Protein 9GLF (pdb70)

Structure (mmCIF, N/CA/C/O backbone):
data_9GLF
#
_entry.id   9GLF
#
_cell.length_a   54.380
_cell.length_b   154.460
_cell.length_c   91.060
_cell.angle_alpha   90.000
_cell.angle_beta   90.000
_cell.angle_gamma   90.000
#
_symmetry.space_group_name_H-M   'C 2 2 21'
#
loop_
_entity.id
_entity.type
_entity.pdbx_description
1 polymer AntI
2 non-polymer 'PHENYLETHYLENECARBOXYLIC ACID'
3 non-polymer 'SODIUM ION'
4 non-polymer 1,2-ETHANEDIOL
5 non-polymer DI(HYDROXYETHYL)ETHER
6 non-polymer 'TETRAETHYLENE GLYCOL'
7 non-polymer 'ACETATE ION'
8 water water
#
loop_
_atom_site.group_PDB
_atom_site.id
_atom_site.type_symbol
_atom_site.label_atom_id
_atom_site.label_alt_id
_atom_site.label_comp_id
_atom_site.label_asym_id
_atom_site.label_entity_id
_atom_site.label_seq_id
_atom_site.pdbx_PDB_ins_code
_atom_site.Cartn_x
_atom_site.Cartn_y
_atom_site.Cartn_z
_atom_site.occupancy
_atom_site.B_iso_or_equiv
_atom_site.auth_seq_id
_atom_site.auth_comp_id
_atom_site.auth_asym_id
_atom_site.auth_atom_id
_atom_site.pdbx_PDB_model_num
ATOM 1 N N . ASN A 1 20 ? -9.003 -16.032 105.019 1.00 67.76 5 ASN A N 1
ATOM 2 C CA . ASN A 1 20 ? -8.131 -14.837 104.789 1.00 64.27 5 ASN A CA 1
ATOM 3 C C . ASN A 1 20 ? -7.911 -14.642 103.283 1.00 57.27 5 ASN A C 1
ATOM 4 O O . ASN A 1 20 ? -7.786 -15.654 102.565 1.00 52.72 5 ASN A O 1
ATOM 6 N N . LYS A 1 21 ? -7.881 -13.384 102.830 1.00 53.06 6 LYS A N 1
ATOM 7 C CA . LYS A 1 21 ? -7.475 -12.984 101.455 1.00 48.52 6 LYS A CA 1
ATOM 8 C C . LYS A 1 21 ? -6.074 -12.388 101.534 1.00 41.03 6 LYS A C 1
ATOM 9 O O . LYS A 1 21 ? -5.695 -11.853 102.570 1.00 39.81 6 LYS A O 1
ATOM 11 N N . PRO A 1 22 ? -5.246 -12.482 100.468 1.00 42.08 7 PRO A N 1
ATOM 12 C CA . PRO A 1 22 ? -3.919 -11.863 100.473 1.00 37.98 7 PRO A CA 1
ATOM 13 C C . PRO A 1 22 ? -3.991 -10.344 100.686 1.00 35.36 7 PRO A C 1
ATOM 14 O O . PRO A 1 22 ? -4.960 -9.738 100.279 1.00 34.98 7 PRO A O 1
ATOM 18 N N . ASN A 1 23 ? -2.975 -9.761 101.323 1.00 34.71 8 ASN A N 1
ATOM 19 C CA . ASN A 1 23 ? -2.885 -8.287 101.476 1.00 35.12 8 ASN A CA 1
ATOM 20 C C . ASN A 1 23 ? -2.804 -7.670 100.079 1.00 31.09 8 ASN A C 1
ATOM 21 O O . ASN A 1 23 ? -1.934 -8.080 99.290 1.00 29.74 8 ASN A O 1
ATOM 26 N N . ARG A 1 24 ? -3.724 -6.750 99.797 1.00 28.48 9 ARG A N 1
ATOM 27 C CA . ARG A 1 24 ? -3.902 -6.076 98.490 1.00 30.69 9 ARG A CA 1
ATOM 28 C C . ARG A 1 24 ? -4.325 -4.634 98.764 1.00 32.01 9 ARG A C 1
ATOM 29 O O . ARG A 1 24 ? -4.861 -4.376 99.859 1.00 34.68 9 ARG A O 1
ATOM 37 N N . ILE A 1 25 ? -4.112 -3.748 97.797 1.00 30.95 10 ILE A N 1
ATOM 38 C CA . ILE A 1 25 ? -4.607 -2.344 97.832 1.00 30.09 10 ILE A CA 1
ATOM 39 C C . ILE A 1 25 ? -6.010 -2.336 97.228 1.00 30.10 10 ILE A C 1
ATOM 40 O O . ILE A 1 25 ? -6.202 -2.961 96.178 1.00 34.94 10 ILE A O 1
ATOM 45 N N . SER A 1 26 ? -6.946 -1.649 97.881 1.00 31.85 11 SER A N 1
ATOM 46 C CA . SER A 1 26 ? -8.314 -1.391 97.370 1.00 33.44 11 SER A CA 1
ATOM 47 C C . SER A 1 26 ? -8.249 -0.779 95.970 1.00 33.44 11 SER A C 1
ATOM 48 O O . SER A 1 26 ? -7.431 0.109 95.713 1.00 32.50 11 SER A O 1
ATOM 51 N N . PRO A 1 27 ? -9.110 -1.227 95.026 1.00 39.22 12 PRO A N 1
ATOM 52 C CA . PRO A 1 27 ? -9.217 -0.605 93.704 1.00 42.90 12 PRO A CA 1
ATOM 53 C C . PRO A 1 27 ? -9.577 0.887 93.771 1.00 40.08 12 PRO A C 1
ATOM 54 O O . PRO A 1 27 ? -9.030 1.665 92.997 1.00 49.26 12 PRO A O 1
ATOM 58 N N . GLU A 1 28 ? -10.488 1.236 94.683 1.00 43.01 13 GLU A N 1
ATOM 59 C CA . GLU A 1 28 ? -10.951 2.625 94.950 1.00 42.31 13 GLU A CA 1
ATOM 60 C C . GLU A 1 28 ? -9.729 3.482 95.303 1.00 37.41 13 GLU A C 1
ATOM 61 O O . GLU A 1 28 ? -9.581 4.603 94.770 1.00 36.88 13 GLU A O 1
ATOM 67 N N . LEU A 1 29 ? -8.865 2.957 96.165 1.00 31.20 14 LEU A N 1
ATOM 68 C CA . LEU A 1 29 ? -7.674 3.692 96.654 1.00 29.32 14 LEU A CA 1
ATOM 69 C C . LEU A 1 29 ? -6.639 3.801 95.528 1.00 27.35 14 LEU A C 1
ATOM 70 O O . LEU A 1 29 ? -6.069 4.890 95.360 1.00 27.47 14 LEU A O 1
ATOM 75 N N . LEU A 1 30 ? -6.407 2.730 9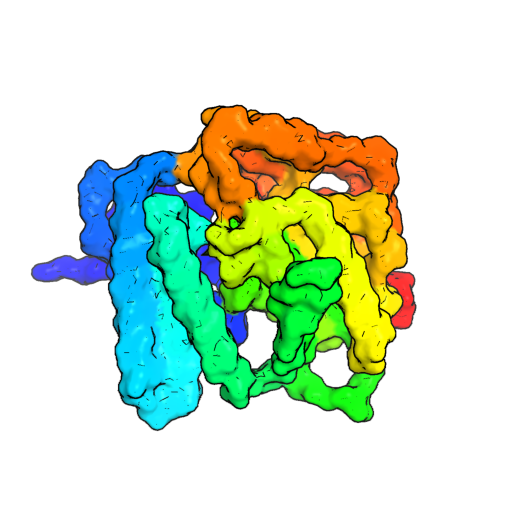4.761 1.00 30.85 15 LEU A N 1
ATOM 76 C CA . LEU A 1 30 ? -5.425 2.772 93.641 1.00 35.68 15 LEU A CA 1
ATOM 77 C C . LEU A 1 30 ? -5.855 3.831 92.620 1.00 34.42 15 LEU A C 1
ATOM 78 O O . LEU A 1 30 ? -4.981 4.596 92.174 1.00 36.00 15 LEU A O 1
ATOM 83 N N . ALA A 1 31 ? -7.143 3.879 92.281 1.00 35.02 16 ALA A N 1
ATOM 84 C CA . ALA A 1 31 ? -7.756 4.888 91.384 1.00 39.28 16 ALA A CA 1
ATOM 85 C C . ALA A 1 31 ? -7.459 6.298 91.904 1.00 36.93 16 ALA A C 1
ATOM 86 O O . ALA A 1 31 ? -6.874 7.109 91.152 1.00 38.62 16 ALA A O 1
ATOM 88 N N . THR A 1 32 ? -7.853 6.564 93.153 1.00 31.73 17 THR A N 1
ATOM 89 C CA . THR A 1 32 ? -7.724 7.878 93.828 1.00 30.54 17 THR A CA 1
ATOM 90 C C . THR A 1 32 ? -6.266 8.332 93.760 1.00 28.12 17 THR A C 1
ATOM 91 O O . THR A 1 32 ? -6.038 9.511 93.479 1.00 30.36 17 THR A O 1
ATOM 95 N N . CYS A 1 33 ? -5.325 7.408 93.967 1.00 26.39 18 CYS A N 1
ATOM 96 C CA . CYS A 1 33 ? -3.876 7.711 94.085 1.00 26.22 18 CYS A CA 1
ATOM 97 C C . CYS A 1 33 ? -3.156 7.682 92.733 1.00 21.40 18 CYS A C 1
ATOM 98 O O . CYS A 1 33 ? -1.929 7.875 92.751 1.00 21.74 18 CYS A O 1
ATOM 101 N N . GLY A 1 34 ? -3.860 7.462 91.614 1.00 22.27 19 GLY A N 1
ATOM 102 C CA . GLY A 1 34 ? -3.241 7.306 90.280 1.00 22.63 19 GLY A CA 1
ATOM 103 C C . GLY A 1 34 ? -2.250 8.417 89.971 1.00 21.37 19 GLY A C 1
ATOM 104 O O . GLY A 1 34 ? -1.185 8.141 89.422 1.00 21.14 19 GLY A O 1
ATOM 105 N N . TYR A 1 35 ? -2.575 9.663 90.326 1.00 21.32 20 TYR A N 1
ATOM 106 C CA . TYR A 1 35 ? -1.688 10.825 90.071 1.00 21.68 20 TYR A CA 1
ATOM 107 C C . TYR A 1 35 ? -0.363 10.666 90.823 1.00 18.77 20 TYR A C 1
ATOM 108 O O . TYR A 1 35 ? 0.693 11.095 90.320 1.00 19.97 20 TYR A O 1
ATOM 117 N N . PHE A 1 36 ? -0.414 10.084 92.024 1.00 19.75 21 PHE A N 1
ATOM 118 C CA . PHE A 1 36 ? 0.760 9.994 92.923 1.00 19.55 21 PHE A CA 1
ATOM 119 C C . PHE A 1 36 ? 1.555 8.710 92.687 1.00 17.63 21 PHE A C 1
ATOM 120 O O . PHE A 1 36 ? 2.721 8.737 93.027 1.00 18.53 21 PHE A O 1
ATOM 128 N N . MET A 1 37 ? 0.974 7.651 92.111 1.00 17.93 22 MET A N 1
ATOM 129 C CA . MET A 1 37 ? 1.706 6.363 92.011 1.00 17.90 22 MET A CA 1
ATOM 130 C C . MET A 1 37 ? 3.016 6.524 91.233 1.00 16.57 22 MET A C 1
ATOM 131 O O . MET A 1 37 ? 4.061 6.045 91.674 1.00 16.73 22 MET A O 1
ATOM 136 N N . PRO A 1 38 ? 3.026 7.226 90.079 1.00 16.77 23 PRO A N 1
ATOM 137 C CA . PRO A 1 38 ? 4.264 7.426 89.318 1.00 17.93 23 PRO A CA 1
ATOM 138 C C . PRO A 1 38 ? 5.312 8.189 90.144 1.00 16.38 23 PRO A C 1
ATOM 139 O O . PRO A 1 38 ? 6.489 7.990 89.931 1.00 16.70 23 PRO A O 1
ATOM 143 N N . ARG A 1 39 ? 4.853 9.046 91.059 1.00 16.20 24 ARG A N 1
ATOM 144 C CA . ARG A 1 39 ? 5.770 9.841 91.919 1.00 17.29 24 ARG A CA 1
ATOM 145 C C . ARG A 1 39 ? 6.352 8.941 93.015 1.00 15.70 24 ARG A C 1
ATOM 146 O O . ARG A 1 39 ? 7.563 9.022 93.269 1.00 16.28 24 ARG A O 1
ATOM 154 N N . ILE A 1 40 ? 5.503 8.109 93.623 1.00 15.69 25 ILE A N 1
ATOM 155 C CA . ILE A 1 40 ? 5.925 7.204 94.734 1.00 16.58 25 ILE A CA 1
ATOM 156 C C . ILE A 1 40 ? 6.963 6.192 94.231 1.00 15.21 25 ILE A C 1
ATOM 157 O O . ILE A 1 40 ? 7.948 5.962 94.947 1.00 15.92 25 ILE A O 1
ATOM 162 N N . PHE A 1 41 ? 6.747 5.617 93.045 1.00 14.98 26 PHE A N 1
ATOM 163 C CA . PHE A 1 41 ? 7.693 4.618 92.489 1.00 15.91 26 PHE A CA 1
ATOM 164 C C . PHE A 1 41 ? 8.907 5.327 91.884 1.00 16.57 26 PHE A C 1
ATOM 165 O O . PHE A 1 41 ? 10.026 4.811 91.939 1.00 16.19 26 PHE A O 1
ATOM 173 N N . PHE A 1 42 ? 8.675 6.520 91.328 1.00 15.89 27 PHE A N 1
ATOM 174 C CA . PHE A 1 42 ? 9.710 7.406 90.741 1.00 16.35 27 PHE A CA 1
ATOM 175 C C . PHE A 1 42 ? 10.670 6.580 89.871 1.00 15.40 27 PHE A C 1
ATOM 176 O O . PHE A 1 42 ? 10.177 5.807 89.016 1.00 16.08 27 PHE A O 1
ATOM 184 N N . LEU A 1 43 ? 11.973 6.783 90.012 1.00 15.44 28 LEU A N 1
ATOM 185 C CA . LEU A 1 43 ? 12.991 6.226 89.096 1.00 15.48 28 LEU A CA 1
ATOM 186 C C . LEU A 1 43 ? 13.659 5.016 89.740 1.00 16.68 28 LEU A C 1
ATOM 187 O O . LEU A 1 43 ? 13.947 5.008 90.945 1.00 17.48 28 LEU A O 1
ATOM 192 N N . ASN A 1 44 ? 13.921 4.016 88.926 1.00 15.28 29 ASN A N 1
ATOM 193 C CA . ASN A 1 44 ? 14.691 2.836 89.361 1.00 16.15 29 ASN A CA 1
ATOM 194 C C . ASN A 1 44 ? 16.121 3.306 89.530 1.00 19.17 29 ASN A C 1
ATOM 195 O O . ASN A 1 44 ? 16.750 3.724 88.536 1.00 24.31 29 ASN A O 1
ATOM 200 N N . SER A 1 45 ? 16.552 3.344 90.773 1.00 17.78 30 SER A N 1
ATOM 201 C CA A SER A 1 45 ? 17.846 3.950 91.142 0.50 19.44 30 SER A CA 1
ATOM 202 C CA B SER A 1 45 ? 17.829 3.963 91.199 0.50 19.73 30 SER A CA 1
ATOM 203 C C . SER A 1 45 ? 18.809 2.889 91.675 1.00 20.90 30 SER A C 1
ATOM 204 O O . SER A 1 45 ? 18.383 1.717 91.856 1.00 26.35 30 SER A O 1
ATOM 209 N N . GLN A 1 46 ? 20.068 3.277 91.820 1.00 22.85 31 GLN A N 1
ATOM 210 C CA . GLN A 1 46 ? 21.153 2.440 92.386 1.00 26.21 31 GLN A CA 1
ATOM 211 C C . GLN A 1 46 ? 21.361 2.831 93.846 1.00 25.10 31 GLN A C 1
ATOM 212 O O . GLN A 1 46 ? 21.640 1.941 94.677 1.00 31.07 31 GLN A O 1
ATOM 218 N N . TYR A 1 47 ? 21.287 4.131 94.131 1.00 21.66 32 TYR A N 1
ATOM 219 C CA . TYR A 1 47 ? 21.678 4.730 95.431 1.00 22.07 32 TYR A CA 1
ATOM 220 C C . TYR A 1 47 ? 20.466 5.336 96.135 1.00 22.66 32 TYR A C 1
ATOM 221 O O . TYR A 1 47 ? 20.305 5.143 97.352 1.00 23.66 32 TYR A O 1
ATOM 230 N N . ALA A 1 48 ? 19.682 6.139 95.428 1.00 21.73 33 ALA A N 1
ATOM 231 C CA . ALA A 1 48 ? 18.532 6.831 96.042 1.00 19.10 33 ALA A CA 1
ATOM 232 C C . ALA A 1 48 ? 17.564 5.794 96.600 1.00 18.22 33 ALA A C 1
ATOM 233 O O . ALA A 1 48 ? 17.266 4.800 95.941 1.00 19.68 33 ALA A O 1
ATOM 235 N N . PRO A 1 49 ? 17.057 6.008 97.829 1.00 16.88 34 PRO A N 1
ATOM 236 C CA . PRO A 1 49 ? 15.976 5.200 98.369 1.00 16.53 34 PRO A CA 1
ATOM 237 C C . PRO A 1 49 ? 14.796 5.072 97.407 1.00 16.27 34 PRO A C 1
ATOM 238 O O . PRO A 1 49 ? 14.413 6.054 96.788 1.00 16.75 34 PRO A O 1
ATOM 242 N N . GLN A 1 50 ? 14.202 3.884 97.354 1.00 15.87 35 GLN A N 1
ATOM 243 C CA . GLN A 1 50 ? 13.026 3.625 96.503 1.00 16.33 35 GLN A CA 1
ATOM 244 C C . GLN A 1 50 ? 12.134 2.559 97.143 1.00 15.09 35 GLN A C 1
ATOM 245 O O . GLN A 1 50 ? 12.667 1.561 97.681 1.00 16.75 35 GLN A O 1
ATOM 251 N N . VAL A 1 51 ? 10.821 2.745 97.084 1.00 14.69 36 VAL A N 1
ATOM 252 C CA . VAL A 1 51 ? 9.857 1.717 97.546 1.00 15.96 36 VAL A CA 1
ATOM 253 C C . VAL A 1 51 ? 9.831 0.548 96.571 1.00 16.21 36 VAL A C 1
ATOM 254 O O . VAL A 1 51 ? 10.162 0.695 95.384 1.00 15.92 36 VAL A O 1
ATOM 258 N N . HIS A 1 52 ? 9.421 -0.582 97.117 1.00 15.21 37 HIS A N 1
ATOM 259 C CA . HIS A 1 52 ? 8.939 -1.754 96.359 1.00 15.85 37 HIS A CA 1
ATOM 260 C C . HIS A 1 52 ? 7.415 -1.738 96.333 1.00 15.26 37 HIS A C 1
ATOM 261 O O . HIS A 1 52 ? 6.792 -1.143 97.237 1.00 15.36 37 HIS A O 1
ATOM 268 N N . TRP A 1 53 ? 6.819 -2.458 95.382 1.00 16.41 38 TRP A N 1
ATOM 269 C CA . TRP A 1 53 ? 5.349 -2.598 95.341 1.00 15.95 38 TRP A CA 1
ATOM 270 C C . TRP A 1 53 ? 4.830 -3.034 96.720 1.00 15.27 38 TRP A C 1
ATOM 271 O O . TRP A 1 53 ? 3.832 -2.495 97.195 1.00 15.97 38 TRP A O 1
ATOM 282 N N . GLY A 1 54 ? 5.446 -4.049 97.331 1.00 14.96 39 GLY A N 1
ATOM 283 C CA . GLY A 1 54 ? 4.987 -4.560 98.633 1.00 15.42 39 GLY A CA 1
ATOM 284 C C . GLY A 1 54 ? 5.008 -3.524 99.742 1.00 15.22 39 GLY A C 1
ATOM 285 O O . GLY A 1 54 ? 4.270 -3.688 100.731 1.00 17.10 39 GLY A O 1
ATOM 286 N N . ASP A 1 55 ? 5.824 -2.482 99.621 1.00 15.94 40 ASP A N 1
ATOM 287 C CA . ASP A 1 55 ? 5.828 -1.389 100.627 1.00 15.86 40 ASP A CA 1
ATOM 288 C C . ASP A 1 55 ? 4.526 -0.598 100.495 1.00 15.71 40 ASP A C 1
ATOM 289 O O . ASP A 1 55 ? 3.942 -0.175 101.496 1.00 17.33 40 ASP A O 1
ATOM 294 N N . VAL A 1 56 ? 4.087 -0.382 99.263 1.00 16.03 41 VAL A N 1
ATOM 295 C CA . VAL A 1 56 ? 2.813 0.332 98.993 1.00 16.25 41 VAL A CA 1
ATOM 296 C C . VAL A 1 56 ? 1.663 -0.524 99.543 1.00 17.41 41 VAL A C 1
ATOM 297 O O . VAL A 1 56 ? 0.750 0.004 100.175 1.00 18.62 41 VAL A O 1
ATOM 301 N N . VAL A 1 57 ? 1.727 -1.840 99.342 1.00 18.15 42 VAL A N 1
ATOM 302 C CA . VAL A 1 57 ? 0.704 -2.762 99.903 1.00 18.69 42 VAL A CA 1
ATOM 303 C C . VAL A 1 57 ? 0.744 -2.672 101.435 1.00 17.76 42 VAL A C 1
ATOM 304 O O . VAL A 1 57 ? -0.344 -2.588 102.060 1.00 20.26 42 VAL A O 1
ATOM 308 N N . ALA A 1 58 ? 1.935 -2.713 102.047 1.00 17.05 43 ALA A N 1
ATOM 309 C CA . ALA A 1 58 ? 2.057 -2.613 103.522 1.00 17.76 43 ALA A CA 1
ATOM 310 C C . ALA A 1 58 ? 1.419 -1.311 104.011 1.00 19.28 43 ALA A C 1
ATOM 311 O O . ALA A 1 58 ? 0.730 -1.326 105.052 1.00 21.51 43 ALA A O 1
ATOM 313 N N . ALA A 1 59 ? 1.629 -0.214 103.288 1.00 17.96 44 ALA A N 1
ATOM 314 C CA . ALA A 1 59 ? 1.103 1.104 103.701 1.00 17.85 44 ALA A CA 1
ATOM 315 C C . ALA A 1 59 ? -0.412 1.154 103.510 1.00 19.77 44 ALA A C 1
ATOM 316 O O . ALA A 1 59 ? -1.094 1.717 104.375 1.00 22.93 44 ALA A O 1
ATOM 31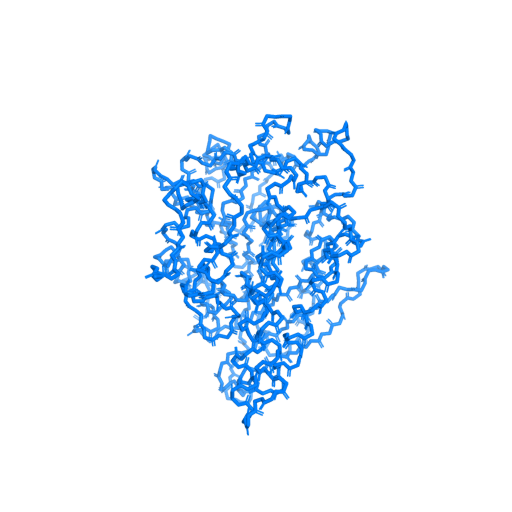8 N N . LEU A 1 60 ? -0.931 0.616 102.405 1.00 19.22 45 LEU A N 1
ATOM 319 C CA . LEU A 1 60 ? -2.316 0.934 101.974 1.00 21.32 45 LEU A CA 1
ATOM 320 C C . LEU A 1 60 ? -3.286 -0.247 102.136 1.00 22.60 45 LEU A C 1
ATOM 321 O O . LEU A 1 60 ? -4.490 0.013 102.032 1.00 24.53 45 LEU A O 1
ATOM 326 N N . SER A 1 61 ? -2.823 -1.472 102.414 1.00 22.54 46 SER A N 1
ATOM 327 C CA . SER A 1 61 ? -3.706 -2.672 102.425 1.00 25.89 46 SER A CA 1
ATOM 328 C C . SER A 1 61 ? -4.780 -2.554 103.514 1.00 29.14 46 SER A C 1
ATOM 329 O O . SER A 1 61 ? -5.872 -3.129 103.313 1.00 31.89 46 SER A O 1
ATOM 332 N N . HIS A 1 62 ? -4.494 -1.843 104.611 1.00 28.91 47 HIS A N 1
ATOM 333 C CA . HIS A 1 62 ? -5.425 -1.674 105.761 1.00 31.91 47 HIS A CA 1
ATOM 334 C C . HIS A 1 62 ? -5.796 -0.197 105.912 1.00 30.70 47 HIS A C 1
ATOM 335 O O . HIS A 1 62 ? -6.221 0.200 107.013 1.00 33.46 47 HIS A O 1
ATOM 342 N N . PHE A 1 63 ? -5.653 0.582 104.837 1.00 27.85 48 PHE A N 1
ATOM 343 C CA . PHE A 1 63 ? -6.039 2.016 104.800 1.00 26.24 48 PHE A CA 1
ATOM 344 C C . PHE A 1 63 ? -7.549 2.098 105.002 1.00 28.21 48 PHE A C 1
ATOM 345 O O . PHE A 1 63 ? -8.303 1.345 104.390 1.00 29.83 48 PHE A O 1
ATOM 353 N N . PRO A 1 64 ? -8.050 2.980 105.892 1.00 27.81 49 PRO A N 1
ATOM 354 C CA . PRO A 1 64 ? -9.480 3.004 106.185 1.00 28.50 49 PRO A CA 1
ATOM 355 C C . PRO A 1 64 ? -10.299 3.328 104.927 1.00 29.21 49 PRO A C 1
ATOM 356 O O . PRO A 1 64 ? -9.936 4.234 104.208 1.00 33.07 49 PRO A O 1
ATOM 360 N N . ALA A 1 65 ? -11.373 2.569 104.698 1.00 31.93 50 ALA A N 1
ATOM 361 C CA . ALA A 1 65 ? -12.356 2.788 103.612 1.00 34.44 50 ALA A CA 1
ATOM 362 C C . ALA A 1 65 ? -13.074 4.130 103.816 1.00 37.11 50 ALA A C 1
ATOM 363 O O . ALA A 1 65 ? -13.150 4.600 104.973 1.00 38.09 50 ALA A O 1
ATOM 365 N N . GLY A 1 66 ? -13.579 4.719 102.724 1.00 38.78 51 GLY A N 1
ATOM 366 C CA . GLY A 1 66 ? -14.413 5.936 102.737 1.00 41.13 51 GLY A CA 1
ATOM 367 C C . GLY A 1 66 ? -13.607 7.185 103.035 1.00 39.71 51 GLY A C 1
ATOM 368 O O . GLY A 1 66 ? -14.218 8.202 103.417 1.00 45.70 51 GLY A O 1
ATOM 369 N N . ASN A 1 67 ? -12.287 7.108 102.849 1.00 38.00 52 ASN A N 1
ATOM 370 C CA . ASN A 1 67 ? -11.305 8.202 103.074 1.00 35.26 52 ASN A CA 1
ATOM 371 C C . ASN A 1 67 ? -10.521 8.367 101.767 1.00 37.25 52 ASN A C 1
ATOM 372 O O . ASN A 1 67 ? -9.491 7.684 101.619 1.00 34.56 52 ASN A O 1
ATOM 377 N N . LEU A 1 68 ? -11.025 9.171 100.821 1.00 35.87 53 LEU A N 1
ATOM 378 C CA . LEU A 1 68 ? -10.512 9.182 99.419 1.00 36.08 53 LEU A CA 1
ATOM 379 C C . LEU A 1 68 ? -10.362 10.605 98.870 1.00 35.43 53 LEU A C 1
ATOM 380 O O . LEU A 1 68 ? -10.148 10.73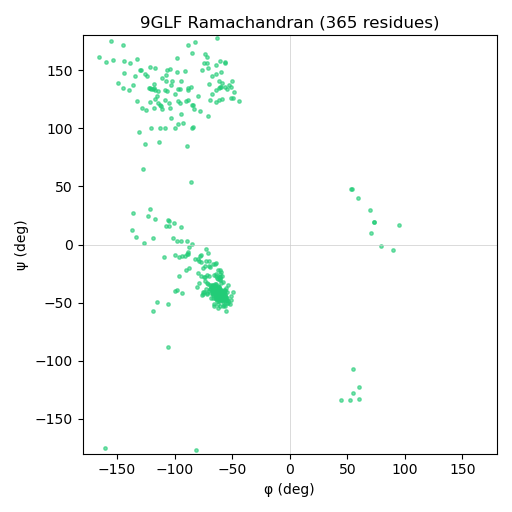9 97.648 1.00 39.94 53 LEU A O 1
ATOM 385 N N . ASP A 1 69 ? -10.442 11.628 99.719 1.00 34.40 54 ASP A N 1
ATOM 386 C CA . ASP A 1 69 ? -10.369 13.046 99.286 1.00 36.31 54 ASP A CA 1
ATOM 387 C C . ASP A 1 69 ? -8.907 13.498 99.380 1.00 34.37 54 ASP A C 1
ATOM 388 O O . ASP A 1 69 ? -8.434 13.752 100.496 1.00 32.71 54 ASP A O 1
ATOM 393 N N . LEU A 1 70 ? -8.222 13.618 98.239 1.00 32.89 55 LEU A N 1
ATOM 394 C CA . LEU A 1 70 ? -6.800 14.045 98.173 1.00 30.48 55 LEU A CA 1
ATOM 395 C C . LEU A 1 70 ? -6.653 15.493 98.655 1.00 27.92 55 LEU A C 1
ATOM 396 O O . LEU A 1 70 ? -5.510 15.909 98.899 1.00 28.22 55 LEU A O 1
ATOM 401 N N . SER A 1 71 ? -7.745 16.262 98.728 1.00 30.37 56 SER A N 1
ATOM 402 C CA . SER A 1 71 ? -7.726 17.661 99.228 1.00 30.65 56 SER A CA 1
ATOM 403 C C . SER A 1 71 ? -7.928 17.688 100.747 1.00 29.51 56 SER A C 1
ATOM 404 O O . SER A 1 71 ? -7.734 18.763 101.350 1.00 31.10 56 SER A O 1
ATOM 407 N N . SER A 1 72 ? -8.249 16.545 101.361 1.00 33.14 57 SER A N 1
ATOM 408 C CA . SER A 1 72 ? -8.668 16.488 102.785 1.00 32.79 57 SER A CA 1
ATOM 409 C C . SER A 1 72 ? -7.473 16.197 103.691 1.00 30.90 57 SER A C 1
ATOM 410 O O . SER A 1 72 ? -6.627 15.343 103.360 1.00 31.83 57 SER A O 1
ATOM 413 N N . GLU A 1 73 ? -7.461 16.868 104.832 1.00 27.96 58 GLU A N 1
ATOM 414 C CA . GLU A 1 73 ? -6.460 16.695 105.904 1.00 28.22 58 GLU A CA 1
ATOM 415 C C . GLU A 1 73 ? -6.501 15.271 106.464 1.00 24.89 58 GLU A C 1
ATOM 416 O O . GLU A 1 73 ? -5.415 14.732 106.787 1.00 22.65 58 GLU A O 1
ATOM 422 N N . GLU A 1 74 ? -7.700 14.696 106.568 1.00 22.74 59 GLU A N 1
ATOM 423 C CA . GLU A 1 74 ? -7.917 13.371 107.206 1.00 22.60 59 GLU A CA 1
ATOM 424 C C . GLU A 1 74 ? -7.261 12.292 106.340 1.00 20.69 59 GLU A C 1
ATOM 425 O O . GLU A 1 74 ? -6.726 11.325 106.890 1.00 22.05 59 GLU A O 1
ATOM 431 N N . PHE A 1 75 ? -7.278 12.449 105.016 1.00 21.05 60 PHE A N 1
ATOM 432 C CA . PHE A 1 75 ? -6.670 11.453 104.100 1.00 22.17 60 PHE A CA 1
ATOM 433 C C . PHE A 1 75 ? -5.174 11.388 104.390 1.00 19.39 60 PHE A C 1
ATOM 434 O O . PHE A 1 75 ? -4.607 10.301 104.588 1.00 20.18 60 PHE A O 1
ATOM 442 N N . TRP A 1 76 ? -4.530 12.546 104.411 1.00 18.44 61 TRP A N 1
ATOM 443 C CA . TRP A 1 76 ? -3.056 12.626 104.518 1.00 18.96 61 TRP A CA 1
ATOM 444 C C . TRP A 1 76 ? -2.591 12.281 105.938 1.00 17.85 61 TRP A C 1
ATOM 445 O O . TRP A 1 76 ? -1.477 11.789 106.077 1.00 17.46 61 TRP A O 1
ATOM 456 N N . TYR A 1 77 ? -3.408 12.505 106.959 1.00 17.68 62 TYR A N 1
ATOM 457 C CA . TYR A 1 77 ? -3.071 12.023 108.317 1.00 17.82 62 TYR A CA 1
ATOM 458 C C . TYR A 1 77 ? -2.949 10.495 108.277 1.00 16.06 62 TYR A C 1
ATOM 459 O O . TYR A 1 77 ? -1.940 9.958 108.733 1.00 16.98 62 TYR A O 1
ATOM 468 N N . GLU A 1 78 ? -3.972 9.810 107.756 1.00 17.40 63 GLU A N 1
ATOM 469 C CA . GLU A 1 78 ? -3.953 8.329 107.739 1.00 17.82 63 GLU A CA 1
ATOM 470 C C . GLU A 1 78 ? -2.816 7.848 106.829 1.00 17.32 63 GLU A C 1
ATOM 471 O O . GLU A 1 78 ? -2.166 6.845 107.138 1.00 18.50 63 GLU A O 1
ATOM 477 N N . TRP A 1 79 ? -2.547 8.560 105.739 1.00 17.39 64 TRP A N 1
ATOM 478 C CA . TRP A 1 79 ? -1.428 8.224 104.831 1.00 17.10 64 TRP A CA 1
ATOM 479 C C . TRP A 1 79 ? -0.106 8.296 105.606 1.00 16.47 64 TRP A C 1
ATOM 480 O O . TRP A 1 79 ? 0.719 7.368 105.546 1.00 17.84 64 TRP A O 1
ATOM 491 N N . MET A 1 80 ? 0.091 9.364 106.364 1.00 16.40 65 MET A N 1
ATOM 492 C CA . MET A 1 80 ? 1.331 9.561 107.147 1.00 16.02 65 MET A CA 1
ATOM 493 C C . MET A 1 80 ? 1.478 8.414 108.163 1.00 16.64 65 MET A C 1
ATOM 494 O O . MET A 1 80 ? 2.568 7.844 108.236 1.00 17.17 65 MET A O 1
ATOM 499 N N . ILE A 1 81 ? 0.422 8.109 108.921 1.00 17.51 66 ILE A N 1
ATOM 500 C CA . ILE A 1 81 ? 0.421 7.040 109.967 1.00 19.63 66 ILE A CA 1
ATOM 501 C C . ILE A 1 81 ? 0.816 5.709 109.315 1.00 17.18 66 ILE A C 1
ATOM 502 O O . ILE A 1 81 ? 1.680 4.971 109.861 1.00 17.26 66 ILE A O 1
ATOM 507 N N . ASN A 1 82 ? 0.210 5.398 108.170 1.00 17.33 67 ASN A N 1
ATOM 508 C CA . ASN A 1 82 ? 0.356 4.042 107.589 1.00 17.36 67 ASN A CA 1
ATOM 509 C C . ASN A 1 82 ? 1.743 3.927 106.955 1.00 17.03 67 ASN A C 1
ATOM 510 O O . ASN A 1 82 ? 2.393 2.886 107.114 1.00 19.27 67 ASN A O 1
ATOM 515 N N . TRP A 1 83 ? 2.231 4.952 106.264 1.00 16.85 68 TRP A N 1
ATOM 516 C CA . TRP A 1 83 ? 3.601 4.905 105.699 1.00 16.46 68 TRP A CA 1
ATOM 517 C C . TRP A 1 83 ? 4.644 4.913 106.811 1.00 16.35 68 TRP A C 1
ATOM 518 O O . TRP A 1 83 ? 5.674 4.248 106.663 1.00 16.59 68 TRP A O 1
ATOM 529 N N . SER A 1 84 ? 4.399 5.632 107.909 1.00 16.69 69 SER A N 1
ATOM 530 C CA . SER A 1 84 ? 5.332 5.652 109.064 1.00 17.00 69 SER A CA 1
ATOM 531 C C . SER A 1 84 ? 5.531 4.221 109.599 1.00 17.01 69 SER A C 1
ATOM 532 O O . SER A 1 84 ? 6.674 3.882 109.955 1.00 18.68 69 SER A O 1
ATOM 535 N N . LYS A 1 85 ? 4.456 3.431 109.668 1.00 17.57 70 LYS A N 1
ATOM 536 C CA . LYS A 1 85 ? 4.535 2.026 110.161 1.00 19.31 70 LYS A CA 1
ATOM 537 C C . LYS A 1 85 ? 5.512 1.250 109.278 1.00 18.72 70 LYS A C 1
ATOM 538 O O . LYS A 1 85 ? 6.323 0.476 109.796 1.00 19.83 70 LYS A O 1
ATOM 544 N N . VAL A 1 86 ? 5.445 1.458 107.965 1.00 16.87 71 VAL A N 1
ATOM 545 C CA . VAL A 1 86 ? 6.314 0.710 107.019 1.00 16.90 71 VAL A CA 1
ATOM 546 C C . VAL A 1 86 ? 7.767 1.169 107.241 1.00 16.50 71 VAL A C 1
ATOM 547 O O . VAL A 1 86 ? 8.694 0.314 107.299 1.00 17.82 71 VAL A O 1
ATOM 551 N N . GLY A 1 87 ? 8.004 2.482 107.346 1.00 17.04 72 GLY A N 1
ATOM 552 C CA . GLY A 1 87 ? 9.347 3.003 107.664 1.00 18.19 72 GLY A CA 1
ATOM 553 C C . GLY A 1 87 ? 9.899 2.376 108.939 1.00 17.23 72 GLY A C 1
ATOM 554 O O . GLY A 1 87 ? 11.052 1.937 108.956 1.00 17.62 72 GLY A O 1
ATOM 555 N N . ASP A 1 88 ? 9.085 2.370 109.991 1.00 17.55 73 ASP A N 1
ATOM 556 C CA . ASP A 1 88 ? 9.479 1.793 111.297 1.00 18.42 73 ASP A CA 1
ATOM 557 C C . ASP A 1 88 ? 9.911 0.334 111.099 1.00 17.89 73 ASP A C 1
ATOM 558 O O . ASP A 1 88 ? 10.927 -0.077 111.687 1.00 20.05 73 ASP A O 1
ATOM 563 N N . SER A 1 89 ? 9.130 -0.429 110.335 1.00 17.90 74 SER A N 1
ATOM 564 C CA A SER A 1 89 ? 9.438 -1.859 110.092 0.50 18.81 74 SER A CA 1
ATOM 565 C CA B SER A 1 89 ? 9.425 -1.858 110.059 0.50 18.79 74 SER A CA 1
ATOM 566 C C . SER A 1 89 ? 10.830 -1.989 109.453 1.00 20.47 74 SER A C 1
ATOM 567 O O . SER A 1 89 ? 11.586 -2.876 109.855 1.00 20.23 74 SER A O 1
ATOM 572 N N . TYR A 1 90 ? 11.179 -1.130 108.503 1.00 18.63 75 TYR A N 1
ATOM 573 C CA . TYR A 1 90 ? 12.519 -1.185 107.864 1.00 18.20 75 TYR A CA 1
ATOM 574 C C . TYR A 1 90 ? 13.620 -0.734 108.833 1.00 18.31 75 TYR A C 1
ATOM 575 O O . TYR A 1 90 ? 14.740 -1.245 108.745 1.00 19.46 75 TYR A O 1
ATOM 584 N N . ILE A 1 91 ? 13.345 0.226 109.716 1.00 19.07 76 ILE A N 1
ATOM 585 C CA . ILE A 1 91 ? 14.347 0.602 110.752 1.00 20.56 76 ILE A CA 1
ATOM 586 C C . ILE A 1 91 ? 14.609 -0.621 111.637 1.00 21.02 76 ILE A C 1
ATOM 587 O O . ILE A 1 91 ? 15.787 -0.875 111.960 1.00 21.44 76 ILE A O 1
ATOM 592 N N . ASN A 1 92 ? 13.559 -1.356 112.000 1.00 21.34 77 ASN A N 1
ATOM 593 C CA . ASN A 1 92 ? 13.703 -2.575 112.839 1.00 22.80 77 ASN A CA 1
ATOM 594 C C . ASN A 1 92 ? 14.569 -3.592 112.093 1.00 23.12 77 ASN A C 1
ATOM 595 O O . ASN A 1 92 ? 15.464 -4.177 112.713 1.00 25.66 77 ASN A O 1
ATOM 600 N N . ILE A 1 93 ? 14.357 -3.762 110.788 1.00 21.91 78 ILE A N 1
ATOM 601 C CA . ILE A 1 93 ? 15.212 -4.657 109.955 1.00 21.11 78 ILE A CA 1
ATOM 602 C C . ILE A 1 93 ? 16.647 -4.127 109.953 1.00 22.24 78 ILE A C 1
ATOM 603 O O . ILE A 1 93 ? 17.576 -4.909 110.129 1.00 26.73 78 ILE A O 1
ATOM 608 N N . ALA A 1 94 ? 16.833 -2.828 109.760 1.00 21.21 79 ALA A N 1
ATOM 609 C CA . ALA A 1 94 ? 18.176 -2.206 109.730 1.00 22.24 79 ALA A CA 1
ATOM 610 C C . ALA A 1 94 ? 18.905 -2.483 111.048 1.00 25.63 79 ALA A C 1
ATOM 611 O O . ALA A 1 94 ? 20.095 -2.819 111.008 1.00 26.74 79 ALA A O 1
ATOM 613 N N . ASN A 1 95 ? 18.199 -2.364 112.171 1.00 26.82 80 ASN A N 1
ATOM 614 C CA . ASN A 1 95 ? 18.803 -2.408 113.524 1.00 28.49 80 ASN A CA 1
ATOM 615 C C . ASN A 1 95 ? 19.250 -3.827 113.863 1.00 29.65 80 ASN A C 1
ATOM 616 O O . ASN A 1 95 ? 20.165 -3.946 114.687 1.00 35.18 80 ASN A O 1
ATOM 621 N N . SER A 1 96 ? 18.617 -4.844 113.273 1.00 28.74 81 SER A N 1
ATOM 622 C CA A SER A 1 96 ? 18.925 -6.275 113.526 0.50 30.52 81 SER A CA 1
ATOM 623 C CA B SER A 1 96 ? 18.940 -6.272 113.532 0.50 29.94 81 SER A CA 1
ATOM 624 C C . SER A 1 96 ? 19.692 -6.889 112.346 1.00 29.02 81 SER A C 1
ATOM 625 O O . SER A 1 96 ? 20.000 -8.087 112.423 1.00 31.26 81 SER A O 1
ATOM 630 N N . ALA A 1 97 ? 19.991 -6.099 111.308 1.00 30.82 82 ALA A N 1
ATOM 631 C CA . ALA A 1 97 ? 20.652 -6.580 110.071 1.00 30.72 82 ALA A CA 1
ATOM 632 C C . ALA A 1 97 ? 22.009 -7.210 110.418 1.00 28.95 82 ALA A C 1
ATOM 633 O O . ALA A 1 97 ? 22.729 -6.676 111.284 1.00 31.57 82 ALA A O 1
ATOM 635 N N . LYS A 1 98 ? 22.337 -8.332 109.778 1.00 30.00 83 LYS A N 1
ATOM 636 C CA . LYS A 1 98 ? 23.539 -9.137 110.118 1.00 29.12 83 LYS A CA 1
ATOM 637 C C . LYS A 1 98 ? 24.737 -8.668 109.283 1.00 29.64 83 LYS A C 1
ATOM 638 O O . LYS A 1 98 ? 25.860 -9.097 109.576 1.00 33.03 83 LYS A O 1
ATOM 644 N N . SER A 1 99 ? 24.519 -7.817 108.278 1.00 27.12 84 SER A N 1
ATOM 645 C CA . SER A 1 99 ? 25.587 -7.328 107.370 1.00 27.20 84 SER A CA 1
ATOM 646 C C . SER A 1 99 ? 25.415 -5.834 107.093 1.00 24.83 84 SER A C 1
ATOM 647 O O . SER A 1 99 ? 24.269 -5.323 107.187 1.00 24.59 84 SER A O 1
ATOM 650 N N . GLU A 1 100 ? 26.508 -5.166 106.729 1.00 24.94 85 GLU A N 1
ATOM 651 C CA . GLU A 1 100 ? 26.474 -3.738 106.316 1.00 25.58 85 GLU A CA 1
ATOM 652 C C . GLU A 1 100 ? 25.567 -3.578 105.091 1.00 23.42 85 GLU A C 1
ATOM 653 O O . GLU A 1 100 ? 24.776 -2.637 105.059 1.00 23.68 85 GLU A O 1
ATOM 659 N N . VAL A 1 101 ? 25.666 -4.466 104.110 1.00 24.43 86 VAL A N 1
ATOM 660 C CA . VAL A 1 101 ? 24.880 -4.327 102.854 1.00 23.47 86 VAL A CA 1
ATOM 661 C C . VAL A 1 101 ? 23.389 -4.417 103.206 1.00 22.26 86 VAL A C 1
ATOM 662 O O . VAL A 1 101 ? 22.602 -3.620 102.673 1.00 22.51 86 VAL A O 1
ATOM 666 N N . SER A 1 102 ? 22.991 -5.332 104.086 1.00 20.83 87 SER A N 1
ATOM 667 C CA . SER A 1 102 ? 21.571 -5.482 104.497 1.00 20.70 87 SER A CA 1
ATOM 668 C C . SER A 1 102 ? 21.133 -4.247 105.283 1.00 20.44 87 SER A C 1
ATOM 669 O O . SER A 1 102 ? 20.006 -3.743 105.067 1.00 20.57 87 SER A O 1
ATOM 672 N N . HIS A 1 103 ? 21.997 -3.774 106.181 1.00 20.58 88 HIS A N 1
ATOM 673 C CA . HIS A 1 103 ? 21.713 -2.566 106.991 1.00 21.07 88 HIS A CA 1
ATOM 674 C C . HIS A 1 103 ? 21.356 -1.403 106.064 1.00 20.63 88 HIS A C 1
ATOM 675 O O . HIS A 1 103 ? 20.311 -0.727 106.288 1.00 20.31 88 HIS A O 1
ATOM 682 N N . VAL A 1 104 ? 22.201 -1.168 105.062 1.00 19.36 89 VAL A N 1
ATOM 683 C CA . VAL A 1 104 ? 22.028 -0.016 104.130 1.00 20.54 89 VAL A CA 1
ATOM 684 C C . VAL A 1 104 ? 20.765 -0.220 103.297 1.00 19.62 89 VAL A C 1
ATOM 685 O O . VAL A 1 104 ? 20.006 0.739 103.110 1.00 19.73 89 VAL A O 1
ATOM 689 N N . ARG A 1 105 ? 20.513 -1.419 102.794 1.00 18.81 90 ARG A N 1
ATOM 690 C CA A ARG A 1 105 ? 19.294 -1.593 101.977 0.50 18.84 90 ARG A CA 1
ATOM 691 C CA B ARG A 1 105 ? 19.280 -1.721 102.015 0.50 18.38 90 ARG A CA 1
ATOM 692 C C . ARG A 1 105 ? 18.057 -1.286 102.833 1.00 18.55 90 ARG A C 1
ATOM 693 O O . ARG A 1 105 ? 17.143 -0.610 102.305 1.00 19.06 90 ARG A O 1
ATOM 708 N N . ALA A 1 106 ? 18.049 -1.678 104.099 1.00 17.86 91 ALA A N 1
ATOM 709 C CA . ALA A 1 106 ? 16.917 -1.422 105.013 1.00 18.16 91 ALA A CA 1
ATOM 710 C C . ALA A 1 106 ? 16.812 0.080 105.309 1.00 17.48 91 ALA A C 1
ATOM 711 O O . ALA A 1 106 ? 15.668 0.574 105.352 1.00 18.09 91 ALA A O 1
ATOM 713 N N . LEU A 1 107 ? 17.941 0.765 105.521 1.00 17.01 92 LEU A N 1
ATOM 714 C CA . LEU A 1 107 ? 17.906 2.229 105.788 1.00 17.85 92 LEU A CA 1
ATOM 715 C C . LEU A 1 107 ? 17.324 2.932 104.564 1.00 17.88 92 LEU A C 1
ATOM 716 O O . LEU A 1 107 ? 16.563 3.882 104.719 1.00 18.38 92 LEU A O 1
ATOM 721 N N A ARG A 1 108 ? 17.716 2.495 103.372 0.70 16.97 93 ARG A N 1
ATOM 722 N N B ARG A 1 108 ? 17.703 2.483 103.368 0.30 17.28 93 ARG A N 1
ATOM 723 C CA A ARG A 1 108 ? 17.210 3.101 102.114 0.70 17.62 93 ARG A CA 1
ATOM 724 C CA B ARG A 1 108 ? 17.231 3.089 102.096 0.30 17.91 93 ARG A CA 1
ATOM 725 C C A ARG A 1 108 ? 15.692 2.902 102.051 0.70 15.97 93 ARG A C 1
ATOM 726 C C B ARG A 1 108 ? 15.715 2.888 101.983 0.30 16.81 93 ARG A C 1
ATOM 727 O O A ARG A 1 108 ? 14.945 3.862 101.832 0.70 16.67 93 ARG A O 1
ATOM 728 O O B ARG A 1 108 ? 15.007 3.856 101.678 0.30 17.47 93 ARG A O 1
ATOM 743 N N . SER A 1 109 ? 15.216 1.681 102.241 1.00 16.59 94 SER A N 1
ATOM 744 C CA . SER A 1 109 ? 13.762 1.403 102.205 1.00 15.80 94 SER A CA 1
ATOM 745 C C . SER A 1 109 ? 13.030 2.253 103.255 1.00 16.10 94 SER A C 1
ATOM 746 O O . SER A 1 109 ? 11.971 2.829 102.943 1.00 16.30 94 SER A O 1
ATOM 749 N N . ALA A 1 110 ? 13.578 2.348 104.467 1.00 16.57 95 ALA A N 1
ATOM 750 C CA . ALA A 1 110 ? 12.963 3.171 105.539 1.00 16.94 95 ALA A CA 1
ATOM 751 C C . ALA A 1 110 ? 12.853 4.626 105.068 1.00 16.42 95 ALA A C 1
ATOM 752 O O . ALA A 1 110 ? 11.783 5.233 105.244 1.00 17.21 95 ALA A O 1
ATOM 754 N N . ALA A 1 111 ? 13.936 5.173 104.519 1.00 16.32 96 ALA A N 1
ATOM 755 C CA . ALA A 1 111 ? 13.981 6.589 104.097 1.00 15.91 96 ALA A CA 1
ATOM 756 C C . ALA A 1 111 ? 12.883 6.841 103.067 1.00 15.68 96 ALA A C 1
ATOM 757 O O . ALA A 1 111 ? 12.185 7.864 103.129 1.00 16.77 96 ALA A O 1
ATOM 759 N N . ALA A 1 112 ? 12.731 5.945 102.099 1.00 15.95 97 ALA A N 1
ATOM 760 C CA . ALA A 1 112 ? 11.719 6.122 101.033 1.00 16.01 97 ALA A CA 1
ATOM 761 C C . ALA A 1 112 ? 10.335 6.159 101.685 1.00 14.81 97 ALA A C 1
ATOM 762 O O . ALA A 1 112 ? 9.510 7.044 101.416 1.00 15.78 97 ALA A O 1
ATOM 764 N N . CYS A 1 113 ? 10.065 5.211 102.574 1.00 14.71 98 CYS A N 1
ATOM 765 C CA . CYS A 1 113 ? 8.754 5.129 103.240 1.00 16.38 98 CYS A CA 1
ATOM 766 C C . CYS A 1 113 ? 8.483 6.391 104.071 1.00 16.05 98 CYS A C 1
ATOM 767 O O . CYS A 1 113 ? 7.352 6.893 104.025 1.00 15.97 98 CYS A O 1
ATOM 770 N N . TYR A 1 114 ? 9.468 6.859 104.837 1.00 15.37 99 TYR A N 1
ATOM 771 C CA . TYR A 1 114 ? 9.270 8.073 105.657 1.00 16.91 99 TYR A CA 1
ATOM 772 C C . TYR A 1 114 ? 9.029 9.276 104.749 1.00 16.37 99 TYR A C 1
ATOM 773 O O . TYR A 1 114 ? 8.237 10.143 105.121 1.00 17.24 99 TYR A O 1
ATOM 782 N N . HIS A 1 115 ? 9.657 9.313 103.573 1.00 15.28 100 HIS A N 1
ATOM 783 C CA . HIS A 1 115 ? 9.392 10.427 102.637 1.00 15.66 100 HIS A CA 1
ATOM 784 C C . HIS A 1 115 ? 7.934 10.385 102.170 1.00 14.39 100 HIS A C 1
ATOM 785 O O . HIS A 1 115 ? 7.279 11.446 102.171 1.00 15.94 100 HIS A O 1
ATOM 792 N N . TRP A 1 116 ? 7.395 9.234 101.788 1.00 14.69 101 TRP A N 1
ATOM 793 C CA . TRP A 1 116 ? 5.995 9.223 101.313 1.00 14.76 101 TRP A CA 1
ATOM 794 C C . TRP A 1 116 ? 5.056 9.491 102.497 1.00 15.63 101 TRP A C 1
ATOM 795 O O . TRP A 1 116 ? 3.978 10.042 102.276 1.00 16.58 101 TRP A O 1
ATOM 806 N N . ALA A 1 117 ? 5.465 9.154 103.718 1.00 15.71 102 ALA A N 1
ATOM 807 C CA . ALA A 1 117 ? 4.686 9.515 104.923 1.00 16.65 102 ALA A CA 1
ATOM 808 C C . ALA A 1 117 ? 4.533 11.036 105.023 1.00 16.87 102 ALA A C 1
ATOM 809 O O . ALA A 1 117 ? 3.445 11.487 105.401 1.00 17.37 102 ALA A O 1
ATOM 811 N N . GLU A 1 118 ? 5.614 11.774 104.775 1.00 16.87 103 GLU A N 1
ATOM 812 C CA . GLU A 1 118 ? 5.676 13.222 105.118 1.00 16.72 103 GLU A CA 1
ATOM 813 C C . GLU A 1 118 ? 5.343 14.139 103.936 1.00 17.88 103 GLU A C 1
ATOM 814 O O . GLU A 1 118 ? 4.920 15.278 104.198 1.00 18.31 103 GLU A O 1
ATOM 820 N N . PHE A 1 119 ? 5.561 13.728 102.688 1.00 17.46 104 PHE A N 1
ATOM 821 C CA . PHE A 1 119 ? 5.699 14.713 101.586 1.00 17.70 104 PHE A CA 1
ATOM 822 C C . PHE A 1 119 ? 4.415 15.507 101.359 1.00 18.17 104 PHE A C 1
ATOM 823 O O . PHE A 1 119 ? 4.532 16.620 100.815 1.00 17.15 104 PHE A O 1
ATOM 831 N N . MET A 1 120 ? 3.241 14.994 101.714 1.00 16.37 105 MET A N 1
ATOM 832 C CA . MET A 1 120 ? 1.955 15.710 101.521 1.00 17.40 105 MET A CA 1
ATOM 833 C C . MET A 1 120 ? 1.217 15.854 102.859 1.00 17.95 105 MET A C 1
ATOM 834 O O . MET A 1 120 ? -0.012 16.089 102.838 1.00 20.97 105 MET A O 1
ATOM 839 N N . TYR A 1 121 ? 1.963 15.816 103.969 1.00 16.89 106 TYR A N 1
ATOM 840 C CA . TYR A 1 121 ? 1.433 15.958 105.348 1.00 18.04 106 TYR A CA 1
ATOM 841 C C . TYR A 1 121 ? 1.955 17.269 105.935 1.00 18.91 106 TYR A C 1
ATOM 842 O O . TYR A 1 121 ? 3.178 17.440 106.017 1.00 22.29 106 TYR A O 1
ATOM 851 N N . PHE A 1 122 ? 1.048 18.171 106.308 1.00 20.39 107 PHE A N 1
ATOM 852 C CA . PHE A 1 122 ? 1.428 19.550 106.717 1.00 20.98 107 PHE A CA 1
ATOM 853 C C . PHE A 1 122 ? 0.855 19.912 108.087 1.00 24.17 107 PHE A C 1
ATOM 854 O O . PHE A 1 122 ? 1.097 21.042 108.518 1.00 30.17 107 PHE A O 1
ATOM 862 N N . SER A 1 123 ? 0.139 19.007 108.753 1.00 22.37 108 SER A N 1
ATOM 863 C CA . SER A 1 123 ? -0.756 19.379 109.877 1.00 22.91 108 SER A CA 1
ATOM 864 C C . SER A 1 123 ? -0.019 19.413 111.222 1.00 23.69 108 SER A C 1
ATOM 865 O O . SER A 1 123 ? -0.558 20.003 112.152 1.00 23.47 108 SER A O 1
ATOM 868 N N . ASP A 1 124 ? 1.129 18.754 111.338 1.00 25.01 109 ASP A N 1
ATOM 869 C CA . ASP A 1 124 ? 1.984 18.733 112.549 1.00 24.43 109 ASP A CA 1
ATOM 870 C C . ASP A 1 124 ? 3.405 19.049 112.078 1.00 23.68 109 ASP A C 1
ATOM 871 O O . ASP A 1 124 ? 4.104 18.135 111.594 1.00 23.21 109 ASP A O 1
ATOM 876 N N . ARG A 1 125 ? 3.805 20.313 112.191 1.00 25.72 110 ARG A N 1
ATOM 877 C CA . ARG A 1 125 ? 5.113 20.812 111.707 1.00 24.78 110 ARG A CA 1
ATOM 878 C C . ARG A 1 125 ? 6.228 19.958 112.317 1.00 22.13 110 ARG A C 1
ATOM 879 O O . ARG A 1 125 ? 7.123 19.514 111.578 1.00 21.95 110 ARG A O 1
ATOM 887 N N . SER A 1 126 ? 6.173 19.720 113.623 1.00 22.18 111 SER A N 1
ATOM 888 C CA . SER A 1 126 ? 7.218 18.950 114.344 1.00 22.50 111 SER A CA 1
ATOM 889 C C . SER A 1 126 ? 7.302 17.521 113.804 1.00 21.41 111 SER A C 1
ATOM 890 O O . SER A 1 126 ? 8.413 17.033 113.625 1.00 21.24 111 SER A O 1
ATOM 893 N N . ARG A 1 127 ? 6.161 16.883 113.563 1.00 20.86 112 ARG A N 1
ATOM 894 C CA . ARG A 1 127 ? 6.152 15.496 113.042 1.00 19.41 112 ARG A CA 1
ATOM 895 C C . ARG A 1 127 ? 6.778 15.479 111.644 1.00 18.97 112 ARG A C 1
ATOM 896 O O . ARG A 1 127 ? 7.593 14.600 111.352 1.00 18.84 112 ARG A O 1
ATOM 904 N N . LYS A 1 128 ? 6.425 16.434 110.809 1.00 18.66 113 LYS A N 1
ATOM 905 C CA . LYS A 1 128 ? 6.967 16.474 109.432 1.00 18.91 113 LYS A CA 1
ATOM 906 C C . LYS A 1 128 ? 8.485 16.672 109.486 1.00 19.65 113 LYS A C 1
ATOM 907 O O . LYS A 1 128 ? 9.214 15.974 108.768 1.00 18.96 113 LYS A O 1
ATOM 913 N N . ILE A 1 129 ? 8.959 17.614 110.293 1.00 19.52 114 ILE A N 1
ATOM 914 C CA . ILE A 1 129 ? 10.419 17.868 110.449 1.00 20.42 114 ILE A CA 1
ATOM 915 C C . ILE A 1 129 ? 11.089 16.590 110.971 1.00 18.47 114 ILE A C 1
ATOM 916 O O . ILE A 1 129 ? 12.159 16.237 110.478 1.00 19.58 114 ILE A O 1
ATOM 921 N N . GLN A 1 130 ? 10.464 15.912 111.932 1.00 19.32 115 GLN A N 1
ATOM 922 C CA . GLN A 1 130 ? 11.007 14.652 112.501 1.00 19.46 115 GLN A CA 1
ATOM 923 C C . GLN A 1 130 ? 11.182 13.614 111.383 1.00 17.44 115 GLN A C 1
ATOM 924 O O . GLN A 1 130 ? 12.249 12.956 111.323 1.00 19.05 115 GLN A O 1
ATOM 930 N N . LEU A 1 131 ? 10.174 13.462 110.526 1.00 17.51 116 LEU A N 1
ATOM 931 C CA . LEU A 1 131 ? 10.260 12.459 109.439 1.00 17.68 116 LEU A CA 1
ATOM 932 C C . LEU A 1 131 ? 11.402 12.829 108.487 1.00 17.48 116 LEU A C 1
ATOM 933 O O . LEU A 1 131 ? 12.144 11.942 108.066 1.00 18.06 116 LEU A O 1
ATOM 938 N N . ARG A 1 132 ? 11.569 14.108 108.160 1.00 17.37 117 ARG A N 1
ATOM 939 C CA . ARG A 1 132 ? 12.691 14.528 107.280 1.00 17.63 117 ARG A CA 1
ATOM 940 C C . ARG A 1 132 ? 14.036 14.301 107.987 1.00 17.77 117 ARG A C 1
ATOM 941 O O . ARG A 1 132 ? 15.002 13.925 107.305 1.00 18.62 117 ARG A O 1
ATOM 949 N N . GLU A 1 133 ? 14.101 14.482 109.308 1.00 18.02 118 GLU A N 1
ATOM 950 C CA . GLU A 1 133 ? 15.337 14.177 110.074 1.00 19.82 118 GLU A CA 1
ATOM 951 C C . GLU A 1 133 ? 15.620 12.670 109.997 1.00 19.03 118 GLU A C 1
ATOM 952 O O . GLU A 1 133 ? 16.803 12.295 109.835 1.00 19.71 118 GLU A O 1
ATOM 958 N N . TYR A 1 134 ? 14.586 11.831 110.076 1.00 17.65 119 TYR A N 1
ATOM 959 C CA . TYR A 1 134 ? 14.794 10.367 109.946 1.00 18.71 119 TYR A CA 1
ATOM 960 C C . TYR A 1 134 ? 15.448 10.085 108.591 1.00 17.93 119 TYR A C 1
ATOM 961 O O . TYR A 1 134 ? 16.412 9.328 108.514 1.00 17.77 119 TYR A O 1
ATOM 970 N N . ILE A 1 135 ? 14.887 10.655 107.531 1.00 16.23 120 ILE A N 1
ATOM 971 C CA . ILE A 1 135 ? 15.401 10.454 106.144 1.00 16.48 120 ILE A CA 1
ATOM 972 C C . ILE A 1 135 ? 16.868 10.871 106.086 1.00 16.88 120 ILE A C 1
ATOM 973 O O . ILE A 1 135 ? 17.697 10.126 105.528 1.00 18.92 120 ILE A O 1
ATOM 978 N N . ARG A 1 136 ? 17.173 12.080 106.550 1.00 18.22 121 ARG A N 1
ATOM 979 C CA . ARG A 1 136 ? 18.556 12.607 106.472 1.00 19.29 121 ARG A CA 1
ATOM 980 C C . ARG A 1 136 ? 19.503 11.728 107.304 1.00 18.85 121 ARG A C 1
ATOM 981 O O . ARG A 1 136 ? 20.629 11.509 106.863 1.00 19.80 121 ARG A O 1
ATOM 989 N N . SER A 1 137 ? 19.065 11.229 108.460 1.00 19.44 122 SER A N 1
ATOM 990 C CA . SER A 1 137 ? 19.888 10.310 109.289 1.00 20.29 122 SER A CA 1
ATOM 991 C C . SER A 1 137 ? 20.158 9.017 108.510 1.00 20.40 122 SER A C 1
ATOM 992 O O . SER A 1 137 ? 21.310 8.538 108.530 1.00 22.71 122 SER A O 1
ATOM 995 N N . CYS A 1 138 ? 19.152 8.495 107.811 1.00 20.08 123 CYS A N 1
ATOM 996 C CA . CYS A 1 138 ? 19.306 7.301 106.932 1.00 21.37 123 CYS A CA 1
ATOM 997 C C . CYS A 1 138 ? 20.383 7.580 105.880 1.00 22.10 123 CYS A C 1
ATOM 998 O O . CYS A 1 138 ? 21.239 6.721 105.662 1.00 24.43 123 CYS A O 1
ATOM 1001 N N . PHE A 1 139 ? 20.329 8.751 105.247 1.00 20.64 124 PHE A N 1
ATOM 1002 C CA . PHE A 1 139 ? 21.270 9.136 104.171 1.00 22.13 124 PHE A CA 1
ATOM 1003 C C . PHE A 1 139 ? 22.688 9.277 104.725 1.00 23.47 124 PHE A C 1
ATOM 1004 O O . PHE A 1 139 ? 23.615 8.683 104.166 1.00 25.63 124 PHE A O 1
ATOM 1012 N N . LEU A 1 140 ? 22.851 10.071 105.781 1.00 22.66 125 LEU A N 1
ATOM 1013 C CA . LEU A 1 140 ? 24.190 10.358 106.367 1.00 26.43 125 LEU A CA 1
ATOM 1014 C C . LEU A 1 140 ? 24.805 9.057 106.893 1.00 28.50 125 LEU A C 1
ATOM 1015 O O . LEU A 1 140 ? 26.027 8.877 106.685 1.00 31.48 125 LEU A O 1
ATOM 1020 N N . SER A 1 141 ? 23.999 8.178 107.514 1.00 28.03 126 SER A N 1
ATOM 1021 C CA . SER A 1 141 ? 24.454 6.857 108.027 1.00 30.43 126 SER A CA 1
ATOM 1022 C C . SER A 1 141 ? 24.958 5.997 106.871 1.00 34.20 126 SER A C 1
ATOM 1023 O O . SER A 1 141 ? 25.931 5.243 107.086 1.00 37.62 126 SER A O 1
ATOM 1026 N N . SER A 1 142 ? 24.311 6.097 105.705 1.00 31.85 127 SER A N 1
ATOM 1027 C CA . SER A 1 142 ? 24.577 5.239 104.523 1.00 35.68 127 SER A CA 1
ATOM 1028 C C . SER A 1 142 ? 25.850 5.690 103.799 1.00 33.40 127 SER A C 1
ATOM 1029 O O . SER A 1 142 ? 26.495 4.833 103.190 1.00 34.51 127 SER A O 1
ATOM 1032 N N . ILE A 1 143 ? 26.221 6.969 103.886 1.00 33.41 128 ILE A N 1
ATOM 1033 C CA . ILE A 1 143 ? 27.344 7.535 103.077 1.00 36.03 128 ILE A CA 1
ATOM 1034 C C . ILE A 1 143 ? 28.628 6.731 103.329 1.00 36.13 128 ILE A C 1
ATOM 1035 O O . ILE A 1 143 ? 29.281 6.397 102.336 1.00 36.76 128 ILE A O 1
ATOM 1040 N N . LYS A 1 144 ? 28.977 6.408 104.581 1.00 38.03 129 LYS A N 1
ATOM 1041 C CA . LYS A 1 144 ? 30.284 5.758 104.892 1.00 40.12 129 LYS A CA 1
ATOM 1042 C C . LYS A 1 144 ? 30.390 4.407 104.168 1.00 42.08 129 LYS A C 1
ATOM 1043 O O . LYS A 1 144 ? 31.528 3.984 103.900 1.00 45.12 129 LYS A O 1
ATOM 1049 N N . TYR A 1 145 ? 29.262 3.763 103.842 1.00 39.00 130 TYR A N 1
ATOM 1050 C CA . TYR A 1 145 ? 29.220 2.446 103.153 1.00 36.79 130 TYR A CA 1
ATOM 1051 C C . TYR A 1 145 ? 29.097 2.610 101.633 1.00 35.96 130 TYR A C 1
ATOM 1052 O O . TYR A 1 145 ? 29.242 1.607 100.914 1.00 39.54 130 TYR A O 1
ATOM 1061 N N . SER A 1 146 ? 28.848 3.823 101.142 1.00 38.35 131 SER A N 1
ATOM 1062 C CA . SER A 1 146 ? 28.586 4.081 99.705 1.00 38.68 131 SER A CA 1
ATOM 1063 C C . SER A 1 146 ? 29.884 3.900 98.913 1.00 40.47 131 SER A C 1
ATOM 1064 O O . SER A 1 146 ? 30.966 4.114 99.481 1.00 41.22 131 SER A O 1
ATOM 1067 N N . ASP A 1 147 ? 29.782 3.526 97.642 1.00 40.01 132 ASP A N 1
ATOM 1068 C CA . ASP A 1 147 ? 30.952 3.543 96.724 1.00 43.57 132 ASP A CA 1
ATOM 1069 C C . ASP A 1 147 ? 30.964 4.881 95.962 1.00 37.93 132 ASP A C 1
ATOM 1070 O O . ASP A 1 147 ? 31.856 5.057 95.112 1.00 42.67 132 ASP A O 1
ATOM 1075 N N . LEU A 1 148 ? 30.028 5.793 96.261 1.00 40.49 133 LEU A N 1
ATOM 1076 C CA . LEU A 1 148 ? 30.093 7.223 95.837 1.00 39.03 133 LEU A CA 1
ATOM 1077 C C . LEU A 1 148 ? 30.920 8.005 96.860 1.00 36.54 133 LEU A C 1
ATOM 1078 O O . LEU A 1 148 ? 30.717 7.791 98.076 1.00 36.07 133 LEU A O 1
ATOM 1083 N N . LEU A 1 149 ? 31.817 8.870 96.381 1.00 34.60 134 LEU A N 1
ATOM 1084 C CA . LEU A 1 149 ? 32.484 9.894 97.220 1.00 32.69 134 LEU A CA 1
ATOM 1085 C C . LEU A 1 149 ? 31.483 11.032 97.416 1.00 28.36 134 LEU A C 1
ATOM 1086 O O . LEU A 1 149 ? 31.098 11.671 96.420 1.00 28.48 134 LEU A O 1
ATOM 1091 N N . VAL A 1 150 ? 31.053 11.239 98.656 1.00 29.28 135 VAL A N 1
ATOM 1092 C CA . VAL A 1 150 ? 30.147 12.357 99.026 1.00 28.67 135 VAL A CA 1
ATOM 1093 C C . VAL A 1 150 ? 30.939 13.342 99.884 1.00 29.99 135 VAL A C 1
ATOM 1094 O O . VAL A 1 150 ? 31.374 12.964 100.988 1.00 35.06 135 VAL A O 1
ATOM 1098 N N . ASP A 1 151 ? 31.108 14.564 99.383 1.00 28.25 136 ASP A N 1
ATOM 1099 C CA . ASP A 1 151 ? 31.720 15.699 100.117 1.00 29.77 136 ASP A CA 1
ATOM 1100 C C . ASP A 1 151 ? 30.554 16.551 100.630 1.00 29.67 136 ASP A C 1
ATOM 1101 O O . ASP A 1 151 ? 29.956 17.271 99.818 1.00 33.45 136 ASP A O 1
ATOM 1106 N N . HIS A 1 152 ? 30.204 16.390 101.910 1.00 28.11 137 HIS A N 1
ATOM 1107 C CA . HIS A 1 152 ? 29.077 17.073 102.602 1.00 29.36 137 HIS A CA 1
ATOM 1108 C C . HIS A 1 152 ? 29.647 18.249 103.400 1.00 27.54 137 HIS A C 1
ATOM 1109 O O . HIS A 1 152 ? 30.616 18.039 104.157 1.00 31.78 137 HIS A O 1
ATOM 1116 N N . GLN A 1 153 ? 29.076 19.444 103.243 1.00 28.58 138 GLN A N 1
ATOM 1117 C CA . GLN A 1 153 ? 29.442 20.604 104.090 1.00 31.41 138 GLN A CA 1
ATOM 1118 C C . GLN A 1 153 ? 28.279 21.589 104.132 1.00 30.02 138 GLN A C 1
ATOM 1119 O O . GLN A 1 153 ? 27.286 21.390 103.429 1.00 28.70 138 GLN A O 1
ATOM 1125 N N . TYR A 1 154 ? 28.422 22.629 104.938 1.00 30.43 139 TYR A N 1
ATOM 1126 C CA . TYR A 1 154 ? 27.535 23.811 104.900 1.00 31.11 139 TYR A CA 1
ATOM 1127 C C . TYR A 1 154 ? 28.206 24.865 104.025 1.00 31.43 139 TYR A C 1
ATOM 1128 O O . TYR A 1 154 ? 29.421 25.105 104.165 1.00 38.57 139 TYR A O 1
ATOM 1137 N N . ILE A 1 155 ? 27.439 25.460 103.124 1.00 28.23 140 ILE A N 1
ATOM 1138 C CA . ILE A 1 155 ? 27.823 26.726 102.444 1.00 28.85 140 ILE A CA 1
ATOM 1139 C C . ILE A 1 155 ? 27.129 27.858 103.198 1.00 29.90 140 ILE A C 1
ATOM 1140 O O . ILE A 1 155 ? 25.895 27.810 103.355 1.00 29.68 140 ILE A O 1
ATOM 1145 N N . VAL A 1 156 ? 27.913 28.821 103.677 1.00 30.96 141 VAL A N 1
ATOM 1146 C CA . VAL A 1 156 ? 27.383 30.003 104.405 1.00 33.03 141 VAL A CA 1
ATOM 1147 C C . VAL A 1 156 ? 26.977 31.042 103.363 1.00 31.42 141 VAL A C 1
ATOM 1148 O O . VAL A 1 156 ? 27.841 31.443 102.555 1.00 32.62 141 VAL A O 1
ATOM 1152 N N . VAL A 1 157 ? 25.697 31.410 103.363 1.00 31.87 142 VAL A N 1
ATOM 1153 C CA . VAL A 1 157 ? 25.124 32.494 102.517 1.00 32.40 142 VAL A CA 1
ATOM 1154 C C . VAL A 1 157 ? 24.530 33.527 103.477 1.00 35.79 142 VAL A C 1
ATOM 1155 O O . VAL A 1 157 ? 23.431 33.296 104.009 1.00 35.41 142 VAL A O 1
ATOM 1159 N N . ASP A 1 158 ? 25.279 34.607 103.707 1.00 36.28 143 ASP A N 1
ATOM 1160 C CA . ASP A 1 158 ? 25.037 35.611 104.778 1.00 42.68 143 ASP A CA 1
ATOM 1161 C C . ASP A 1 158 ? 24.969 34.866 106.123 1.00 41.79 143 ASP A C 1
ATOM 1162 O O . ASP A 1 158 ? 26.036 34.420 106.591 1.00 48.37 143 ASP A O 1
ATOM 1167 N N . LYS A 1 159 ? 23.778 34.720 106.716 1.00 42.27 144 LYS A N 1
ATOM 1168 C CA . LYS A 1 159 ? 23.581 34.080 108.046 1.00 44.20 144 LYS A CA 1
ATOM 1169 C C . LYS A 1 159 ? 23.111 32.632 107.866 1.00 38.56 144 LYS A C 1
ATOM 1170 O O . LYS A 1 159 ? 23.061 31.903 108.868 1.00 39.10 144 LYS A O 1
ATOM 1176 N N . PHE A 1 160 ? 22.784 32.232 106.636 1.00 34.54 145 PHE A N 1
ATOM 1177 C CA . PHE A 1 160 ? 22.157 30.922 106.333 1.00 29.28 145 PHE A CA 1
ATOM 1178 C C . PHE A 1 160 ? 23.233 29.860 106.101 1.00 28.83 145 PHE A C 1
ATOM 1179 O O . PHE A 1 160 ? 24.085 30.042 105.207 1.00 32.90 145 PHE A O 1
ATOM 1187 N N . HIS A 1 161 ? 23.163 28.762 106.856 1.00 29.00 146 HIS A N 1
ATOM 1188 C CA . HIS A 1 161 ? 24.077 27.600 106.709 1.00 28.90 146 HIS A CA 1
ATOM 1189 C C . HIS A 1 161 ? 23.373 26.551 105.844 1.00 28.06 146 HIS A C 1
ATOM 1190 O O . HIS A 1 161 ? 22.437 25.898 106.325 1.00 29.51 146 HIS A O 1
ATOM 1197 N N . MET A 1 162 ? 23.785 26.458 104.583 1.00 25.16 147 MET A N 1
ATOM 1198 C CA . MET A 1 162 ? 23.082 25.658 103.554 1.00 23.86 147 MET A CA 1
ATOM 1199 C C . MET A 1 162 ? 23.709 24.268 103.461 1.00 23.36 147 MET A C 1
ATOM 1200 O O . MET A 1 162 ? 24.847 24.129 103.011 1.00 24.35 147 MET A O 1
ATOM 1205 N N . PRO A 1 163 ? 22.983 23.197 103.859 1.00 22.68 148 PRO A N 1
ATOM 1206 C CA . PRO A 1 163 ? 23.461 21.835 103.642 1.00 22.48 148 PRO A CA 1
ATOM 1207 C C . PRO A 1 163 ? 23.734 21.609 102.155 1.00 21.27 148 PRO A C 1
ATOM 1208 O O . PRO A 1 163 ? 22.896 21.952 101.333 1.00 21.90 148 PRO A O 1
ATOM 1212 N N . PHE A 1 164 ? 24.871 20.985 101.863 1.00 22.67 149 PHE A N 1
ATOM 1213 C CA . PHE A 1 164 ? 25.403 20.857 100.492 1.00 21.96 149 PHE A CA 1
ATOM 1214 C C . PHE A 1 164 ? 26.105 19.514 100.342 1.00 21.76 149 PHE A C 1
ATOM 1215 O O . PHE A 1 164 ? 26.880 19.144 101.225 1.00 23.45 149 PHE A O 1
ATOM 1223 N N . PHE A 1 165 ? 25.830 18.819 99.239 1.00 20.54 150 PHE A N 1
ATOM 1224 C CA . PHE A 1 165 ? 26.448 17.512 98.921 1.00 20.32 150 PHE A CA 1
ATOM 1225 C C . PHE A 1 165 ? 27.030 17.579 97.516 1.00 20.03 150 PHE A C 1
ATOM 1226 O O . PHE A 1 165 ? 26.263 17.780 96.561 1.00 23.15 150 PHE A O 1
ATOM 1234 N N . LEU A 1 166 ? 28.341 17.420 97.416 1.00 21.24 151 LEU A N 1
ATOM 1235 C CA . LEU A 1 166 ? 29.046 17.276 96.129 1.00 20.77 151 LEU A CA 1
ATOM 1236 C C . LEU A 1 166 ? 29.395 15.798 95.984 1.00 21.63 151 LEU A C 1
ATOM 1237 O O . LEU A 1 166 ? 30.118 15.265 96.837 1.00 23.20 151 LEU A O 1
ATOM 1242 N N . ILE A 1 167 ? 28.840 15.154 94.963 1.00 21.48 152 ILE A N 1
ATOM 1243 C CA . ILE A 1 167 ? 28.898 13.676 94.824 1.00 21.72 152 ILE A CA 1
ATOM 1244 C C . ILE A 1 167 ? 29.645 13.376 93.530 1.00 21.42 152 ILE A C 1
ATOM 1245 O O . ILE A 1 167 ? 29.316 13.972 92.481 1.00 21.58 152 ILE A O 1
ATOM 1250 N N . PHE A 1 168 ? 30.590 12.445 93.608 1.00 22.99 153 PHE A N 1
ATOM 1251 C CA . PHE A 1 168 ? 31.454 12.048 92.475 1.00 24.97 153 PHE A CA 1
ATOM 1252 C C . PHE A 1 168 ? 31.022 10.681 91.973 1.00 24.83 153 PHE A C 1
ATOM 1253 O O . PHE A 1 168 ? 30.525 9.864 92.748 1.00 27.83 153 PHE A O 1
ATOM 1261 N N . PRO A 1 169 ? 31.208 10.420 90.661 1.00 26.47 154 PRO A N 1
ATOM 1262 C CA . PRO A 1 169 ? 30.853 9.137 90.062 1.00 28.70 154 PRO A CA 1
ATOM 1263 C C . PRO A 1 169 ? 31.528 7.932 90.735 1.00 33.43 154 PRO A C 1
ATOM 1264 O O . PRO A 1 169 ? 32.583 8.084 91.345 1.00 32.52 154 PRO A O 1
ATOM 1268 N N . LYS A 1 170 ? 30.904 6.761 90.594 1.00 36.26 155 LYS A N 1
ATOM 1269 C CA . LYS A 1 170 ? 31.461 5.455 91.033 1.00 40.75 155 LYS A CA 1
ATOM 1270 C C . LYS A 1 170 ? 32.902 5.332 90.515 1.00 39.67 155 LYS A C 1
ATOM 1271 O O . LYS A 1 170 ? 33.142 5.620 89.325 1.00 39.02 155 LYS A O 1
ATOM 1277 N N . GLY A 1 171 ? 33.831 4.955 91.396 1.00 38.26 156 GLY A N 1
ATOM 1278 C CA . GLY A 1 171 ? 35.232 4.661 91.048 1.00 40.92 156 GLY A CA 1
ATOM 1279 C C . GLY A 1 171 ? 36.015 5.924 90.742 1.00 36.59 156 GLY A C 1
ATOM 1280 O O . GLY A 1 171 ? 37.076 5.825 90.105 1.00 39.83 156 GLY A O 1
ATOM 1281 N N . TYR A 1 172 ? 35.528 7.084 91.182 1.00 34.73 157 TYR A N 1
ATOM 1282 C CA . TYR A 1 172 ? 36.207 8.380 90.938 1.00 34.19 157 TYR A CA 1
ATOM 1283 C C . TYR A 1 172 ? 37.533 8.439 91.706 1.00 36.22 157 TYR A C 1
ATOM 1284 O O . TYR A 1 172 ? 37.540 8.179 92.917 1.00 41.70 157 TYR A O 1
ATOM 1293 N N . LYS A 1 173 ? 38.613 8.794 91.008 1.00 38.37 158 LYS A N 1
ATOM 1294 C CA . LYS A 1 173 ? 39.941 9.136 91.587 1.00 42.48 158 LYS A CA 1
ATOM 1295 C C . LYS A 1 173 ? 40.422 10.431 90.928 1.00 37.39 158 LYS A C 1
ATOM 1296 O O . LYS A 1 173 ? 40.504 10.448 89.681 1.00 39.23 158 LYS A O 1
ATOM 1302 N N . GLU A 1 174 ? 40.722 11.467 91.720 1.00 36.45 159 GLU A N 1
ATOM 1303 C CA . GLU A 1 174 ? 41.111 12.810 91.209 1.00 38.90 159 GLU A CA 1
ATOM 1304 C C . GLU A 1 174 ? 42.322 12.669 90.279 1.00 40.54 159 GLU A C 1
ATOM 1305 O O . GLU A 1 174 ? 42.346 13.346 89.240 1.00 46.52 159 GLU A O 1
ATOM 1311 N N . GLU A 1 175 ? 43.276 11.799 90.621 1.00 41.77 160 GLU A N 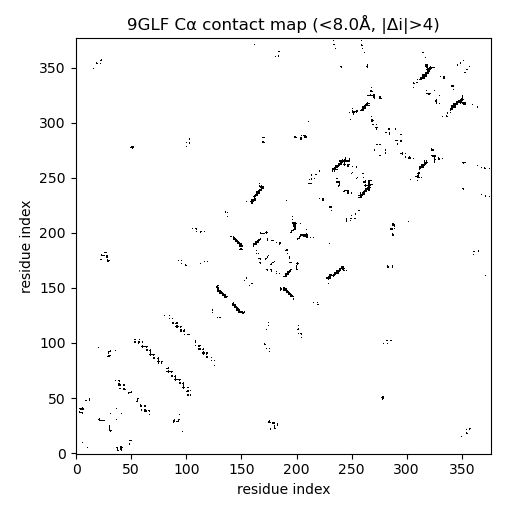1
ATOM 1312 C CA . GLU A 1 175 ? 44.565 11.674 89.889 1.00 40.86 160 GLU A CA 1
ATOM 1313 C C . GLU A 1 175 ? 44.350 10.977 88.536 1.00 42.00 160 GLU A C 1
ATOM 1314 O O . GLU A 1 175 ? 45.235 11.114 87.672 1.00 43.74 160 GLU A O 1
ATOM 1320 N N . GLU A 1 176 ? 43.227 10.272 88.350 1.00 41.11 161 GLU A N 1
ATOM 1321 C CA . GLU A 1 176 ? 42.892 9.522 87.106 1.00 44.08 161 GLU A CA 1
ATOM 1322 C C . GLU A 1 176 ? 41.960 10.332 86.197 1.00 43.40 161 GLU A C 1
ATOM 1323 O O . GLU A 1 176 ? 41.529 9.782 85.168 1.00 49.54 161 GLU A O 1
ATOM 1329 N N . ASN A 1 177 ? 41.624 11.568 86.571 1.00 37.43 162 ASN A N 1
ATOM 1330 C CA . ASN A 1 177 ? 40.531 12.344 85.931 1.00 37.12 162 ASN A CA 1
ATOM 1331 C C . ASN A 1 177 ? 41.006 13.766 85.651 1.00 34.22 162 ASN A C 1
ATOM 1332 O O . ASN A 1 177 ? 41.764 14.308 86.465 1.00 37.77 162 ASN A O 1
ATOM 1337 N N . HIS A 1 178 ? 40.544 14.342 84.544 1.00 35.27 163 HIS A N 1
ATOM 1338 C CA . HIS A 1 178 ? 40.490 15.811 84.346 1.00 35.89 163 HIS A CA 1
ATOM 1339 C C . HIS A 1 178 ? 39.382 16.359 85.238 1.00 31.69 163 HIS A C 1
ATOM 1340 O O . HIS A 1 178 ? 38.515 15.614 85.693 1.00 32.50 163 HIS A O 1
ATOM 1347 N N . PRO A 1 179 ? 39.374 17.677 85.524 1.00 30.70 164 PRO A N 1
ATOM 1348 C CA . PRO A 1 179 ? 38.257 18.290 86.236 1.00 29.38 164 PRO A CA 1
ATOM 1349 C C . PRO A 1 179 ? 36.926 17.919 85.561 1.00 28.55 164 PRO A C 1
ATOM 1350 O O . PRO A 1 179 ? 36.833 17.949 84.340 1.00 28.63 164 PRO A O 1
ATOM 1354 N N . LEU A 1 180 ? 35.930 17.552 86.365 1.00 27.93 165 LEU A N 1
ATOM 1355 C CA . LEU A 1 180 ? 34.660 16.975 85.855 1.00 26.56 165 LEU A CA 1
ATOM 1356 C C . LEU A 1 180 ? 33.636 18.072 85.598 1.00 25.26 165 LEU A C 1
ATOM 1357 O O . LEU A 1 180 ? 33.580 19.084 86.304 1.00 25.44 165 LEU A O 1
ATOM 1362 N N . PRO A 1 181 ? 32.738 17.872 84.613 1.00 23.65 166 PRO A N 1
ATOM 1363 C CA . PRO A 1 181 ? 31.520 18.671 84.537 1.00 22.86 166 PRO A CA 1
ATOM 1364 C C . PRO A 1 181 ? 30.715 18.451 85.822 1.00 21.01 166 PRO A C 1
ATOM 1365 O O . PRO A 1 181 ? 30.927 17.452 86.518 1.00 22.09 166 PRO A O 1
ATOM 1369 N N . CYS A 1 182 ? 29.833 19.387 86.150 1.00 21.13 167 CYS A N 1
ATOM 1370 C CA . CYS A 1 182 ? 28.995 19.269 87.364 1.00 21.08 167 CYS A CA 1
ATOM 1371 C C . CYS A 1 182 ? 27.575 19.742 87.074 1.00 21.66 167 CYS A C 1
ATOM 1372 O O . CYS A 1 182 ? 27.391 20.799 86.460 1.00 21.64 167 CYS A O 1
ATOM 1375 N N . VAL A 1 183 ? 26.598 18.948 87.496 1.00 20.66 168 VAL A N 1
ATOM 1376 C CA . VAL A 1 183 ? 25.162 19.308 87.422 1.00 18.92 168 VAL A CA 1
ATOM 1377 C C . VAL A 1 183 ? 24.714 19.667 88.837 1.00 19.13 168 VAL A C 1
ATOM 1378 O O . VAL A 1 183 ? 24.849 18.817 89.735 1.00 19.52 168 VAL A O 1
ATOM 1382 N N . ILE A 1 184 ? 24.207 20.889 89.012 1.00 19.33 169 ILE A N 1
ATOM 1383 C CA . ILE A 1 184 ? 23.526 21.342 90.254 1.00 18.48 169 ILE A CA 1
ATOM 1384 C C . ILE A 1 184 ? 22.042 21.019 90.089 1.00 17.91 169 ILE A C 1
ATOM 1385 O O . ILE A 1 184 ? 21.463 21.423 89.067 1.00 18.73 169 ILE A O 1
ATOM 1390 N N . LEU A 1 185 ? 21.464 20.257 91.015 1.00 18.93 170 LEU A N 1
ATOM 1391 C CA . LEU A 1 185 ? 20.028 19.903 90.953 1.00 17.40 170 LEU A CA 1
ATOM 1392 C C . LEU A 1 185 ? 19.305 20.488 92.159 1.00 17.48 170 LEU A C 1
ATOM 1393 O O . LEU A 1 185 ? 19.798 20.321 93.300 1.00 18.97 170 LEU A O 1
ATOM 1398 N N . SER A 1 186 ? 18.171 21.126 91.894 1.00 16.80 171 SER A N 1
ATOM 1399 C CA . SER A 1 186 ? 17.306 21.732 92.929 1.00 17.92 171 SER A CA 1
ATOM 1400 C C . SER A 1 186 ? 16.072 20.869 93.200 1.00 17.99 171 SER A C 1
ATOM 1401 O O . SER A 1 186 ? 15.388 20.434 92.260 1.00 17.86 171 SER A O 1
ATOM 1404 N N . ASN A 1 187 ? 15.756 20.742 94.479 1.00 17.08 172 ASN A N 1
ATOM 1405 C CA . ASN A 1 187 ? 14.424 20.334 94.974 1.00 17.29 172 ASN A CA 1
ATOM 1406 C C . ASN A 1 187 ? 13.329 21.230 94.404 1.00 20.33 172 ASN A C 1
ATOM 1407 O O . ASN A 1 187 ? 13.615 22.383 94.021 1.00 21.65 172 ASN A O 1
ATOM 1412 N N A GLY A 1 188 ? 12.126 20.673 94.317 0.50 21.65 173 GLY A N 1
ATOM 1413 N N B GLY A 1 188 ? 12.088 20.749 94.423 0.50 23.42 173 GLY A N 1
ATOM 1414 C CA A GLY A 1 188 ? 10.888 21.460 94.320 0.50 24.17 173 GLY A CA 1
ATOM 1415 C CA B GLY A 1 188 ? 10.908 21.616 94.268 0.50 26.90 173 GLY A CA 1
ATOM 1416 C C A GLY A 1 188 ? 10.301 21.501 95.721 0.50 23.13 173 GLY A C 1
ATOM 1417 C C B GLY A 1 188 ? 10.372 22.054 95.622 0.50 29.52 173 GLY A C 1
ATOM 1418 O O A GLY A 1 188 ? 10.962 21.071 96.658 0.50 18.30 173 GLY A O 1
ATOM 1419 O O B GLY A 1 188 ? 11.180 22.566 96.426 0.50 27.93 173 GLY A O 1
ATOM 1420 N N . LEU A 1 189 ? 9.054 21.936 95.824 1.00 27.34 174 LEU A N 1
ATOM 1421 C CA . LEU A 1 189 ? 8.364 22.318 97.079 1.00 28.16 174 LEU A CA 1
ATOM 1422 C C . LEU A 1 189 ? 8.372 21.181 98.098 1.00 22.11 174 LEU A C 1
ATOM 1423 O O . LEU A 1 189 ? 8.390 21.468 99.306 1.00 23.49 174 LEU A O 1
ATOM 1428 N N . ASP A 1 190 ? 8.226 19.945 97.622 1.00 23.99 175 ASP A N 1
ATOM 1429 C CA . ASP A 1 190 ? 7.854 18.806 98.489 1.00 20.21 175 ASP A CA 1
ATOM 1430 C C . ASP A 1 190 ? 8.747 17.598 98.202 1.00 18.37 175 ASP A C 1
ATOM 1431 O O . ASP A 1 190 ? 8.489 16.529 98.780 1.00 20.93 175 ASP A O 1
ATOM 1436 N N . SER A 1 191 ? 9.765 17.740 97.361 1.00 17.40 176 SER A N 1
ATOM 1437 C CA . SER A 1 191 ? 10.771 16.672 97.176 1.00 15.90 176 SER A CA 1
ATOM 1438 C C . SER A 1 191 ? 11.672 16.626 98.406 1.00 16.96 176 SER A C 1
ATOM 1439 O O . SER A 1 191 ? 11.670 17.562 99.211 1.00 17.12 176 SER A O 1
ATOM 1442 N N . MET A 1 192 ? 12.404 15.533 98.558 1.00 15.47 177 MET A N 1
ATOM 1443 C CA . MET A 1 192 ? 13.513 15.423 99.527 1.00 15.24 177 MET A CA 1
ATOM 1444 C C . MET A 1 192 ? 14.802 15.182 98.739 1.00 16.04 177 MET A C 1
ATOM 1445 O O . MET A 1 192 ? 14.800 14.407 97.774 1.00 16.76 177 MET A O 1
ATOM 1450 N N . THR A 1 193 ? 15.875 15.834 99.140 1.00 16.54 178 THR A N 1
ATOM 1451 C CA . THR A 1 193 ? 17.147 15.930 98.408 1.00 16.29 178 THR A CA 1
ATOM 1452 C C . THR A 1 193 ? 17.645 14.537 98.022 1.00 16.26 178 THR A C 1
ATOM 1453 O O . THR A 1 193 ? 17.978 14.305 96.848 1.00 16.74 178 THR A O 1
ATOM 1457 N N . GLU A 1 194 ? 17.703 13.629 98.990 1.00 16.65 179 GLU A N 1
ATOM 1458 C CA . GLU A 1 194 ? 18.322 12.293 98.806 1.00 16.60 179 GLU A CA 1
ATOM 1459 C C . GLU A 1 194 ? 17.314 11.308 98.202 1.00 16.01 179 GLU A C 1
ATOM 1460 O O . GLU A 1 194 ? 17.694 10.132 98.057 1.00 18.24 179 GLU A O 1
ATOM 1466 N N . ILE A 1 195 ? 16.081 11.722 97.917 1.00 15.35 180 ILE A N 1
ATOM 1467 C CA . ILE A 1 195 ? 15.052 10.818 97.330 1.00 15.85 180 ILE A CA 1
ATOM 1468 C C . ILE A 1 195 ? 14.896 11.189 95.854 1.00 14.93 180 ILE A C 1
ATOM 1469 O O . ILE A 1 195 ? 15.662 10.668 95.037 1.00 15.94 180 ILE A O 1
ATOM 1474 N N . GLU A 1 196 ? 14.032 12.131 95.507 1.00 14.45 181 GLU A N 1
ATOM 1475 C CA . GLU A 1 196 ? 13.806 12.420 94.074 1.00 14.32 181 GLU A CA 1
ATOM 1476 C C . GLU A 1 196 ? 15.080 13.015 93.465 1.00 15.16 181 GLU A C 1
ATOM 1477 O O . GLU A 1 196 ? 15.392 12.731 92.290 1.00 15.57 181 GLU A O 1
ATOM 1483 N N . ILE A 1 197 ? 15.762 13.911 94.175 1.00 16.00 182 ILE A N 1
ATOM 1484 C CA . ILE A 1 197 ? 16.821 14.710 93.501 1.00 16.07 182 ILE A CA 1
ATOM 1485 C C . ILE A 1 197 ? 18.053 13.827 93.279 1.00 15.72 182 ILE A C 1
ATOM 1486 O O . ILE A 1 197 ? 18.605 13.848 92.153 1.00 16.24 182 ILE A O 1
ATOM 1491 N N . LEU A 1 198 ? 18.438 13.022 94.269 1.00 15.61 183 LEU A N 1
ATOM 1492 C CA . LEU A 1 198 ? 19.522 12.039 94.065 1.00 15.53 183 LEU A CA 1
ATOM 1493 C C . LEU A 1 198 ? 19.117 11.048 92.955 1.00 15.29 183 LEU A C 1
ATOM 1494 O O . LEU A 1 198 ? 19.996 10.697 92.160 1.00 16.22 183 LEU A O 1
ATOM 1499 N N . SER A 1 199 ? 17.848 10.640 92.876 1.00 15.23 184 SER A N 1
ATOM 1500 C CA . SER A 1 199 ? 17.384 9.755 91.777 1.00 15.79 184 SER A CA 1
ATOM 1501 C C . SER A 1 199 ? 17.693 10.394 90.418 1.00 15.99 184 SER A C 1
ATOM 1502 O O . SER A 1 199 ? 18.274 9.735 89.542 1.00 17.38 184 SER A O 1
ATOM 1505 N N . LEU A 1 200 ? 17.344 11.670 90.249 1.00 15.92 185 LEU A N 1
ATOM 1506 C CA . LEU A 1 200 ? 17.609 12.386 88.978 1.00 16.49 185 LEU A CA 1
ATOM 1507 C C . LEU A 1 200 ? 19.117 12.475 88.769 1.00 16.09 185 LEU A C 1
ATOM 1508 O O . LEU A 1 200 ? 19.594 12.290 87.645 1.00 17.03 185 LEU A O 1
ATOM 1513 N N . ALA A 1 201 ? 19.845 12.754 89.839 1.00 16.47 186 ALA A N 1
ATOM 1514 C CA . ALA A 1 201 ? 21.300 13.004 89.792 1.00 18.27 186 ALA A CA 1
ATOM 1515 C C . ALA A 1 201 ? 22.028 11.773 89.244 1.00 16.51 186 ALA A C 1
ATOM 1516 O O . ALA A 1 201 ? 23.087 11.922 88.620 1.00 18.12 186 ALA A O 1
ATOM 1518 N N . GLU A 1 202 ? 21.486 10.578 89.476 1.00 16.79 187 GLU A N 1
ATOM 1519 C CA . GLU A 1 202 ? 22.162 9.333 89.040 1.00 17.97 187 GLU A CA 1
ATOM 1520 C C . GLU A 1 202 ? 22.327 9.311 87.517 1.00 17.03 187 GLU A C 1
ATOM 1521 O O . GLU A 1 202 ? 23.283 8.664 87.030 1.00 19.15 187 GLU A O 1
ATOM 1527 N N . PHE A 1 203 ? 21.446 9.980 86.772 1.00 16.57 188 PHE A N 1
ATOM 1528 C CA . PHE A 1 203 ? 21.549 10.007 85.294 1.00 17.37 188 PHE A CA 1
ATOM 1529 C C . PHE A 1 203 ? 22.818 10.746 84.873 1.00 20.01 188 PHE A C 1
ATOM 1530 O O . PHE A 1 203 ? 23.356 10.474 83.797 1.00 23.73 188 PHE A O 1
ATOM 1538 N N . PHE A 1 204 ? 23.306 11.650 85.715 1.00 18.26 189 PHE A N 1
ATOM 1539 C CA . PHE A 1 204 ? 24.525 12.452 85.423 1.00 19.58 189 PHE A CA 1
ATOM 1540 C C . PHE A 1 204 ? 25.748 11.758 86.020 1.00 19.61 189 PHE A C 1
ATOM 1541 O O . PHE A 1 204 ? 26.805 11.714 85.352 1.00 21.63 189 PHE A O 1
ATOM 1549 N N . LEU A 1 205 ? 25.629 11.228 87.239 1.00 18.88 190 LEU A N 1
ATOM 1550 C CA . LEU A 1 205 ? 26.718 10.415 87.837 1.00 19.99 190 LEU A CA 1
ATOM 1551 C C . LEU A 1 205 ? 27.065 9.259 86.896 1.00 22.85 190 LEU A C 1
ATOM 1552 O O . LEU A 1 205 ? 28.265 8.938 86.764 1.00 25.12 190 LEU A O 1
ATOM 1557 N N . GLY A 1 206 ? 26.056 8.682 86.241 1.00 21.57 191 GLY A N 1
ATOM 1558 C CA . GLY A 1 206 ? 26.255 7.555 85.311 1.00 23.22 191 GLY A CA 1
ATOM 1559 C C . GLY A 1 206 ? 27.039 7.943 84.068 1.00 24.27 191 GLY A C 1
ATOM 1560 O O . GLY A 1 206 ? 27.512 7.045 83.361 1.00 27.56 191 GLY A O 1
ATOM 1561 N N . LYS A 1 207 ? 27.154 9.236 83.791 1.00 23.93 192 LYS A N 1
ATOM 1562 C CA . LYS A 1 207 ? 27.904 9.789 82.637 1.00 26.62 192 LYS A CA 1
ATOM 1563 C C . LYS A 1 207 ? 29.221 10.417 83.096 1.00 27.99 192 LYS A C 1
ATOM 1564 O O . LYS A 1 207 ? 29.766 11.239 82.324 1.00 30.04 192 LYS A O 1
ATOM 1570 N N . ASN A 1 208 ? 29.723 10.027 84.273 1.00 26.26 193 ASN A N 1
ATOM 1571 C CA . ASN A 1 208 ? 31.019 10.495 84.842 1.00 27.60 193 ASN A CA 1
ATOM 1572 C C . ASN A 1 208 ? 30.974 12.017 84.998 1.00 27.55 193 ASN A C 1
ATOM 1573 O O . ASN A 1 208 ? 31.983 12.684 84.728 1.00 27.93 193 ASN A O 1
ATOM 1578 N N . MET A 1 209 ? 29.834 12.541 85.437 1.00 25.55 194 MET A N 1
ATOM 1579 C CA . MET A 1 209 ? 29.702 13.954 85.855 1.00 23.12 194 MET A CA 1
ATOM 1580 C C . MET A 1 209 ? 29.572 13.966 87.378 1.00 23.21 194 MET A C 1
ATOM 1581 O O . MET A 1 209 ? 28.962 13.046 87.953 1.00 23.96 194 MET A O 1
ATOM 1586 N N . ALA A 1 210 ? 30.117 14.985 88.021 1.00 21.64 195 ALA A N 1
ATOM 1587 C CA . ALA A 1 210 ? 29.826 15.262 89.441 1.00 20.80 195 ALA A CA 1
ATOM 1588 C C . ALA A 1 210 ? 28.423 15.855 89.525 1.00 19.96 195 ALA A C 1
ATOM 1589 O O . ALA A 1 210 ? 27.936 16.429 88.535 1.00 20.19 195 ALA A O 1
ATOM 1591 N N . VAL A 1 211 ? 27.791 15.721 90.682 1.00 20.32 196 VAL A N 1
ATOM 1592 C CA . VAL A 1 211 ? 26.496 16.396 90.944 1.00 19.68 196 VAL A CA 1
ATOM 1593 C C . VAL A 1 211 ? 26.583 17.131 92.272 1.00 18.53 196 VAL A C 1
ATOM 1594 O O . VAL A 1 211 ? 27.304 16.705 93.180 1.00 21.05 196 VAL A O 1
ATOM 1598 N N . ALA A 1 212 ? 25.832 18.219 92.342 1.00 19.48 197 ALA A N 1
ATOM 1599 C CA . ALA A 1 212 ? 25.720 19.062 93.539 1.00 19.26 197 ALA A CA 1
ATOM 1600 C C . ALA A 1 212 ? 24.245 19.158 93.891 1.00 19.59 197 ALA A C 1
ATOM 1601 O O . ALA A 1 212 ? 23.460 19.635 93.058 1.00 20.67 197 ALA A O 1
ATOM 1603 N N . ILE A 1 213 ? 23.881 18.628 95.052 1.00 20.10 198 ILE A N 1
ATOM 1604 C CA . ILE A 1 213 ? 22.493 18.699 95.572 1.00 19.51 1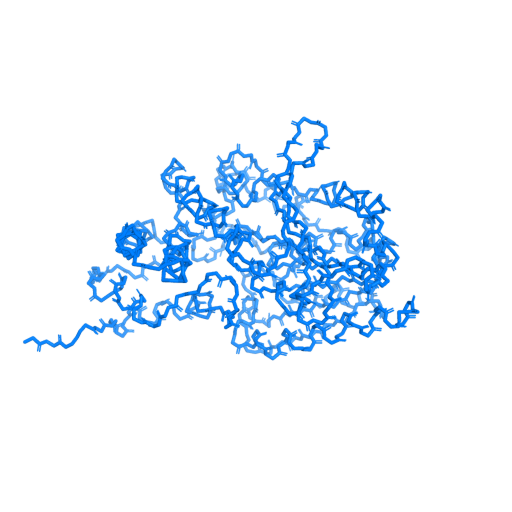98 ILE A CA 1
ATOM 1605 C C . ILE A 1 213 ? 22.548 19.414 96.922 1.00 19.17 198 ILE A C 1
ATOM 1606 O O . ILE A 1 213 ? 23.618 19.436 97.584 1.00 20.62 198 ILE A O 1
ATOM 1611 N N . PHE A 1 214 ? 21.451 20.063 97.279 1.00 18.54 199 PHE A N 1
ATOM 1612 C CA . PHE A 1 214 ? 21.515 21.088 98.340 1.00 18.12 199 PHE A CA 1
ATOM 1613 C C . PHE A 1 214 ? 20.137 21.339 98.938 1.00 18.95 199 PHE A C 1
ATOM 1614 O O . PHE A 1 214 ? 19.103 21.107 98.301 1.00 19.68 199 PHE A O 1
ATOM 1622 N N . ASP A 1 215 ? 20.167 21.849 100.162 1.00 20.08 200 ASP A N 1
ATOM 1623 C CA . ASP A 1 215 ? 18.952 22.252 100.901 1.00 19.47 200 ASP A CA 1
ATOM 1624 C C . ASP A 1 215 ? 18.991 23.773 101.063 1.00 19.13 200 ASP A C 1
ATOM 1625 O O . ASP A 1 215 ? 19.522 24.261 102.065 1.00 21.75 200 ASP A O 1
ATOM 1630 N N . GLY A 1 216 ? 18.449 24.484 100.087 1.00 18.94 201 GLY A N 1
ATOM 1631 C CA . GLY A 1 216 ? 18.223 25.926 100.227 1.00 20.05 201 GLY A CA 1
ATOM 1632 C C . GLY A 1 216 ? 17.224 26.208 101.346 1.00 20.42 201 GLY A C 1
ATOM 1633 O O . GLY A 1 216 ? 16.642 25.301 101.947 1.00 20.65 201 GLY A O 1
ATOM 1634 N N . PRO A 1 217 ? 16.949 27.496 101.638 1.00 20.42 202 PRO A N 1
ATOM 1635 C CA . PRO A 1 217 ? 15.907 27.837 102.593 1.00 19.41 202 PRO A CA 1
ATOM 1636 C C . PRO A 1 217 ? 14.585 27.177 102.184 1.00 19.20 202 PRO A C 1
ATOM 1637 O O . PRO A 1 217 ? 14.249 27.178 101.003 1.00 19.40 202 PRO A O 1
ATOM 1641 N N . GLY A 1 218 ? 13.897 26.566 103.143 1.00 20.23 203 GLY A N 1
ATOM 1642 C CA . GLY A 1 218 ? 12.599 25.908 102.901 1.00 20.06 203 GLY A CA 1
ATOM 1643 C C . GLY A 1 218 ? 12.698 24.636 102.079 1.00 20.24 203 GLY A C 1
ATOM 1644 O O . GLY A 1 218 ? 11.635 24.156 101.681 1.00 20.69 203 GLY A O 1
ATOM 1645 N N . GLN A 1 219 ? 13.908 24.128 101.824 1.00 18.47 204 GLN A N 1
ATOM 1646 C CA . GLN A 1 219 ? 14.115 22.888 101.035 1.00 18.97 204 GLN A CA 1
ATOM 1647 C C . GLN A 1 219 ? 14.773 21.800 101.876 1.00 18.80 204 GLN A C 1
ATOM 1648 O O . GLN A 1 219 ? 15.523 22.100 102.788 1.00 19.80 204 GLN A O 1
ATOM 1654 N N . GLY A 1 220 ? 14.509 20.544 101.531 1.00 19.04 205 GLY A N 1
ATOM 1655 C CA . GLY A 1 220 ? 15.132 19.393 102.205 1.00 21.19 205 GLY A CA 1
ATOM 1656 C C . GLY A 1 220 ? 14.889 19.463 103.701 1.00 20.13 205 GLY A C 1
ATOM 1657 O O . GLY A 1 220 ? 13.718 19.630 104.075 1.00 21.35 205 GLY A O 1
ATOM 1658 N N . ILE A 1 221 ? 15.933 19.369 104.541 1.00 21.63 206 ILE A N 1
ATOM 1659 C CA . ILE A 1 221 ? 15.741 19.382 106.024 1.00 24.08 206 ILE A CA 1
ATOM 1660 C C . ILE A 1 221 ? 15.339 20.775 106.505 1.00 24.67 206 ILE A C 1
ATOM 1661 O O . ILE A 1 221 ? 15.033 20.895 107.686 1.00 26.79 206 ILE A O 1
ATOM 1666 N N . ASN A 1 222 ? 15.355 21.790 105.641 1.00 22.60 207 ASN A N 1
ATOM 1667 C CA . ASN A 1 222 ? 14.968 23.167 106.029 1.00 22.37 207 ASN A CA 1
ATOM 1668 C C . ASN A 1 222 ? 13.470 23.392 105.840 1.00 21.85 207 ASN A C 1
ATOM 1669 O O . ASN A 1 222 ? 13.007 24.464 106.245 1.00 22.04 207 ASN A O 1
ATOM 1674 N N . LEU A 1 223 ? 12.740 22.455 105.224 1.00 20.70 208 LEU A N 1
ATOM 1675 C CA . LEU A 1 223 ? 11.280 22.619 104.992 1.00 19.88 208 LEU A CA 1
ATOM 1676 C C . LEU A 1 223 ? 10.582 22.682 106.360 1.00 22.57 208 LEU A C 1
ATOM 1677 O O . LEU A 1 223 ? 10.773 21.749 107.169 1.00 23.68 208 LEU A O 1
ATOM 1682 N N . GLY A 1 224 ? 9.846 23.763 106.633 1.00 22.35 209 GLY A N 1
ATOM 1683 C CA . GLY A 1 224 ? 9.173 23.989 107.927 1.00 24.38 209 GLY A CA 1
ATOM 1684 C C . GLY A 1 224 ? 10.043 24.732 108.929 1.00 25.18 209 GLY A C 1
ATOM 1685 O O . GLY A 1 224 ? 9.523 25.058 110.020 1.00 26.97 209 GLY A O 1
ATOM 1686 N N . LYS A 1 225 ? 11.307 25.006 108.590 1.00 24.26 210 LYS A N 1
ATOM 1687 C CA . LYS A 1 225 ? 12.271 25.712 109.478 1.00 26.30 210 LYS A CA 1
ATOM 1688 C C . LYS A 1 225 ? 12.468 27.145 108.980 1.00 26.58 210 LYS A C 1
ATOM 1689 O O . LYS A 1 225 ? 12.370 28.089 109.788 1.00 29.24 210 LYS A O 1
ATOM 1695 N N . SER A 1 226 ? 12.764 27.295 107.695 1.00 26.30 211 SER A N 1
ATOM 1696 C CA . SER A 1 226 ? 12.913 28.601 107.009 1.00 23.76 211 SER A CA 1
ATOM 1697 C C . SER A 1 226 ? 11.964 28.632 105.821 1.00 23.37 211 SER A C 1
ATOM 1698 O O . SER A 1 226 ? 11.736 27.611 105.179 1.00 23.19 211 SER A O 1
ATOM 1701 N N . PRO A 1 227 ? 11.375 29.792 105.479 1.00 22.80 212 PRO A N 1
ATOM 1702 C CA . PRO A 1 227 ? 10.527 29.883 104.300 1.00 22.81 212 PRO A CA 1
ATOM 1703 C C . PRO A 1 227 ? 11.367 29.624 103.048 1.00 22.09 212 PRO A C 1
ATOM 1704 O O . PRO A 1 227 ? 12.535 29.974 103.002 1.00 22.45 212 PRO A O 1
ATOM 1708 N N . ILE A 1 228 ? 10.751 29.017 102.045 1.00 21.05 213 ILE A N 1
ATOM 1709 C CA . ILE A 1 228 ? 11.423 28.829 100.734 1.00 22.49 213 ILE A CA 1
ATOM 1710 C C . ILE A 1 228 ? 11.763 30.216 100.161 1.00 24.04 213 ILE A C 1
ATOM 1711 O O . ILE A 1 228 ? 10.941 31.159 100.290 1.00 25.99 213 ILE A O 1
ATOM 1716 N N . ALA A 1 229 ? 12.975 30.355 99.631 1.00 22.79 214 ALA A N 1
ATOM 1717 C CA . ALA A 1 229 ? 13.489 31.601 99.023 1.00 23.80 214 ALA A CA 1
ATOM 1718 C C . ALA A 1 229 ? 13.021 31.659 97.569 1.00 25.85 214 ALA A C 1
ATOM 1719 O O . ALA A 1 229 ? 13.354 30.757 96.804 1.00 26.35 214 ALA A O 1
ATOM 1721 N N . ILE A 1 230 ? 12.267 32.685 97.193 1.00 24.03 215 ILE A N 1
ATOM 1722 C CA . ILE A 1 230 ? 11.873 32.903 95.770 1.00 23.28 215 ILE A CA 1
ATOM 1723 C C . ILE A 1 230 ? 13.163 33.094 94.963 1.00 24.26 215 ILE A C 1
ATOM 1724 O O . ILE A 1 230 ? 13.251 32.554 93.847 1.00 22.61 215 ILE A O 1
ATOM 1729 N N . ASP A 1 231 ? 14.111 33.866 95.503 1.00 25.36 216 ASP A N 1
ATOM 1730 C CA . ASP A 1 231 ? 15.388 34.196 94.820 1.00 25.37 216 ASP A CA 1
ATOM 1731 C C . ASP A 1 231 ? 16.412 33.089 95.084 1.00 23.49 216 ASP A C 1
ATOM 1732 O O . ASP A 1 231 ? 17.529 33.389 95.517 1.00 25.19 216 ASP A O 1
ATOM 1737 N N . MET A 1 232 ? 16.056 31.837 94.797 1.00 22.59 217 MET A N 1
ATOM 1738 C CA . MET A 1 232 ? 16.967 30.702 95.071 1.00 23.33 217 MET A CA 1
ATOM 1739 C C . MET A 1 232 ? 18.274 30.858 94.282 1.00 22.51 217 MET A C 1
ATOM 1740 O O . MET A 1 232 ? 19.280 30.273 94.705 1.00 24.22 217 MET A O 1
ATOM 1745 N N . GLU A 1 233 ? 18.280 31.638 93.194 1.00 23.56 218 GLU A N 1
ATOM 1746 C CA . GLU A 1 233 ? 19.505 31.865 92.383 1.00 24.12 218 GLU A CA 1
ATOM 1747 C C . GLU A 1 233 ? 20.617 32.481 93.249 1.00 24.42 218 GLU A C 1
ATOM 1748 O O . GLU A 1 233 ? 21.791 32.257 92.925 1.00 24.63 218 GLU A O 1
ATOM 1754 N N . LEU A 1 234 ? 20.278 33.214 94.319 1.00 24.60 219 LEU A N 1
ATOM 1755 C CA . LEU A 1 234 ? 21.286 33.745 95.276 1.00 27.25 219 LEU A CA 1
ATOM 1756 C C . LEU A 1 234 ? 22.101 32.578 95.849 1.00 25.71 219 LEU A C 1
ATOM 1757 O O . LEU A 1 234 ? 23.345 32.663 95.884 1.00 26.40 219 LEU A O 1
ATOM 1762 N N . TYR A 1 235 ? 21.416 31.503 96.243 1.00 24.17 220 TYR A N 1
ATOM 1763 C CA . TYR A 1 235 ? 22.023 30.311 96.891 1.00 24.90 220 TYR A CA 1
ATOM 1764 C C . TYR A 1 235 ? 22.795 29.522 95.830 1.00 21.67 220 TYR A C 1
ATOM 1765 O O . TYR A 1 235 ? 23.894 29.017 96.109 1.00 25.68 220 TYR A O 1
ATOM 1774 N N . VAL A 1 236 ? 22.245 29.444 94.623 1.00 23.60 221 VAL A N 1
ATOM 1775 C CA . VAL A 1 236 ? 22.916 28.758 93.486 1.00 22.49 221 VAL A CA 1
ATOM 1776 C C . VAL A 1 236 ? 24.248 29.454 93.166 1.00 24.20 221 VAL A C 1
ATOM 1777 O O . VAL A 1 236 ? 25.245 28.762 92.920 1.00 24.73 221 VAL A O 1
ATOM 1781 N N . SER A 1 237 ? 24.290 30.784 93.207 1.00 24.36 222 SER A N 1
ATOM 1782 C CA . SER A 1 237 ? 25.531 31.574 92.961 1.00 25.86 222 SER A CA 1
ATOM 1783 C C . SER A 1 237 ? 26.640 31.145 93.930 1.00 25.34 222 SER A C 1
ATOM 1784 O O . SER A 1 237 ? 27.804 31.044 93.484 1.00 26.96 222 SER A O 1
ATOM 1787 N N . SER A 1 238 ? 26.296 30.899 95.200 1.00 24.85 223 SER A N 1
ATOM 1788 C CA . SER A 1 238 ? 27.240 30.443 96.256 1.00 26.27 223 SER A CA 1
ATOM 1789 C C . SER A 1 238 ? 27.759 29.040 95.933 1.00 25.64 223 SER A C 1
ATOM 1790 O O . SER A 1 238 ? 28.929 28.765 96.222 1.00 27.86 223 SER A O 1
ATOM 1793 N N . ILE A 1 239 ? 26.925 28.173 95.354 1.00 24.39 224 ILE A N 1
ATOM 1794 C CA . ILE A 1 239 ? 27.378 26.822 94.923 1.00 25.54 224 ILE A CA 1
ATOM 1795 C C . ILE A 1 239 ? 28.367 26.996 93.771 1.00 24.95 224 ILE A C 1
ATOM 1796 O O . ILE A 1 239 ? 29.432 26.348 93.780 1.00 24.95 224 ILE A O 1
ATOM 1801 N N . VAL A 1 240 ? 28.027 27.846 92.807 1.00 24.41 225 VAL A N 1
ATOM 1802 C CA . VAL A 1 240 ? 28.901 28.101 91.630 1.00 24.95 225 VAL A CA 1
ATOM 1803 C C . VAL A 1 240 ? 30.278 28.559 92.134 1.00 26.83 225 VAL A C 1
ATOM 1804 O O . VAL A 1 240 ? 31.290 28.055 91.616 1.00 27.28 225 VAL A O 1
ATOM 1808 N N . LYS A 1 241 ? 30.336 29.450 93.130 1.00 28.25 226 LYS A N 1
ATOM 1809 C CA . LYS A 1 241 ? 31.632 29.941 93.678 1.00 29.42 226 LYS A CA 1
ATOM 1810 C C . LYS A 1 241 ? 32.418 28.760 94.270 1.00 29.13 226 LYS A C 1
ATOM 1811 O O . LYS A 1 241 ? 33.627 28.658 93.977 1.00 30.25 226 LYS A O 1
ATOM 1817 N N . LEU A 1 242 ? 31.770 27.872 95.034 1.00 27.73 227 LEU A N 1
ATOM 1818 C CA . LEU A 1 242 ? 32.456 26.682 95.613 1.00 28.21 227 LEU A CA 1
ATOM 1819 C C . LEU A 1 242 ? 33.016 25.825 94.471 1.00 28.60 227 LEU A C 1
ATOM 1820 O O . LEU A 1 242 ? 34.162 25.337 94.601 1.00 30.56 227 LEU A O 1
ATOM 1825 N N . LEU A 1 243 ? 32.237 25.609 93.405 1.00 25.65 228 LEU A N 1
ATOM 1826 C CA . LEU A 1 243 ? 32.650 24.726 92.279 1.00 26.45 228 LEU A CA 1
ATOM 1827 C C . LEU A 1 243 ? 33.802 25.357 91.490 1.00 26.49 228 LEU A C 1
ATOM 1828 O O . LEU A 1 243 ? 34.705 24.620 91.089 1.00 28.48 228 LEU A O 1
ATOM 1833 N N . GLU A 1 244 ? 33.786 26.674 91.297 1.00 27.81 229 GLU A N 1
ATOM 1834 C CA . GLU A 1 244 ? 34.923 27.421 90.692 1.00 28.34 229 GLU A CA 1
ATOM 1835 C C . GLU A 1 244 ? 36.209 27.154 91.496 1.00 28.90 229 GLU A C 1
ATOM 1836 O O . GLU A 1 244 ? 37.263 26.948 90.871 1.00 34.41 229 GLU A O 1
ATOM 1842 N N . ASP A 1 245 ? 36.113 27.108 92.827 1.00 30.25 230 ASP A N 1
ATOM 1843 C CA . ASP A 1 245 ? 37.268 26.972 93.757 1.00 33.62 230 ASP A CA 1
ATOM 1844 C C . ASP A 1 245 ? 37.739 25.514 93.841 1.00 30.78 230 ASP A C 1
ATOM 1845 O O . ASP A 1 245 ? 38.895 25.299 94.205 1.00 38.35 230 ASP A O 1
ATOM 1850 N N . ASP A 1 246 ? 36.877 24.541 93.549 1.00 28.21 231 ASP A N 1
ATOM 1851 C CA . ASP A 1 246 ? 37.209 23.099 93.683 1.00 29.96 231 ASP A CA 1
ATOM 1852 C C . ASP A 1 246 ? 37.964 22.638 92.431 1.00 27.16 231 ASP A C 1
ATOM 1853 O O . ASP A 1 246 ? 37.367 22.638 91.345 1.00 28.70 231 ASP A O 1
ATOM 1858 N N . ALA A 1 247 ? 39.222 22.221 92.580 1.00 28.26 232 ALA A N 1
ATOM 1859 C CA . ALA A 1 247 ? 40.096 21.800 91.462 1.00 28.86 232 ALA A CA 1
ATOM 1860 C C . ALA A 1 247 ? 39.525 20.570 90.746 1.00 28.29 232 ALA A C 1
ATOM 1861 O O . ALA A 1 247 ? 39.887 20.347 89.587 1.00 28.81 232 ALA A O 1
ATOM 1863 N N . ARG A 1 248 ? 38.670 19.793 91.411 1.00 28.30 233 ARG A N 1
ATOM 1864 C CA . ARG A 1 248 ? 38.107 18.536 90.851 1.00 26.43 233 ARG A CA 1
ATOM 1865 C C . ARG A 1 248 ? 37.000 18.848 89.839 1.00 25.84 233 ARG A C 1
ATOM 1866 O O . ARG A 1 248 ? 36.594 17.922 89.117 1.00 27.14 233 ARG A O 1
ATOM 1874 N N . ILE A 1 249 ? 36.491 20.084 89.822 1.00 24.87 234 ILE A N 1
ATOM 1875 C CA . ILE A 1 249 ? 35.299 20.468 89.015 1.00 25.53 234 ILE A CA 1
ATOM 1876 C C . ILE A 1 249 ? 35.721 21.459 87.931 1.00 27.49 234 ILE A C 1
ATOM 1877 O O . ILE A 1 249 ? 36.415 22.450 88.259 1.00 28.29 234 ILE A O 1
ATOM 1882 N N . ASN A 1 250 ? 35.291 21.207 86.696 1.00 26.57 235 ASN A N 1
ATOM 1883 C CA . ASN A 1 250 ? 35.422 22.183 85.590 1.00 26.85 235 ASN A CA 1
ATOM 1884 C C . ASN A 1 250 ? 34.225 23.133 85.656 1.00 28.61 235 ASN A C 1
ATOM 1885 O O . ASN A 1 250 ? 33.152 22.764 85.166 1.00 26.46 235 ASN A O 1
ATOM 1890 N N . SER A 1 251 ? 34.408 24.331 86.213 1.00 29.95 236 SER A N 1
ATOM 1891 C CA . SER A 1 251 ? 33.303 25.308 86.394 1.00 30.86 236 SER A CA 1
ATOM 1892 C C . SER A 1 251 ? 32.891 25.940 85.053 1.00 28.96 236 SER A C 1
ATOM 1893 O O . SER A 1 251 ? 31.896 26.681 85.043 1.00 32.11 236 S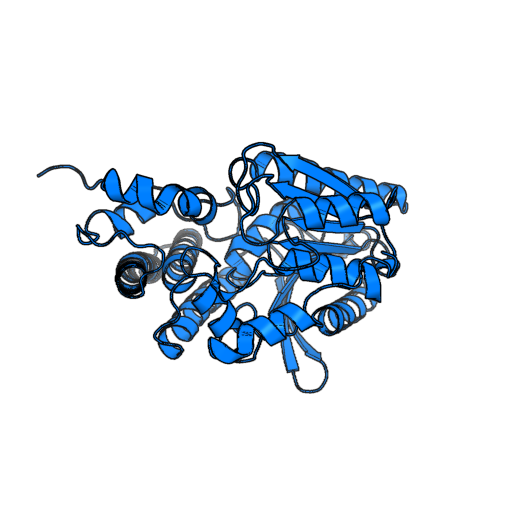ER A O 1
ATOM 1896 N N . ASN A 1 252 ? 33.577 25.635 83.948 1.00 28.83 237 ASN A N 1
ATOM 1897 C CA . ASN A 1 252 ? 33.142 26.060 82.591 1.00 32.82 237 ASN A CA 1
ATOM 1898 C C . ASN A 1 252 ? 32.178 25.018 82.016 1.00 28.64 237 ASN A C 1
ATOM 1899 O O . ASN A 1 252 ? 31.656 25.253 80.916 1.00 30.31 237 ASN A O 1
ATOM 1904 N N . LEU A 1 253 ? 31.929 23.926 82.753 1.00 28.31 238 LEU A N 1
ATOM 1905 C CA . LEU A 1 253 ? 31.042 22.814 82.323 1.00 25.07 238 LEU A CA 1
ATOM 1906 C C . LEU A 1 253 ? 30.015 22.564 83.432 1.00 22.48 238 LEU A C 1
ATOM 1907 O O . LEU A 1 253 ? 30.005 21.474 84.035 1.00 22.78 238 LEU A O 1
ATOM 1912 N N . LEU A 1 254 ? 29.155 23.551 83.671 1.00 23.25 239 LEU A N 1
ATOM 1913 C CA . LEU A 1 254 ? 28.089 23.475 84.699 1.00 21.71 239 LEU A CA 1
ATOM 1914 C C . LEU A 1 254 ? 26.712 23.408 84.043 1.00 22.68 239 LEU A C 1
ATOM 1915 O O . LEU A 1 254 ? 26.467 24.042 83.008 1.00 22.66 239 LEU A O 1
ATOM 1920 N N . CYS A 1 255 ? 25.827 22.632 84.655 1.00 20.98 240 CYS A N 1
ATOM 1921 C CA . CYS A 1 255 ? 24.395 22.578 84.308 1.00 19.98 240 CYS A CA 1
ATOM 1922 C C . CYS A 1 255 ? 23.605 22.851 85.583 1.00 17.57 240 CYS A C 1
ATOM 1923 O O . CYS A 1 255 ? 24.100 22.493 86.679 1.00 20.52 240 CYS A O 1
ATOM 1926 N N . PHE A 1 256 ? 22.450 23.501 85.454 1.00 18.18 241 PHE A N 1
ATOM 1927 C CA . PHE A 1 256 ? 21.470 23.625 86.558 1.00 19.07 241 PHE A CA 1
ATOM 1928 C C . PHE A 1 256 ? 20.187 22.922 86.132 1.00 19.09 241 PHE A C 1
ATOM 1929 O O . PHE A 1 256 ? 19.661 23.229 85.053 1.00 20.37 241 PHE A O 1
ATOM 1937 N N . LEU A 1 257 ? 19.723 21.974 86.948 1.00 19.67 242 LEU A N 1
ATOM 1938 C CA . LEU A 1 257 ? 18.442 21.282 86.711 1.00 18.37 242 LEU A CA 1
ATOM 1939 C C . LEU A 1 257 ? 17.530 21.512 87.915 1.00 16.87 242 LEU A C 1
ATOM 1940 O O . LEU A 1 257 ? 17.998 21.387 89.052 1.00 18.82 242 LEU A O 1
ATOM 1945 N N . GLY A 1 258 ? 16.274 21.852 87.664 1.00 17.68 243 GLY A N 1
ATOM 1946 C CA . GLY A 1 258 ? 15.257 21.901 88.719 1.00 17.61 243 GLY A CA 1
ATOM 1947 C C . GLY A 1 258 ? 14.021 21.126 88.318 1.00 16.66 243 GLY A C 1
ATOM 1948 O O . GLY A 1 258 ? 13.694 21.086 87.126 1.00 17.65 243 GLY A O 1
ATOM 1949 N N . ILE A 1 259 ? 13.324 20.578 89.304 1.00 17.13 244 ILE A N 1
ATOM 1950 C CA . ILE A 1 259 ? 12.082 19.802 89.058 1.00 17.31 244 ILE A CA 1
ATOM 1951 C C . ILE A 1 259 ? 10.911 20.514 89.743 1.00 16.59 244 ILE A C 1
ATOM 1952 O O . ILE A 1 259 ? 11.051 20.944 90.902 1.00 16.55 244 ILE A O 1
ATOM 1957 N N . SER A 1 260 ? 9.794 20.643 89.033 1.00 17.49 245 SER A N 1
ATOM 1958 C CA . SER A 1 260 ? 8.544 21.227 89.579 1.00 18.64 245 SER A CA 1
ATOM 1959 C C . SER A 1 260 ? 8.846 22.669 90.009 1.00 18.54 245 SER A C 1
ATOM 1960 O O . SER A 1 260 ? 9.343 23.424 89.155 1.00 19.10 245 SER A O 1
ATOM 1963 N N . PHE A 1 261 ? 8.627 23.070 91.260 1.00 17.96 246 PHE A N 1
ATOM 1964 C CA . PHE A 1 261 ? 8.940 24.469 91.649 1.00 18.38 246 PHE A CA 1
ATOM 1965 C C . PHE A 1 261 ? 10.441 24.725 91.441 1.00 18.99 246 PHE A C 1
ATOM 1966 O O . PHE A 1 261 ? 10.847 25.857 91.176 1.00 20.83 246 PHE A O 1
ATOM 1974 N N . GLY A 1 262 ? 11.283 23.698 91.540 1.00 18.57 247 GLY A N 1
ATOM 1975 C CA . GLY A 1 262 ? 12.724 23.834 91.246 1.00 18.99 247 GLY A CA 1
ATOM 1976 C C . GLY A 1 262 ? 12.970 24.182 89.784 1.00 18.43 247 GLY A C 1
ATOM 1977 O O . GLY A 1 262 ? 14.009 24.814 89.487 1.00 19.11 247 GLY A O 1
ATOM 1978 N N . GLY A 1 263 ? 12.059 23.792 88.892 1.00 17.47 248 GLY A N 1
ATOM 1979 C CA . GLY A 1 263 ? 12.107 24.204 87.478 1.00 17.97 248 GLY A CA 1
ATOM 1980 C C . GLY A 1 263 ? 11.821 25.692 87.323 1.00 18.77 248 GLY A C 1
ATOM 1981 O O . GLY A 1 263 ? 12.434 26.331 86.454 1.00 20.32 248 GLY A O 1
ATOM 1982 N N . TYR A 1 264 ? 10.917 26.227 88.140 1.00 18.74 249 TYR A N 1
ATOM 1983 C CA . TYR A 1 264 ? 10.714 27.687 88.224 1.00 18.39 249 TYR A CA 1
ATOM 1984 C C . TYR A 1 264 ? 12.057 28.310 88.610 1.00 20.20 249 TYR A C 1
ATOM 1985 O O . TYR A 1 264 ? 12.483 29.278 87.939 1.00 21.00 249 TYR A O 1
ATOM 1994 N N . PHE A 1 265 ? 12.747 27.775 89.619 1.00 18.50 250 PHE A N 1
ATOM 1995 C CA . PHE A 1 265 ? 14.100 28.272 89.977 1.00 19.93 250 PHE A CA 1
ATOM 1996 C C . PHE A 1 265 ? 15.048 28.181 88.776 1.00 20.95 250 PHE A C 1
ATOM 1997 O O . PHE A 1 265 ? 15.898 29.081 88.613 1.00 21.70 250 PHE A O 1
ATOM 2005 N N . ALA A 1 266 ? 14.965 27.116 87.980 1.00 19.38 251 ALA A N 1
ATOM 2006 C CA . ALA A 1 266 ? 15.819 26.935 86.784 1.00 19.37 251 ALA A CA 1
ATOM 2007 C C . ALA A 1 266 ? 15.607 28.119 85.833 1.00 20.92 251 ALA A C 1
ATOM 2008 O O . ALA A 1 266 ? 16.612 28.610 85.274 1.00 21.94 251 ALA A O 1
ATOM 2010 N N . LEU A 1 267 ? 14.354 28.535 85.641 1.00 21.56 252 LEU A N 1
ATOM 2011 C CA . LEU A 1 267 ? 14.031 29.681 84.748 1.00 21.80 252 LEU A CA 1
ATOM 2012 C C . LEU A 1 267 ? 14.626 30.962 85.336 1.00 23.59 252 LEU A C 1
ATOM 2013 O O . LEU A 1 267 ? 15.187 31.752 84.568 1.00 25.79 252 LEU A O 1
ATOM 2018 N N . ARG A 1 268 ? 14.560 31.140 86.653 1.00 21.49 253 ARG A N 1
ATOM 2019 C CA . ARG A 1 268 ? 15.174 32.319 87.313 1.00 23.02 253 ARG A CA 1
ATOM 2020 C C . ARG A 1 268 ? 16.692 32.286 87.130 1.00 24.08 253 ARG A C 1
ATOM 2021 O O . ARG A 1 268 ? 17.285 33.349 86.867 1.00 24.20 253 ARG A O 1
ATOM 2029 N N . VAL A 1 269 ? 17.321 31.134 87.325 1.00 23.62 254 VAL A N 1
ATOM 2030 C CA . VAL A 1 269 ? 18.791 30.981 87.177 1.00 23.05 254 VAL A CA 1
ATOM 2031 C C . VAL A 1 269 ? 19.167 31.359 85.739 1.00 24.64 254 VAL A C 1
ATOM 2032 O O . VAL A 1 269 ? 20.158 32.096 85.554 1.00 24.91 254 VAL A O 1
ATOM 2036 N N . ALA A 1 270 ? 18.394 30.883 84.757 1.00 23.59 255 ALA A N 1
ATOM 2037 C CA . ALA A 1 270 ? 18.624 31.158 83.319 1.00 25.85 255 ALA A CA 1
ATOM 2038 C C . ALA A 1 270 ? 18.646 32.673 83.088 1.00 26.48 255 ALA A C 1
ATOM 2039 O O . ALA A 1 270 ? 19.491 33.154 82.304 1.00 28.86 255 ALA A O 1
ATOM 2041 N N . GLN A 1 271 ? 17.725 33.392 83.725 1.00 25.81 256 GLN A N 1
ATOM 2042 C CA . GLN A 1 271 ? 17.583 34.861 83.564 1.00 28.40 256 GLN A CA 1
ATOM 2043 C C . GLN A 1 271 ? 18.694 35.613 84.304 1.00 29.11 256 GLN A C 1
ATOM 2044 O O . GLN A 1 271 ? 19.134 36.649 83.755 1.00 31.92 256 GLN A O 1
ATOM 2050 N N . ARG A 1 272 ? 19.077 35.197 85.516 1.00 26.70 257 ARG A N 1
ATOM 2051 C CA . ARG A 1 272 ? 19.910 36.035 86.428 1.00 28.40 257 ARG A CA 1
ATOM 2052 C C . ARG A 1 272 ? 21.395 35.650 86.356 1.00 26.38 257 ARG A C 1
ATOM 2053 O O . ARG A 1 272 ? 22.233 36.570 86.421 1.00 29.01 257 ARG A O 1
ATOM 2061 N N . ILE A 1 273 ? 21.720 34.358 86.259 1.00 24.01 258 ILE A N 1
ATOM 2062 C CA . ILE A 1 273 ? 23.131 33.868 86.278 1.00 25.58 258 ILE A CA 1
ATOM 2063 C C . ILE A 1 273 ? 23.329 32.808 85.187 1.00 22.67 258 ILE A C 1
ATOM 2064 O O . ILE A 1 273 ? 24.271 32.011 85.313 1.00 24.93 258 ILE A O 1
ATOM 2069 N N . GLY A 1 274 ? 22.544 32.864 84.107 1.00 23.60 259 GLY A N 1
ATOM 2070 C CA . GLY A 1 274 ? 22.591 31.856 83.026 1.00 26.31 259 GLY A CA 1
ATOM 2071 C C . GLY A 1 274 ? 23.974 31.737 82.399 1.00 26.73 259 GLY A C 1
ATOM 2072 O O . GLY A 1 274 ? 24.338 30.637 81.960 1.00 27.81 259 GLY A O 1
ATOM 2073 N N . ASP A 1 275 ? 24.736 32.831 82.332 1.00 27.46 260 ASP A N 1
ATOM 2074 C CA . ASP A 1 275 ? 26.090 32.834 81.715 1.00 27.75 260 ASP A CA 1
ATOM 2075 C C . ASP A 1 275 ? 27.055 31.931 82.505 1.00 27.54 260 ASP A C 1
ATOM 2076 O O . ASP A 1 275 ? 28.116 31.597 81.946 1.00 30.42 260 ASP A O 1
ATOM 2081 N N . LYS A 1 276 ? 26.725 31.544 83.748 1.00 26.18 261 LYS A N 1
ATOM 2082 C CA . LYS A 1 276 ? 27.558 30.602 84.554 1.00 24.69 261 LYS A CA 1
ATOM 2083 C C . LYS A 1 276 ? 27.339 29.155 84.096 1.00 24.69 261 LYS A C 1
ATOM 2084 O O . LYS A 1 276 ? 28.126 28.292 84.529 1.00 26.89 261 LYS A O 1
ATOM 2090 N N . PHE A 1 277 ? 26.350 28.900 83.235 1.00 24.61 262 PHE A N 1
ATOM 2091 C CA . PHE A 1 277 ? 25.910 27.529 82.881 1.00 23.29 262 PHE A CA 1
ATOM 2092 C C . PHE A 1 277 ? 26.009 27.297 81.377 1.00 23.30 262 PHE A C 1
ATOM 2093 O O . PHE A 1 277 ? 25.533 28.122 80.581 1.00 25.68 262 PHE A O 1
ATOM 2101 N N . CYS A 1 278 ? 26.560 26.143 81.005 1.00 23.07 263 CYS A N 1
ATOM 2102 C CA . CYS A 1 278 ? 26.487 25.636 79.615 1.00 23.90 263 CYS A CA 1
ATOM 2103 C C . CYS A 1 278 ? 25.026 25.413 79.253 1.00 24.50 263 CYS A C 1
ATOM 2104 O O . CYS A 1 278 ? 24.655 25.594 78.093 1.00 26.30 263 CYS A O 1
ATOM 2107 N N . CYS A 1 279 ? 24.222 24.960 80.209 1.00 22.80 264 CYS A N 1
ATOM 2108 C CA . CYS A 1 279 ? 22.813 24.642 79.913 1.00 22.97 264 CYS A CA 1
ATOM 2109 C C . CYS A 1 279 ? 22.027 24.488 81.207 1.00 21.17 264 CYS A C 1
ATOM 2110 O O . CYS A 1 279 ? 22.634 24.341 82.283 1.00 21.56 264 CYS A O 1
ATOM 2113 N N . ILE A 1 280 ? 20.718 24.581 81.065 1.00 21.72 265 ILE A N 1
ATOM 2114 C CA . ILE A 1 280 ? 19.761 24.537 82.196 1.00 20.56 265 ILE A CA 1
ATOM 2115 C C . ILE A 1 280 ? 18.602 23.626 81.795 1.00 20.90 265 ILE A C 1
ATOM 2116 O O . ILE A 1 280 ? 18.133 23.677 80.649 1.00 21.57 265 ILE A O 1
ATOM 2121 N N . VAL A 1 281 ? 18.178 22.781 82.719 1.00 19.45 266 VAL A N 1
ATOM 2122 C CA . VAL A 1 281 ? 17.039 21.860 82.484 1.00 19.77 266 VAL A CA 1
ATOM 2123 C C . VAL A 1 281 ? 15.906 22.252 83.430 1.00 17.60 266 VAL A C 1
ATOM 2124 O O . VAL A 1 281 ? 16.137 22.326 84.655 1.00 18.75 266 VAL A O 1
ATOM 2128 N N . ASN A 1 282 ? 14.721 22.445 82.864 1.00 18.21 267 ASN A N 1
ATOM 2129 C CA . ASN A 1 282 ? 13.479 22.770 83.588 1.00 17.88 267 ASN A CA 1
ATOM 2130 C C . ASN A 1 282 ? 12.516 21.594 83.476 1.00 19.45 267 ASN A C 1
ATOM 2131 O O . ASN A 1 282 ? 11.858 21.457 82.450 1.00 18.03 267 ASN A O 1
ATOM 2136 N N . LEU A 1 283 ? 12.434 20.773 84.519 1.00 18.03 268 LEU A N 1
ATOM 2137 C CA . LEU A 1 283 ? 11.483 19.633 84.518 1.00 17.52 268 LEU A CA 1
ATOM 2138 C C . LEU A 1 283 ? 10.165 20.141 85.099 1.00 17.02 268 LEU A C 1
ATOM 2139 O O . LEU A 1 283 ? 9.951 20.038 86.330 1.00 18.00 268 LEU A O 1
ATOM 2144 N N . SER A 1 284 ? 9.332 20.733 84.244 1.00 18.10 269 SER A N 1
ATOM 2145 C CA . SER A 1 284 ? 7.912 21.033 84.534 1.00 19.21 269 SER A CA 1
ATOM 2146 C C . SER A 1 284 ? 7.747 22.149 85.576 1.00 19.98 269 SER A C 1
ATOM 2147 O O . SER A 1 284 ? 6.698 22.195 86.240 1.00 21.47 269 SER A O 1
ATOM 2150 N N . GLY A 1 285 ? 8.706 23.080 85.641 1.00 19.41 270 GLY A N 1
ATOM 2151 C CA . GLY A 1 285 ? 8.458 24.425 86.173 1.00 20.62 270 GLY A CA 1
ATOM 2152 C C . GLY A 1 285 ? 7.909 25.324 85.086 1.00 21.13 270 GLY A C 1
ATOM 2153 O O . GLY A 1 285 ? 7.991 24.991 83.889 1.00 22.68 270 GLY A O 1
ATOM 2154 N N . GLY A 1 286 ? 7.353 26.449 85.496 1.00 23.10 271 GLY A N 1
ATOM 2155 C CA . GLY A 1 286 ? 6.823 27.443 84.563 1.00 23.36 271 GLY A CA 1
ATOM 2156 C C . GLY A 1 286 ? 7.054 28.831 85.122 1.00 22.93 271 GLY A C 1
ATOM 2157 O O . GLY A 1 286 ? 7.469 28.997 86.269 1.00 22.43 271 GLY A O 1
ATOM 2158 N N . PRO A 1 287 ? 6.776 29.861 84.305 1.00 22.63 272 PRO A N 1
ATOM 2159 C CA . PRO A 1 287 ? 7.049 31.246 84.697 1.00 24.43 272 PRO A CA 1
ATOM 2160 C C . PRO A 1 287 ? 6.008 31.845 85.658 1.00 25.90 272 PRO A C 1
ATOM 2161 O O . PRO A 1 287 ? 6.260 32.898 86.241 1.00 26.00 272 PRO A O 1
ATOM 2165 N N . GLU A 1 288 ? 4.852 31.195 85.796 1.00 25.62 273 GLU A N 1
ATOM 2166 C CA . GLU A 1 288 ? 3.858 31.560 86.833 1.00 25.19 273 GLU A CA 1
ATOM 2167 C C . GLU A 1 288 ? 3.011 30.343 87.203 1.00 24.23 273 GLU A C 1
ATOM 2168 O O . GLU A 1 288 ? 2.923 29.376 86.403 1.00 24.78 273 GLU A O 1
ATOM 2174 N N . ILE A 1 289 ? 2.413 30.408 88.386 1.00 23.25 274 ILE A N 1
ATOM 2175 C CA . ILE A 1 289 ? 1.591 29.312 88.965 1.00 21.95 274 ILE A CA 1
ATOM 2176 C C . ILE A 1 289 ? 0.119 29.611 88.693 1.00 22.75 274 ILE A C 1
ATOM 2177 O O . ILE A 1 289 ? -0.265 30.799 88.689 1.00 25.32 274 ILE A O 1
ATOM 2182 N N . ALA A 1 290 ? -0.692 28.577 88.525 1.00 24.63 275 ALA A N 1
ATOM 2183 C CA . ALA A 1 290 ? -2.162 28.696 88.437 1.00 23.53 275 ALA A CA 1
ATOM 2184 C C . ALA A 1 290 ? -2.694 29.396 89.693 1.00 23.47 275 ALA A C 1
ATOM 2185 O O . ALA A 1 290 ? -2.023 29.367 90.744 1.00 23.75 275 ALA A O 1
ATOM 2187 N N . GLU A 1 291 ? -3.877 29.997 89.584 1.00 23.90 276 GLU A N 1
ATOM 2188 C CA . GLU A 1 291 ? -4.574 30.695 90.691 1.00 24.54 276 GLU A CA 1
ATOM 2189 C C . GLU A 1 291 ? -4.505 29.863 91.975 1.00 22.48 276 GLU A C 1
ATOM 2190 O O . GLU A 1 291 ? -4.973 28.712 91.977 1.00 23.58 276 GLU A O 1
ATOM 2196 N N . PHE A 1 292 ? -3.972 30.431 93.049 1.00 22.19 277 PHE A N 1
ATOM 2197 C CA . PHE A 1 292 ? -3.786 29.722 94.340 1.00 22.35 277 PHE A CA 1
ATOM 2198 C C . PHE A 1 292 ? -5.103 29.106 94.828 1.00 22.35 277 PHE A C 1
ATOM 2199 O O . PHE A 1 292 ? -5.117 27.919 95.178 1.00 22.82 277 PHE A O 1
ATOM 2207 N N . ASP A 1 293 ? -6.186 29.882 94.865 1.00 24.46 278 ASP A N 1
ATOM 2208 C CA . ASP A 1 293 ? -7.457 29.485 95.517 1.00 24.80 278 ASP A CA 1
ATOM 2209 C C . ASP A 1 293 ? -8.023 28.221 94.847 1.00 24.95 278 ASP A C 1
ATOM 2210 O O . ASP A 1 293 ? -8.755 27.490 95.542 1.00 26.97 278 ASP A O 1
ATOM 2215 N N . LYS A 1 294 ? -7.725 27.990 93.560 1.00 25.10 279 LYS A N 1
ATOM 2216 C CA . LYS A 1 294 ? -8.338 26.899 92.750 1.00 25.96 279 LYS A CA 1
ATOM 2217 C C . LYS A 1 294 ? -7.368 25.718 92.623 1.00 25.44 279 LYS A C 1
ATOM 2218 O O . LYS A 1 294 ? -7.694 24.766 91.898 1.00 25.33 279 LYS A O 1
ATOM 2224 N N . LEU A 1 295 ? -6.221 25.744 93.302 1.00 22.99 280 LEU A N 1
ATOM 2225 C CA . LEU A 1 295 ? -5.252 24.624 93.168 1.00 21.38 280 LEU A CA 1
ATOM 2226 C C . LEU A 1 295 ? -5.895 23.329 93.643 1.00 21.65 280 LEU A C 1
ATOM 2227 O O . LEU A 1 295 ? -6.578 23.305 94.662 1.00 22.87 280 LEU A O 1
ATOM 2232 N N . PRO A 1 296 ? -5.632 22.205 92.939 1.00 21.69 281 PRO A N 1
ATOM 2233 C CA . PRO A 1 296 ? -6.214 20.921 93.305 1.00 22.04 281 PRO A CA 1
ATOM 2234 C C . PRO A 1 296 ? -5.445 20.216 94.429 1.00 19.81 281 PRO A C 1
ATOM 2235 O O . PRO A 1 296 ? -4.377 20.670 94.876 1.00 21.31 281 PRO A O 1
ATOM 2239 N N . ARG A 1 297 ? -6.021 19.098 94.868 1.00 20.90 282 ARG A N 1
ATOM 2240 C CA . ARG A 1 297 ? -5.406 18.180 95.862 1.00 20.35 282 ARG A CA 1
ATOM 2241 C C . ARG A 1 297 ? -4.990 18.988 97.107 1.00 20.89 282 ARG A C 1
ATOM 2242 O O . ARG A 1 297 ? -5.811 19.781 97.617 1.00 22.15 282 ARG A O 1
ATOM 2250 N N . ARG A 1 298 ? -3.781 18.783 97.614 1.00 19.80 283 ARG A N 1
ATOM 2251 C CA . ARG A 1 298 ? -3.320 19.414 98.876 1.00 18.75 283 ARG A CA 1
ATOM 2252 C C . ARG A 1 298 ? -2.352 20.558 98.549 1.00 17.52 283 ARG A C 1
ATOM 2253 O O . ARG A 1 298 ? -1.544 20.943 99.422 1.00 18.77 283 ARG A O 1
ATOM 2261 N N . LEU A 1 299 ? -2.399 21.072 97.324 1.00 18.56 284 LEU A N 1
ATOM 2262 C CA . LEU A 1 299 ? -1.377 22.053 96.875 1.00 19.36 284 LEU A CA 1
ATOM 2263 C C . LEU A 1 299 ? -1.459 23.358 97.673 1.00 18.64 284 LEU A C 1
ATOM 2264 O O . LEU A 1 299 ? -0.391 23.949 97.894 1.00 18.75 284 LEU A O 1
ATOM 2269 N N . LYS A 1 300 ? -2.644 23.799 98.084 1.00 20.05 285 LYS A N 1
ATOM 2270 C CA . LYS A 1 300 ? -2.724 25.074 9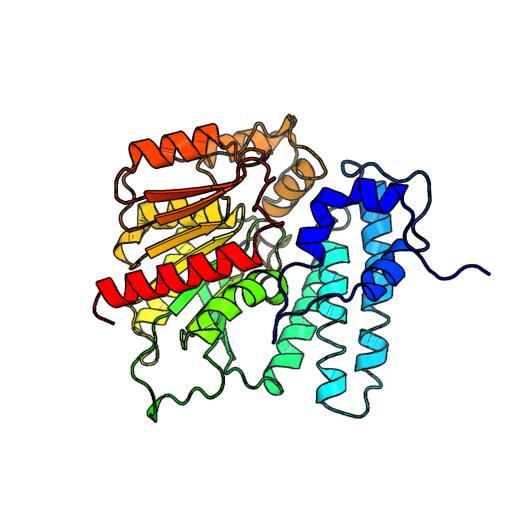8.849 1.00 19.45 285 LYS A CA 1
ATOM 2271 C C . LYS A 1 300 ? -1.914 24.930 100.139 1.00 19.84 285 LYS A C 1
ATOM 2272 O O . LYS A 1 300 ? -1.086 25.792 100.440 1.00 21.24 285 LYS A O 1
ATOM 2278 N N . GLU A 1 301 ? -2.084 23.808 100.836 1.00 19.07 286 GLU A N 1
ATOM 2279 C CA . GLU A 1 301 ? -1.442 23.580 102.156 1.00 20.02 286 GLU A CA 1
ATOM 2280 C C . GLU A 1 301 ? 0.055 23.314 101.965 1.00 18.15 286 GLU A C 1
ATOM 2281 O O . GLU A 1 301 ? 0.852 23.676 102.833 1.00 19.53 286 GLU A O 1
ATOM 2287 N N . ASP A 1 302 ? 0.417 22.714 100.835 1.00 19.23 287 ASP A N 1
ATOM 2288 C CA . ASP A 1 302 ? 1.817 22.451 100.428 1.00 18.54 287 ASP A CA 1
ATOM 2289 C C . ASP A 1 302 ? 2.548 23.795 100.277 1.00 18.73 287 ASP A C 1
ATOM 2290 O O . ASP A 1 302 ? 3.597 24.001 100.898 1.00 19.17 287 ASP A O 1
ATOM 2295 N N . PHE A 1 303 ? 1.995 24.688 99.470 1.00 19.45 288 PHE A N 1
ATOM 2296 C CA . PHE A 1 303 ? 2.573 26.035 99.247 1.00 19.40 288 PHE A CA 1
ATOM 2297 C C . PHE A 1 303 ? 2.602 26.810 100.572 1.00 19.89 288 PHE A C 1
ATOM 2298 O O . PHE A 1 303 ? 3.641 27.429 100.887 1.00 20.67 288 PHE A O 1
ATOM 2306 N N . GLN A 1 304 ? 1.508 26.775 101.331 1.00 19.76 289 GLN A N 1
ATOM 2307 C CA . GLN A 1 304 ? 1.425 27.468 102.647 1.00 21.45 289 GLN A CA 1
ATOM 2308 C C . GLN A 1 304 ? 2.567 26.984 103.536 1.00 20.43 289 GLN A C 1
ATOM 2309 O O . GLN A 1 304 ? 3.282 27.801 104.165 1.00 21.49 289 GLN A O 1
ATOM 2315 N N . PHE A 1 305 ? 2.749 25.669 103.611 1.00 20.67 290 PHE A N 1
ATOM 2316 C CA . PHE A 1 305 ? 3.770 25.095 104.506 1.00 20.99 290 PHE A CA 1
ATOM 2317 C C . PHE A 1 305 ? 5.169 25.550 104.076 1.00 20.03 290 PHE A C 1
ATOM 2318 O O . PHE A 1 305 ? 5.966 25.966 104.941 1.00 21.77 290 PHE A O 1
ATOM 2326 N N . ALA A 1 306 ? 5.492 25.441 102.784 1.00 20.38 291 ALA A N 1
ATOM 2327 C CA . ALA A 1 306 ? 6.840 25.760 102.263 1.00 20.27 291 ALA A CA 1
ATOM 2328 C C . ALA A 1 306 ? 7.139 27.253 102.491 1.00 19.76 291 ALA A C 1
ATOM 2329 O O . ALA A 1 306 ? 8.282 27.574 102.830 1.00 20.72 291 ALA A O 1
ATOM 2331 N N . PHE A 1 307 ? 6.153 28.131 102.306 1.00 20.63 292 PHE A N 1
ATOM 2332 C CA . PHE A 1 307 ? 6.361 29.595 102.444 1.00 20.68 292 PHE A CA 1
ATOM 2333 C C . PHE A 1 307 ? 6.146 30.046 103.894 1.00 22.23 292 PHE A C 1
ATOM 2334 O O . PHE A 1 307 ? 6.403 31.228 104.186 1.00 24.80 292 PHE A O 1
ATOM 2342 N N . MET A 1 308 ? 5.688 29.155 104.768 1.00 23.71 293 MET A N 1
ATOM 2343 C CA . MET A 1 308 ? 5.381 29.428 106.195 1.00 24.92 293 MET A CA 1
ATOM 2344 C C . MET A 1 308 ? 4.410 30.617 106.260 1.00 25.10 293 MET A C 1
ATOM 2345 O O . MET A 1 308 ? 4.627 31.548 107.056 1.00 28.89 293 MET A O 1
ATOM 2350 N N . GLN A 1 309 ? 3.357 30.567 105.437 1.00 26.95 294 GLN A N 1
ATOM 2351 C CA . GLN A 1 309 ? 2.302 31.613 105.336 1.00 29.50 294 GLN A CA 1
ATOM 2352 C C . GLN A 1 309 ? 0.916 30.962 105.356 1.00 30.00 294 GLN A C 1
ATOM 2353 O O . GLN A 1 309 ? 0.800 29.773 105.025 1.00 29.24 294 GLN A O 1
ATOM 2359 N N . ASP A 1 310 ? -0.112 31.737 105.691 1.00 31.64 295 ASP A N 1
ATOM 2360 C CA . ASP A 1 310 ? -1.510 31.247 105.694 1.00 31.62 295 ASP A CA 1
ATOM 2361 C C . ASP A 1 310 ? -2.110 31.453 104.299 1.00 27.73 295 ASP A C 1
ATOM 2362 O O . ASP A 1 310 ? -1.464 32.079 103.421 1.00 28.32 295 ASP A O 1
ATOM 2367 N N . ASN A 1 311 ? -3.303 30.909 104.108 1.00 26.35 296 ASN A N 1
ATOM 2368 C CA . ASN A 1 311 ? -4.063 30.932 102.835 1.00 27.79 296 ASN A CA 1
ATOM 2369 C C . ASN A 1 311 ? -4.133 32.375 102.308 1.00 28.36 296 ASN A C 1
ATOM 2370 O O . ASN A 1 311 ? -3.863 32.574 101.112 1.00 28.36 296 ASN A O 1
ATOM 2375 N N . SER A 1 312 ? -4.414 33.359 103.164 1.00 29.63 297 SER A N 1
ATOM 2376 C CA . SER A 1 312 ? -4.771 34.742 102.744 1.00 31.67 297 SER A CA 1
ATOM 2377 C C . SER A 1 312 ? -3.554 35.469 102.160 1.00 30.73 297 SER A C 1
ATOM 2378 O O . SER A 1 312 ? -3.769 36.462 101.434 1.00 32.95 297 SER A O 1
ATOM 2381 N N . HIS A 1 313 ? -2.335 34.986 102.429 1.00 29.33 298 HIS A N 1
ATOM 2382 C CA . HIS A 1 313 ? -1.068 35.639 102.005 1.00 28.16 298 HIS A CA 1
ATOM 2383 C C . HIS A 1 313 ? -0.540 35.027 100.704 1.00 27.19 298 HIS A C 1
ATOM 2384 O O . HIS A 1 313 ? 0.409 35.583 100.137 1.00 25.52 298 HIS A O 1
ATOM 2391 N N . MET A 1 314 ? -1.102 33.910 100.243 1.00 25.45 299 MET A N 1
ATOM 2392 C CA . MET A 1 314 ? -0.415 33.095 99.213 1.00 24.16 299 MET A CA 1
ATOM 2393 C C . MET A 1 314 ? -0.599 33.667 97.804 1.00 22.37 299 MET A C 1
ATOM 2394 O O . MET A 1 314 ? 0.363 33.606 97.029 1.00 22.56 299 MET A O 1
ATOM 2399 N N . GLN A 1 315 ? -1.750 34.235 97.445 1.00 22.42 300 GLN A N 1
ATOM 2400 C CA . GLN A 1 315 ? -1.893 34.740 96.052 1.00 23.36 300 GLN A CA 1
ATOM 2401 C C . GLN A 1 315 ? -0.910 35.902 95.831 1.00 22.91 300 GLN A C 1
ATOM 2402 O O . GLN A 1 315 ? -0.366 36.032 94.722 1.00 23.15 300 GLN A O 1
ATOM 2408 N N . SER A 1 316 ? -0.684 36.731 96.843 1.00 24.22 301 SER A N 1
ATOM 2409 C CA . SER A 1 316 ? 0.276 37.858 96.743 1.00 25.95 301 SER A CA 1
ATOM 2410 C C . SER A 1 316 ? 1.684 37.315 96.470 1.00 24.42 301 SER A C 1
ATOM 2411 O O . SER A 1 316 ? 2.405 37.858 95.614 1.00 26.52 301 SER A O 1
ATOM 2414 N N . ILE A 1 317 ? 2.031 36.195 97.106 1.00 24.04 302 ILE A N 1
ATOM 2415 C CA . ILE A 1 317 ? 3.350 35.538 96.876 1.00 23.65 302 ILE A CA 1
ATOM 2416 C C . ILE A 1 317 ? 3.392 35.005 95.435 1.00 22.94 302 ILE A C 1
ATOM 2417 O O . ILE A 1 317 ? 4.437 35.170 94.776 1.00 23.05 302 ILE A O 1
ATOM 2422 N N . PHE A 1 318 ? 2.295 34.419 94.945 1.00 22.04 303 PHE A N 1
ATOM 2423 C CA . PHE A 1 318 ? 2.210 33.907 93.551 1.00 23.83 303 PHE A CA 1
ATOM 2424 C C . PHE A 1 318 ? 2.416 35.080 92.582 1.00 23.50 303 PHE A C 1
ATOM 2425 O O . PHE A 1 318 ? 3.133 34.939 91.575 1.00 24.05 303 PHE A O 1
ATOM 2433 N N . ASP A 1 319 ? 1.822 36.236 92.890 1.00 25.30 304 ASP A N 1
ATOM 2434 C CA . ASP A 1 319 ? 1.946 37.444 92.039 1.00 25.56 304 ASP A CA 1
ATOM 2435 C C . ASP A 1 319 ? 3.422 37.858 91.957 1.00 24.41 304 ASP A C 1
ATOM 2436 O O . ASP A 1 319 ? 3.896 38.067 90.806 1.00 29.80 304 ASP A O 1
ATOM 2441 N N . GLU A 1 320 ? 4.140 37.812 93.096 1.00 25.97 305 GLU A N 1
ATOM 2442 C CA . GLU A 1 320 ? 5.595 38.129 93.207 1.00 27.01 305 GLU A CA 1
ATOM 2443 C C . GLU A 1 320 ? 6.431 37.088 92.444 1.00 27.60 305 GLU A C 1
ATOM 2444 O O . GLU A 1 320 ? 7.410 37.472 91.788 1.00 28.56 305 GLU A O 1
ATOM 2450 N N . ILE A 1 321 ? 6.061 35.813 92.530 1.00 25.86 306 ILE A N 1
ATOM 2451 C CA . ILE A 1 321 ? 6.776 34.688 91.858 1.00 28.60 306 ILE A CA 1
ATOM 2452 C C . ILE A 1 321 ? 6.775 34.913 90.338 1.00 25.72 306 ILE A C 1
ATOM 2453 O O . ILE A 1 321 ? 7.815 34.652 89.697 1.00 25.43 306 ILE A O 1
ATOM 2458 N N . LYS A 1 322 ? 5.670 35.414 89.778 1.00 23.83 307 LYS A N 1
ATOM 2459 C CA . LYS A 1 322 ? 5.475 35.495 88.310 1.00 25.48 307 LYS A CA 1
ATOM 2460 C C . LYS A 1 322 ? 6.691 36.167 87.662 1.00 26.02 307 LYS A C 1
ATOM 2461 O O . LYS A 1 322 ? 7.052 37.299 88.073 1.00 29.50 307 LYS A O 1
ATOM 2467 N N . LEU A 1 323 ? 7.294 35.507 86.673 1.00 28.63 308 LEU A N 1
ATOM 2468 C CA . LEU A 1 323 ? 8.505 36.016 85.984 1.00 27.48 308 LEU A CA 1
ATOM 2469 C C . LEU A 1 323 ? 8.099 37.124 85.014 1.00 32.38 308 LEU A C 1
ATOM 2470 O O . LEU A 1 323 ? 6.962 37.091 84.486 1.00 30.98 308 LEU A O 1
ATOM 2475 N N . ASP A 1 324 ? 9.011 38.062 84.797 1.00 34.43 309 ASP A N 1
ATOM 2476 C CA . ASP A 1 324 ? 9.012 38.929 83.596 1.00 38.32 309 ASP A CA 1
ATOM 2477 C C . ASP A 1 324 ? 9.721 38.130 82.496 1.00 35.21 309 ASP A C 1
ATOM 2478 O O . ASP A 1 324 ? 10.969 38.050 82.515 1.00 35.64 309 ASP A O 1
ATOM 2483 N N . ILE A 1 325 ? 8.947 37.535 81.587 1.00 33.51 310 ILE A N 1
ATOM 2484 C CA . ILE A 1 325 ? 9.474 36.599 80.549 1.00 38.93 310 ILE A CA 1
ATOM 2485 C C . ILE A 1 325 ? 10.154 37.404 79.435 1.00 38.20 310 ILE A C 1
ATOM 2486 O O . ILE A 1 325 ? 10.805 36.777 78.591 1.00 41.39 310 ILE A O 1
ATOM 2491 N N . SER A 1 326 ? 10.028 38.738 79.437 1.00 38.04 311 SER A N 1
ATOM 2492 C CA . SER A 1 326 ? 10.745 39.640 78.498 1.00 42.59 311 SER A CA 1
ATOM 2493 C C . SER A 1 326 ? 12.215 39.768 78.919 1.00 46.30 311 SER A C 1
ATOM 2494 O O . SER A 1 326 ? 13.030 40.141 78.055 1.00 55.08 311 SER A O 1
ATOM 2497 N N . LEU A 1 327 ? 12.548 39.465 80.182 1.00 41.92 312 LEU A N 1
ATOM 2498 C CA . LEU A 1 327 ? 13.959 39.446 80.656 1.00 41.73 312 LEU A CA 1
ATOM 2499 C C . LEU A 1 327 ? 14.659 38.264 79.992 1.00 45.45 312 LEU A C 1
ATOM 2500 O O . LEU A 1 327 ? 14.183 37.134 80.081 1.00 47.78 312 LEU A O 1
ATOM 2505 N N . PRO A 1 328 ? 15.789 38.489 79.281 1.00 54.69 313 PRO A N 1
ATOM 2506 C CA . PRO A 1 328 ? 16.365 37.457 78.419 1.00 54.63 313 PRO A CA 1
ATOM 2507 C C . PRO A 1 328 ? 16.923 36.274 79.222 1.00 50.81 313 PRO A C 1
ATOM 2508 O O . PRO A 1 328 ? 17.446 36.477 80.304 1.00 51.10 313 PRO A O 1
ATOM 2512 N N . CYS A 1 329 ? 16.806 35.067 78.678 1.00 46.89 314 CYS A N 1
ATOM 2513 C CA . CYS A 1 329 ? 17.476 33.867 79.235 1.00 45.15 314 CYS A CA 1
ATOM 2514 C C . CYS A 1 329 ? 18.870 33.805 78.593 1.00 39.92 314 CYS A C 1
ATOM 2515 O O . CYS A 1 329 ? 18.988 34.065 77.371 1.00 40.76 314 CYS A O 1
ATOM 2518 N N . LYS A 1 330 ? 19.891 33.586 79.423 1.00 35.05 315 LYS A N 1
ATOM 2519 C CA . LYS A 1 330 ? 21.318 33.854 79.104 1.00 34.22 315 LYS A CA 1
ATOM 2520 C C . LYS A 1 330 ? 22.074 32.551 78.823 1.00 32.22 315 LYS A C 1
ATOM 2521 O O . LYS A 1 330 ? 23.315 32.573 78.845 1.00 36.25 315 LYS A O 1
ATOM 2527 N N . THR A 1 331 ? 21.370 31.447 78.572 1.00 31.20 316 THR A N 1
ATOM 2528 C CA . THR A 1 331 ? 21.998 30.168 78.164 1.00 31.40 316 THR A CA 1
ATOM 2529 C C . THR A 1 331 ? 20.938 29.285 77.508 1.00 28.56 316 THR A C 1
ATOM 2530 O O . THR A 1 331 ? 19.794 29.739 77.339 1.00 29.55 316 THR A O 1
ATOM 2534 N N . LYS A 1 332 ? 21.329 28.059 77.171 1.00 25.58 317 LYS A N 1
ATOM 2535 C CA . LYS A 1 332 ? 20.460 27.041 76.536 1.00 27.37 317 LYS A CA 1
ATOM 2536 C C . LYS A 1 332 ? 19.587 26.399 77.619 1.00 23.37 317 LYS A C 1
ATOM 2537 O O . LYS A 1 332 ? 20.134 25.975 78.663 1.00 24.84 317 LYS A O 1
ATOM 2543 N N . VAL A 1 333 ? 18.274 26.379 77.394 1.00 23.08 318 VAL A N 1
ATOM 2544 C CA . VAL A 1 333 ? 17.271 25.816 78.341 1.00 22.76 318 VAL A CA 1
ATOM 2545 C C . VAL A 1 333 ? 16.494 24.715 77.627 1.00 22.89 318 VAL A C 1
ATOM 2546 O O . VAL A 1 333 ? 16.090 24.906 76.472 1.00 24.66 318 VAL A O 1
ATOM 2550 N N . PHE A 1 334 ? 16.320 23.589 78.316 1.00 21.33 319 PHE A N 1
ATOM 2551 C CA . PHE A 1 334 ? 15.483 22.442 77.886 1.00 21.75 319 PHE A CA 1
ATOM 2552 C C . PHE A 1 334 ? 14.376 22.284 78.922 1.00 19.26 319 PHE A C 1
ATOM 2553 O O . PHE A 1 334 ? 14.687 22.030 80.100 1.00 21.07 319 PHE A O 1
ATOM 2561 N N . THR A 1 335 ? 13.127 22.453 78.505 1.00 19.77 320 THR A N 1
ATOM 2562 C CA . THR A 1 335 ? 11.942 22.270 79.370 1.00 19.56 320 THR A CA 1
ATOM 2563 C C . THR A 1 335 ? 11.234 20.989 78.946 1.00 19.70 320 THR A C 1
ATOM 2564 O O . THR A 1 335 ? 11.016 20.793 77.748 1.00 21.22 320 THR A O 1
ATOM 2568 N N . VAL A 1 336 ? 10.881 20.156 79.914 1.00 19.61 321 VAL A N 1
ATOM 2569 C CA . VAL A 1 336 ? 9.956 19.013 79.715 1.00 18.86 321 VAL A CA 1
ATOM 2570 C C . VAL A 1 336 ? 8.658 19.388 80.418 1.00 18.05 321 VAL A C 1
ATOM 2571 O O . VAL A 1 336 ? 8.717 19.679 81.628 1.00 19.50 321 VAL A O 1
ATOM 2575 N N . HIS A 1 337 ? 7.534 19.364 79.713 1.00 18.81 322 HIS A N 1
ATOM 2576 C CA . HIS A 1 337 ? 6.239 19.808 80.267 1.00 20.58 322 HIS A CA 1
ATOM 2577 C C . HIS A 1 337 ? 5.089 18.959 79.739 1.00 19.84 322 HIS A C 1
ATOM 2578 O O . HIS A 1 337 ? 5.148 18.509 78.574 1.00 21.99 322 HIS A O 1
ATOM 2585 N N . GLY A 1 338 ? 4.077 18.790 80.585 1.00 19.39 323 GLY A N 1
ATOM 2586 C CA . GLY A 1 338 ? 2.845 18.059 80.267 1.00 21.59 323 GLY A CA 1
ATOM 2587 C C . GLY A 1 338 ? 1.744 19.011 79.857 1.00 21.92 323 GLY A C 1
ATOM 2588 O O . GLY A 1 338 ? 1.528 20.011 80.568 1.00 22.36 323 GLY A O 1
ATOM 2589 N N . GLU A 1 339 ? 1.037 18.695 78.772 1.00 22.36 324 GLU A N 1
ATOM 2590 C CA . GLU A 1 339 ? -0.125 19.494 78.302 1.00 25.19 324 GLU A CA 1
ATOM 2591 C C . GLU A 1 339 ? -1.140 19.667 79.437 1.00 23.60 324 GLU A C 1
ATOM 2592 O O . GLU A 1 339 ? -1.794 20.722 79.469 1.00 26.20 324 GLU A O 1
ATOM 2598 N N . LEU A 1 340 ? -1.311 18.671 80.311 1.00 23.17 325 LEU A N 1
ATOM 2599 C CA . LEU A 1 340 ? -2.404 18.683 81.317 1.00 24.69 325 LEU A CA 1
ATOM 2600 C C . LEU A 1 340 ? -1.886 19.105 82.697 1.00 21.96 325 LEU A C 1
ATOM 2601 O O . LEU A 1 340 ? -2.603 18.895 83.670 1.00 26.64 325 LEU A O 1
ATOM 2606 N N . ASP A 1 341 ? -0.724 19.753 82.772 1.00 21.82 326 ASP A N 1
ATOM 2607 C CA . ASP A 1 341 ? -0.172 20.280 84.050 1.00 21.28 326 ASP A CA 1
ATOM 2608 C C . ASP A 1 341 ? -1.183 21.270 84.654 1.00 21.20 326 ASP A C 1
ATOM 2609 O O . ASP A 1 341 ? -1.576 22.230 83.954 1.00 23.75 326 ASP A O 1
ATOM 2614 N N . ASP A 1 342 ? -1.596 21.044 85.906 1.00 21.80 327 ASP A N 1
ATOM 2615 C CA . ASP A 1 342 ? -2.636 21.845 86.610 1.00 22.73 327 ASP A CA 1
ATOM 2616 C C . ASP A 1 342 ? -1.979 22.728 87.680 1.00 23.69 327 ASP A C 1
ATOM 2617 O O . ASP A 1 342 ? -2.703 23.253 88.550 1.00 28.02 327 ASP A O 1
ATOM 2622 N N . ILE A 1 343 ? -0.662 22.902 87.614 1.00 21.91 328 ILE A N 1
ATOM 2623 C CA . ILE A 1 343 ? 0.096 23.800 88.533 1.00 22.95 328 ILE A CA 1
ATOM 2624 C C . ILE A 1 343 ? 0.760 24.881 87.682 1.00 22.12 328 ILE A C 1
ATOM 2625 O O . ILE A 1 343 ? 0.524 26.077 87.914 1.00 22.75 328 ILE A O 1
ATOM 2630 N N . PHE A 1 344 ? 1.568 24.470 86.720 1.00 21.59 329 PHE A N 1
ATOM 2631 C CA . PHE A 1 344 ? 2.241 25.348 85.741 1.00 21.89 329 PHE A CA 1
ATOM 2632 C C . PHE A 1 344 ? 1.548 25.118 84.402 1.00 22.50 329 PHE A C 1
ATOM 2633 O O . PHE A 1 344 ? 1.796 24.100 83.737 1.00 22.38 329 PHE A O 1
ATOM 2641 N N . GLN A 1 345 ? 0.647 26.021 84.032 1.00 23.65 330 GLN A N 1
ATOM 2642 C CA . GLN A 1 345 ? -0.224 25.795 82.857 1.00 25.63 330 GLN A CA 1
ATOM 2643 C C . GLN A 1 345 ? 0.638 25.876 81.589 1.00 23.91 330 GLN A C 1
ATOM 2644 O O . GLN A 1 345 ? 1.548 26.741 81.503 1.00 24.81 330 GLN A O 1
ATOM 2650 N N . ILE A 1 346 ? 0.393 24.962 80.655 1.00 25.42 331 ILE A N 1
ATOM 2651 C CA . ILE A 1 346 ? 1.201 24.797 79.412 1.00 24.54 331 ILE A CA 1
ATOM 2652 C C . ILE A 1 346 ? 1.183 26.089 78.579 1.00 26.68 331 ILE A C 1
ATOM 2653 O O . ILE A 1 346 ? 2.190 26.359 77.907 1.00 26.60 331 ILE A O 1
ATOM 2658 N N . ASP A 1 347 ? 0.086 26.844 78.589 1.00 28.06 332 ASP A N 1
ATOM 2659 C CA . ASP A 1 347 ? -0.031 28.068 77.747 1.00 28.86 332 ASP A CA 1
ATOM 2660 C C . ASP A 1 347 ? 1.086 29.046 78.132 1.00 29.37 332 ASP A C 1
ATOM 2661 O O . ASP A 1 347 ? 1.690 29.640 77.219 1.00 30.73 332 ASP A O 1
ATOM 2666 N N . LYS A 1 348 ? 1.356 29.196 79.432 1.00 27.69 333 LYS A N 1
ATOM 2667 C CA . LYS A 1 348 ? 2.386 30.134 79.946 1.00 27.69 333 LYS A CA 1
ATOM 2668 C C . LYS A 1 348 ? 3.773 29.607 79.562 1.00 27.32 333 LYS A C 1
ATOM 2669 O O . LYS A 1 348 ? 4.646 30.420 79.228 1.00 28.29 333 LYS A O 1
ATOM 2675 N N . VAL A 1 349 ? 3.979 28.289 79.609 1.00 26.54 334 VAL A N 1
ATOM 2676 C CA . VAL A 1 349 ? 5.271 27.671 79.196 1.00 24.86 334 VAL A CA 1
ATOM 2677 C C . VAL A 1 349 ? 5.470 27.869 77.682 1.00 26.04 334 VAL A C 1
ATOM 2678 O O . VAL A 1 349 ? 6.601 28.179 77.259 1.00 26.86 334 VAL A O 1
ATOM 2682 N N . LYS A 1 350 ? 4.421 27.705 76.880 1.00 27.20 335 LYS A N 1
ATOM 2683 C CA . LYS A 1 350 ? 4.552 27.831 75.405 1.00 29.57 335 LYS A CA 1
ATOM 2684 C C . LYS A 1 350 ? 4.861 29.289 75.046 1.00 31.58 335 LYS A C 1
ATOM 2685 O O . LYS A 1 350 ? 5.683 29.502 74.143 1.00 33.49 335 LYS A O 1
ATOM 2691 N N . LYS A 1 351 ? 4.266 30.247 75.757 1.00 32.29 336 LYS A N 1
ATOM 2692 C CA . LYS A 1 351 ? 4.520 31.696 75.555 1.00 33.98 336 LYS A CA 1
ATOM 2693 C C . LYS A 1 351 ? 6.002 31.972 75.825 1.00 32.30 336 LYS A C 1
ATOM 2694 O O . LYS A 1 351 ? 6.635 32.652 75.008 1.00 34.15 336 LYS A O 1
ATOM 2700 N N . LEU A 1 352 ? 6.549 31.419 76.912 1.00 28.44 337 LEU A N 1
ATOM 2701 C CA . LEU A 1 352 ? 7.986 31.579 77.262 1.00 28.89 337 LEU A CA 1
ATOM 2702 C C . LEU A 1 352 ? 8.848 30.946 76.164 1.00 30.65 337 LEU A C 1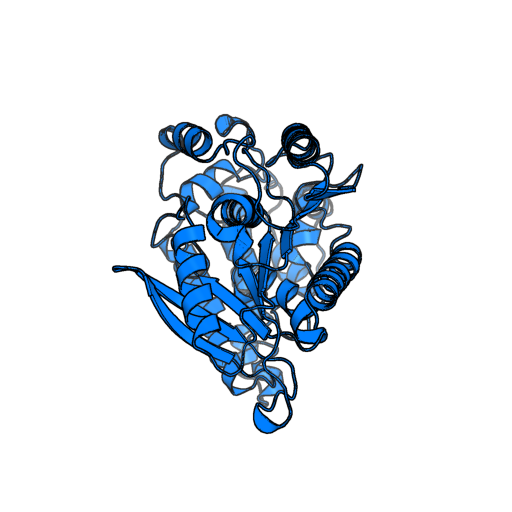
ATOM 2703 O O . LEU A 1 352 ? 9.828 31.576 75.747 1.00 31.66 337 LEU A O 1
ATOM 2708 N N . ASP A 1 353 ? 8.482 29.749 75.707 1.00 30.59 338 ASP A N 1
ATOM 2709 C CA . ASP A 1 353 ? 9.214 29.004 74.653 1.00 30.25 338 ASP A CA 1
ATOM 2710 C C . ASP A 1 353 ? 9.316 29.882 73.396 1.00 32.15 338 ASP A C 1
ATOM 2711 O O . ASP A 1 353 ? 10.412 29.965 72.805 1.00 34.10 338 ASP A O 1
ATOM 2716 N N . GLN A 1 354 ? 8.210 30.519 73.015 1.00 33.47 339 GLN A N 1
ATOM 2717 C CA . GLN A 1 354 ? 8.126 31.384 71.810 1.00 37.59 339 GLN A CA 1
ATOM 2718 C C . GLN A 1 354 ? 9.023 32.615 72.000 1.00 37.69 339 GLN A C 1
ATOM 2719 O O . GLN A 1 354 ? 9.859 32.884 71.109 1.00 40.28 339 GLN A O 1
ATOM 2725 N N . LEU A 1 355 ? 8.879 33.312 73.129 1.00 36.55 340 LEU A N 1
ATOM 2726 C CA . LEU A 1 355 ? 9.603 34.579 73.429 1.00 38.03 340 LEU A CA 1
ATOM 2727 C C . LEU A 1 355 ? 11.109 34.308 73.552 1.00 40.13 340 LEU A C 1
ATOM 2728 O O . LEU A 1 355 ? 11.887 35.145 73.087 1.00 42.86 340 LEU A O 1
ATOM 2733 N N . TRP A 1 356 ? 11.519 33.184 74.149 1.00 35.82 341 TRP A N 1
ATOM 2734 C CA . TRP A 1 356 ? 12.957 32.875 74.389 1.00 34.60 341 TRP A CA 1
ATOM 2735 C C . TRP A 1 356 ? 13.610 32.285 73.132 1.00 36.18 341 TRP A C 1
ATOM 2736 O O . TRP A 1 356 ? 14.855 32.193 73.114 1.00 38.85 341 TRP A O 1
ATOM 2747 N N . GLY A 1 357 ? 12.808 31.898 72.131 1.00 37.15 342 GLY A N 1
ATOM 2748 C CA . GLY A 1 357 ? 13.278 31.542 70.777 1.00 40.01 342 GLY A CA 1
ATOM 2749 C C . GLY A 1 357 ? 14.251 30.376 70.785 1.00 39.08 342 GLY A C 1
ATOM 2750 O O . GLY A 1 357 ? 13.969 29.382 71.480 1.00 41.26 342 GLY A O 1
ATOM 2751 N N . ASP A 1 358 ? 15.371 30.509 70.067 1.00 42.96 343 ASP A N 1
ATOM 2752 C CA . ASP A 1 358 ? 16.316 29.401 69.751 1.00 46.00 343 ASP A CA 1
ATOM 2753 C C . ASP A 1 358 ? 17.061 28.926 71.005 1.00 42.14 343 ASP A C 1
ATOM 2754 O O . ASP A 1 358 ? 17.596 27.810 70.963 1.00 49.81 343 ASP A O 1
ATOM 2759 N N . ASN A 1 359 ? 17.106 29.735 72.065 1.00 36.41 344 ASN A N 1
ATOM 2760 C CA . ASN A 1 359 ? 17.803 29.395 73.334 1.00 34.72 344 ASN A CA 1
ATOM 2761 C C . ASN A 1 359 ? 16.945 28.461 74.197 1.00 31.84 344 ASN A C 1
ATOM 2762 O O . ASN A 1 359 ? 17.487 27.943 75.189 1.00 32.22 344 ASN A O 1
ATOM 2767 N N . HIS A 1 360 ? 15.660 28.274 73.874 1.00 28.60 345 HIS A N 1
ATOM 2768 C CA . HIS A 1 360 ? 14.736 27.418 74.671 1.00 26.99 345 HIS A CA 1
ATOM 2769 C C . HIS A 1 360 ? 14.164 26.287 73.810 1.00 28.02 345 HIS A C 1
ATOM 2770 O O . HIS A 1 360 ? 13.512 26.584 72.805 1.00 30.73 345 HIS A O 1
ATOM 2777 N N . GLN A 1 361 ? 14.369 25.032 74.228 1.00 26.53 346 GLN A N 1
ATOM 2778 C CA . GLN A 1 361 ? 13.761 23.822 73.611 1.00 27.42 346 GLN A CA 1
ATOM 2779 C C . GLN A 1 361 ? 12.662 23.295 74.536 1.00 25.98 346 GLN A C 1
ATOM 2780 O O . GLN A 1 361 ? 12.927 23.184 75.740 1.00 25.74 346 GLN A O 1
ATOM 2786 N N . LEU A 1 362 ? 11.485 22.997 73.983 1.00 25.14 347 LEU A N 1
ATOM 2787 C CA . LEU A 1 362 ? 10.323 22.459 74.726 1.00 25.06 347 LEU A CA 1
ATOM 2788 C C . LEU A 1 362 ? 10.017 21.045 74.243 1.00 25.37 347 LEU A C 1
ATOM 2789 O O . LEU A 1 362 ? 9.741 20.864 73.047 1.00 26.86 347 LEU A O 1
ATOM 2794 N N . LEU A 1 363 ? 10.036 20.088 75.165 1.00 24.48 348 LEU A N 1
ATOM 2795 C CA . LEU A 1 363 ? 9.493 18.732 74.957 1.00 24.08 348 LEU A CA 1
ATOM 2796 C C . LEU A 1 363 ? 8.148 18.694 75.682 1.00 23.02 348 LEU A C 1
ATOM 2797 O O . LEU A 1 363 ? 8.137 18.768 76.919 1.00 23.45 348 LEU A O 1
ATOM 2802 N N . CYS A 1 364 ? 7.058 18.671 74.925 1.00 23.77 349 CYS A N 1
ATOM 2803 C CA . CYS A 1 364 ? 5.674 18.749 75.445 1.00 25.27 349 CYS A CA 1
ATOM 2804 C C . CYS A 1 364 ? 5.009 17.402 75.205 1.00 24.35 349 CYS A C 1
ATOM 2805 O O . CYS A 1 364 ? 4.954 16.984 74.049 1.00 29.14 349 CYS A O 1
ATOM 2808 N N . TYR A 1 365 ? 4.583 16.740 76.275 1.00 23.06 350 TYR A N 1
ATOM 2809 C CA . TYR A 1 365 ? 3.847 15.453 76.212 1.00 22.81 350 TYR A CA 1
ATOM 2810 C C . TYR A 1 365 ? 2.336 15.725 76.279 1.00 24.70 350 TYR A C 1
ATOM 2811 O O . TYR A 1 365 ? 1.858 16.301 77.286 1.00 25.88 350 TYR A O 1
ATOM 2820 N N . GLU A 1 366 ? 1.607 15.286 75.246 1.00 28.40 351 GLU A N 1
ATOM 2821 C CA . GLU A 1 366 ? 0.199 15.668 74.940 1.00 34.67 351 GLU A CA 1
ATOM 2822 C C . GLU A 1 366 ? -0.780 15.299 76.063 1.00 36.29 351 GLU A C 1
ATOM 2823 O O . GLU A 1 366 ? -1.742 16.076 76.286 1.00 46.56 351 GLU A O 1
ATOM 2829 N N . SER A 1 367 ? -0.609 14.140 76.694 1.00 32.65 352 SER A N 1
ATOM 2830 C CA . SER A 1 367 ? -1.600 13.570 77.649 1.00 33.72 352 SER A CA 1
ATOM 2831 C C . SER A 1 367 ? -0.967 13.356 79.029 1.00 28.77 352 SER A C 1
ATOM 2832 O O . SER A 1 367 ? -1.403 12.432 79.753 1.00 31.77 352 SER A O 1
ATOM 2835 N N . GLU A 1 368 ? 0.014 14.182 79.394 1.00 25.12 353 GLU A N 1
ATOM 2836 C CA . GLU A 1 368 ? 0.756 14.043 80.668 1.00 23.02 353 GLU A CA 1
ATOM 2837 C C . GLU A 1 368 ? 0.344 15.151 81.636 1.00 22.22 353 GLU A C 1
ATOM 2838 O O . GLU A 1 368 ? 0.141 16.298 81.205 1.00 22.26 353 GLU A O 1
ATOM 2844 N N . ALA A 1 369 ? 0.230 14.783 82.905 1.00 22.16 354 ALA A N 1
ATOM 2845 C CA . ALA A 1 369 ? 0.044 15.702 84.042 1.00 21.71 354 ALA A CA 1
ATOM 2846 C C . ALA A 1 369 ? 1.412 16.269 84.452 1.00 19.95 354 ALA A C 1
ATOM 2847 O O . ALA A 1 369 ? 2.446 15.977 83.797 1.00 18.91 354 ALA A O 1
ATOM 2849 N N . HIS A 1 370 ? 1.416 17.061 85.516 1.00 19.47 355 HIS A N 1
ATOM 2850 C CA . HIS A 1 370 ? 2.605 17.770 86.035 1.00 19.25 355 HIS A CA 1
ATOM 2851 C C . HIS A 1 370 ? 3.787 16.796 86.175 1.00 18.58 355 HIS A C 1
ATOM 2852 O O . HIS A 1 370 ? 3.624 15.752 86.848 1.00 18.21 355 HIS A O 1
ATOM 2859 N N . VAL A 1 371 ? 4.925 17.136 85.570 1.00 17.89 356 VAL A N 1
ATOM 2860 C CA . VAL A 1 371 ? 6.234 16.421 85.661 1.00 18.39 356 VAL A CA 1
ATOM 2861 C C . VAL A 1 371 ? 6.222 15.184 84.745 1.00 18.13 356 VAL A C 1
ATOM 2862 O O . VAL A 1 371 ? 7.274 14.549 84.632 1.00 18.03 356 VAL A O 1
ATOM 2866 N N . CYS A 1 372 ? 5.125 14.902 84.046 1.00 17.71 357 CYS A N 1
ATOM 2867 C CA . CYS A 1 372 ? 5.121 13.891 82.955 1.00 18.96 357 CYS A CA 1
ATOM 2868 C C . CYS A 1 372 ? 5.690 12.567 83.487 1.00 19.34 357 CYS A C 1
ATOM 2869 O O . CYS A 1 372 ? 6.565 11.947 82.848 1.00 18.83 357 CYS A O 1
ATOM 2872 N N . LEU A 1 373 ? 5.215 12.139 84.647 1.00 18.32 358 LEU A N 1
ATOM 2873 C CA . LEU A 1 373 ? 5.909 11.041 85.370 1.00 18.42 358 LEU A CA 1
ATOM 2874 C C . LEU A 1 373 ? 5.690 9.691 84.688 1.00 18.60 358 LEU A C 1
ATOM 2875 O O . LEU A 1 373 ? 6.482 8.808 84.974 1.00 20.63 358 LEU A O 1
ATOM 2880 N N . ASN A 1 374 ? 4.742 9.554 83.766 1.00 18.34 359 ASN A N 1
ATOM 2881 C CA . ASN A 1 374 ? 4.622 8.296 82.982 1.00 20.03 359 ASN A CA 1
ATOM 2882 C C . ASN A 1 374 ? 5.793 8.154 82.006 1.00 18.66 359 ASN A C 1
ATOM 2883 O O . ASN A 1 374 ? 5.973 7.043 81.470 1.00 20.90 359 ASN A O 1
ATOM 2888 N N . LYS A 1 375 ? 6.558 9.226 81.772 1.00 17.94 360 LYS A N 1
ATOM 2889 C CA . LYS A 1 375 ? 7.618 9.296 80.739 1.00 19.14 360 LYS A CA 1
ATOM 2890 C C . LYS A 1 375 ? 8.998 9.559 81.355 1.00 16.86 360 LYS A C 1
ATOM 2891 O O . LYS A 1 375 ? 9.946 9.780 80.590 1.00 18.73 360 LYS A O 1
ATOM 2897 N N . ILE A 1 376 ? 9.124 9.572 82.681 1.00 16.85 361 ILE A N 1
ATOM 2898 C CA . ILE A 1 376 ? 10.352 10.101 83.329 1.00 16.89 361 ILE A CA 1
ATOM 2899 C C . ILE A 1 376 ? 11.583 9.272 82.940 1.00 16.34 361 ILE A C 1
ATOM 2900 O O . ILE A 1 376 ? 12.651 9.851 82.716 1.00 18.36 361 ILE A O 1
ATOM 2905 N N . ASN A 1 377 ? 11.483 7.947 82.862 1.00 17.47 362 ASN A N 1
ATOM 2906 C CA . ASN A 1 377 ? 12.639 7.142 82.414 1.00 17.34 362 ASN A CA 1
ATOM 2907 C C . ASN A 1 377 ? 13.078 7.598 81.013 1.00 17.02 362 ASN A C 1
ATOM 2908 O O . ASN A 1 377 ? 14.266 7.931 80.835 1.00 18.88 362 ASN A O 1
ATOM 2913 N N . GLU A 1 378 ? 12.161 7.642 80.047 1.00 18.51 363 GLU A N 1
ATOM 2914 C CA . GLU A 1 378 ? 12.542 8.023 78.660 1.00 20.54 363 GLU A CA 1
ATOM 2915 C C . GLU A 1 378 ? 13.073 9.467 78.636 1.00 18.43 363 GLU A C 1
ATOM 2916 O O . GLU A 1 378 ? 14.109 9.722 77.959 1.00 19.42 363 GLU A O 1
ATOM 2922 N N . TYR A 1 379 ? 12.406 10.409 79.309 1.00 17.61 364 TYR A N 1
ATOM 2923 C CA . TYR A 1 379 ? 12.814 11.825 79.145 1.00 17.84 364 TYR A CA 1
ATOM 2924 C C . TYR A 1 379 ? 14.116 12.072 79.906 1.00 17.70 364 TYR A C 1
ATOM 2925 O O . TYR A 1 379 ? 14.920 12.897 79.442 1.00 19.36 364 TYR A O 1
ATOM 2934 N N . MET A 1 380 ? 14.396 11.332 80.980 1.00 16.80 365 MET A N 1
ATOM 2935 C CA . MET A 1 380 ? 15.688 11.505 81.672 1.00 17.16 365 MET A CA 1
ATOM 2936 C C . MET A 1 380 ? 16.831 10.928 80.835 1.00 18.61 365 MET A C 1
ATOM 2937 O O . MET A 1 380 ? 17.928 11.485 80.887 1.00 18.31 365 MET A O 1
ATOM 2942 N N . ILE A 1 381 ? 16.595 9.855 80.075 1.00 19.26 366 ILE A N 1
ATOM 2943 C CA . ILE A 1 381 ? 17.590 9.393 79.060 1.00 21.36 366 ILE A CA 1
ATOM 2944 C C . ILE A 1 381 ? 17.881 10.560 78.106 1.00 19.98 366 ILE A C 1
ATOM 2945 O O . ILE A 1 381 ? 19.069 10.884 77.879 1.00 22.24 366 ILE A O 1
ATOM 2950 N N . GLN A 1 382 ? 16.833 11.150 77.538 1.00 19.67 367 GLN A N 1
ATOM 2951 C CA . GLN A 1 382 ? 16.989 12.215 76.518 1.00 22.41 367 GLN A CA 1
ATOM 2952 C C . GLN A 1 382 ? 17.667 13.430 77.168 1.00 22.35 367 GLN A C 1
ATOM 2953 O O . GLN A 1 382 ? 18.634 13.975 76.584 1.00 23.44 367 GLN A O 1
ATOM 2959 N N . VAL A 1 383 ? 17.190 13.843 78.344 1.00 19.77 368 VAL A N 1
ATOM 2960 C CA . VAL A 1 383 ? 17.735 15.033 79.054 1.00 20.92 368 VAL A CA 1
ATOM 2961 C C . VAL A 1 383 ? 19.223 14.822 79.351 1.00 21.23 368 VAL A C 1
ATOM 2962 O O . VAL A 1 383 ? 20.028 15.756 79.131 1.00 22.16 368 VAL A O 1
ATOM 2966 N N . SER A 1 384 ? 19.606 13.667 79.882 1.00 20.34 369 SER A N 1
ATOM 2967 C CA . SER A 1 384 ? 21.016 13.426 80.285 1.00 22.41 369 SER A CA 1
ATOM 2968 C C . SER A 1 384 ? 21.919 13.493 79.044 1.00 22.64 369 SER A C 1
ATOM 2969 O O . SER A 1 384 ? 23.004 14.096 79.134 1.00 22.21 369 SER A O 1
ATOM 2972 N N . ASP A 1 385 ? 21.485 12.933 77.913 1.00 20.82 370 ASP A N 1
ATOM 2973 C CA . ASP A 1 385 ? 22.267 12.998 76.654 1.00 21.94 370 ASP A CA 1
ATOM 2974 C C . ASP A 1 385 ? 22.293 14.434 76.117 1.00 22.22 370 ASP A C 1
ATOM 2975 O O . ASP A 1 385 ? 23.323 14.817 75.544 1.00 23.57 370 ASP A O 1
ATOM 2980 N N . TRP A 1 386 ? 21.219 15.204 76.288 1.00 20.66 371 TRP A N 1
ATOM 2981 C CA . TRP A 1 386 ? 21.186 16.626 75.858 1.00 22.49 371 TRP A CA 1
ATOM 2982 C C . TRP A 1 386 ? 22.215 17.421 76.668 1.00 22.87 371 TRP A C 1
ATOM 2983 O O . TRP A 1 386 ? 22.945 18.235 76.071 1.00 23.69 371 TRP A O 1
ATOM 2994 N N . VAL A 1 387 ? 22.298 17.195 77.978 1.00 21.38 372 VAL A N 1
ATOM 2995 C CA . VAL A 1 387 ? 23.287 17.901 78.839 1.00 21.21 372 VAL A CA 1
ATOM 2996 C C . VAL A 1 387 ? 24.707 17.556 78.374 1.00 21.86 372 VAL A C 1
ATOM 2997 O O . VAL A 1 387 ? 25.507 18.484 78.223 1.00 24.56 372 VAL A O 1
ATOM 3001 N N . SER A 1 388 ? 25.003 16.282 78.133 1.00 23.22 373 SER A N 1
ATOM 3002 C CA . SER A 1 388 ? 26.321 15.832 77.616 1.00 24.81 373 SER A CA 1
ATOM 3003 C C . SER A 1 388 ? 26.649 16.583 76.325 1.00 26.96 373 SER A C 1
ATOM 3004 O O . SER A 1 388 ? 27.804 17.034 76.165 1.00 26.54 373 SER A O 1
ATOM 3007 N N . GLU A 1 389 ? 25.671 16.672 75.424 1.00 25.37 374 GLU A N 1
ATOM 3008 C CA . GLU A 1 389 ? 25.809 17.365 74.114 1.00 27.17 374 GLU A CA 1
ATOM 3009 C C . GLU A 1 389 ? 26.169 18.841 74.349 1.00 26.20 374 GLU A C 1
ATOM 3010 O O . GLU A 1 389 ? 27.082 19.349 73.659 1.00 29.04 374 GLU A O 1
ATOM 3016 N N . GLN A 1 390 ? 25.530 19.505 75.319 1.00 25.16 375 GLN A N 1
ATOM 3017 C CA . GLN A 1 390 ? 25.813 20.944 75.597 1.00 26.05 375 GLN A CA 1
ATOM 3018 C C . GLN A 1 390 ? 27.240 21.092 76.135 1.00 27.70 375 GLN A C 1
ATOM 3019 O O . GLN A 1 390 ? 27.893 22.069 75.768 1.00 28.17 375 GLN A O 1
ATOM 3025 N N . PHE A 1 391 ? 27.720 20.171 76.976 1.00 25.72 376 PHE A N 1
ATOM 3026 C CA . PHE A 1 391 ? 29.116 20.207 77.480 1.00 25.11 376 PHE A CA 1
ATOM 3027 C C . PHE A 1 391 ? 30.069 20.026 76.295 1.00 27.82 376 PHE A C 1
ATOM 3028 O O . PHE A 1 391 ? 31.055 20.777 76.197 1.00 30.16 376 PHE A O 1
ATOM 3036 N N . TRP A 1 392 ? 29.759 19.081 75.406 1.00 29.05 377 TRP A N 1
ATOM 3037 C CA . TRP A 1 392 ? 30.554 18.797 74.181 1.00 31.41 377 TRP A CA 1
ATOM 3038 C C . TRP A 1 392 ? 30.606 20.044 73.284 1.00 31.78 377 TRP A C 1
ATOM 3039 O O . TRP A 1 392 ? 31.703 20.357 72.783 1.00 34.25 377 TRP A O 1
ATOM 3050 N N . LEU A 1 393 ? 29.484 20.757 73.138 1.00 31.82 378 LEU A N 1
ATOM 3051 C CA . LEU A 1 393 ? 29.386 22.012 72.339 1.00 35.44 378 LEU A CA 1
ATOM 3052 C C . LEU A 1 393 ? 30.296 23.087 72.948 1.00 35.12 378 LEU A C 1
ATOM 3053 O O . LEU A 1 393 ? 30.776 23.949 72.182 1.00 39.02 378 LEU A O 1
ATOM 3058 N N . ASN A 1 394 ? 30.522 23.039 74.267 1.00 33.96 379 ASN A N 1
ATOM 3059 C CA . ASN A 1 394 ? 31.377 23.997 75.018 1.00 34.30 379 ASN A CA 1
ATOM 3060 C C . ASN A 1 394 ? 32.804 23.444 75.168 1.00 37.31 379 ASN A C 1
ATOM 3061 O O . ASN A 1 394 ? 33.561 23.985 76.006 1.00 41.46 379 ASN A O 1
ATOM 3066 N N . GLY A 1 395 ? 33.159 22.415 74.392 1.00 38.59 380 GLY A N 1
ATOM 3067 C CA . GLY A 1 395 ? 34.544 21.948 74.186 1.00 41.88 380 GLY A CA 1
ATOM 3068 C C . GLY A 1 395 ? 34.944 20.803 75.104 1.00 42.77 380 GLY A C 1
ATOM 3069 O O . GLY A 1 395 ? 36.155 20.552 75.217 1.00 45.75 380 GLY A O 1
ATOM 3070 N N . TYR A 1 396 ? 33.996 20.105 75.736 1.00 39.88 381 TYR A N 1
ATOM 3071 C CA . TYR A 1 396 ? 34.323 18.934 76.589 1.00 40.07 381 TYR A CA 1
ATOM 3072 C C . TYR A 1 396 ? 34.646 17.733 75.695 1.00 40.55 381 TYR A C 1
ATOM 3073 O O . TYR A 1 396 ? 33.770 17.317 74.941 1.00 43.37 381 TYR A O 1
#

Sequence (377 aa):
NKPNRISPELLATCGYFMPRIFFLNSSQYAPQVHWGDVVAALSHFPAGNLDLSSEEFWYEWMINWSKVGDSSYINIANSSAKSEVSHVRRALRRSAAACYHWAEFMYFSDRSRKIQLREYIRSCFLSSIKYSDLLVDHQYIVVDKFHMPFFLIFPKGYKEEENHPLPCVILSNGGLDSMTEIEILSLAEFFLGKNMAVAIFDGPGQGINLGKSPIAIDMELYVSSIVKLLEDDARINSNLLCFLGISFGGYFALRVAQRIGDKFCCIVNLSGGPEIAEFDKLPRRLKEDFQFAFMQDNSHMQSIFDEIKLDISLPCKTKVFTVHGELDDIFQIDKVKKLDQLWGDNHQLLCYESEAHVCLNKINEYMIQVSDWVSEQFWLNGY

InterPro domains:
  IPR001375 Peptidase S9, prolyl oligopeptidase, catalytic domain [PF00326] (228-375)
  IPR029058 Alpha/Beta hydrolase fold [G3DSA:3.40.50.1820] (135-377)
  IPR029058 Alpha/Beta hydrolase fold [SSF53474] (27-375)
  IPR050261 FrsA esterase [PTHR22946] (124-336)

Organism: Photorhabdus luminescens (NCBI:txid29488)

Foldseek 3Di:
DDDQDADPLQCVLCVQCPLVLQPFDADFFQGEDPVLVSQLHSPQDPPQRALQDLVNLQSSLVSLLVSLVVLCVQLVPPPDLVSNLNSLSPSLSSLLSSQLLHQPDLVSNLVSLVSNVCSVVVNQVVDLKDWDWAFQDQPNDTKTKIKIWARPDDLVVDQQFAEEEEEEALRDAQRHNVVSLCVLQSVVRHIYMTIAAQCGRSNVQPGAHDLQCLSVVVSVLVVQVVDRNHDQLQYEYEYAANGLLVQQSCQLPVVNSHLEYERQQYFQAWPQLVPQGRNVNSSNCRNRVHDSVCRNVVRVVSRDPLLRAGNHAYEYEHECAENTHHVVRVVVSPVNNDPSYHYHYHDHAYGSSSVCCVVVSNVVSVVSVVSSVVSPD

Secondary structure (DSSP, 8-state):
-------HHHHHHTTTTHHHHH----SSS----HHHHHHHHTTPPTT---TT-HHHHHHHHHHHHHHHHHHHHHHHH-SSHHHHHHHHHHHHHHHHHHHTT--S-HHHHHHHHHHHHHHHHHHHTT-SSEEEEEEEEETTEEEEEEEEE-TT--GGGSPPEEEEEEE--TT--IIIIIHHHHHHHHTTT-EEEEE--TTSGGGTTTSPPPTTTHHHHHHHHHHHHH-TTEEEEEEEEEEETHHHHHHHHHHHHHGGG-SEEEEES--SS---GGG--TTHHHHHHHHHT--GGGHHHHHHHH---TTSPP-SEEEEEEETT-SSS-HHHHHHHHHHHGGGEEEEEETT--GGGGGGHHHHHHHHHHHHHHHHHHTT-

Radius of gyration: 20.08 Å; Cα contacts (8 Å, |Δi|>4): 735; chains: 1; bounding box: 59×54×45 Å

Solvent-accessible surface area: 15719 Å² total; per-residue (Å²): 165,86,109,101,176,16,45,103,104,5,56,80,34,1,37,64,8,25,37,37,2,52,26,6,140,27,135,47,0,12,40,6,92,140,45,7,0,20,59,1,2,28,139,19,57,106,80,25,73,79,27,53,21,84,118,0,3,100,51,1,7,61,9,0,7,118,10,0,69,57,44,44,98,94,3,114,91,33,210,48,116,119,53,48,26,135,5,14,44,8,0,1,0,0,5,0,3,1,0,0,9,10,22,59,64,117,78,50,0,26,76,0,3,65,81,0,9,65,8,22,73,43,15,36,148,86,42,78,13,88,23,50,68,77,124,16,89,14,122,178,41,104,0,3,2,0,2,1,0,6,135,46,23,118,76,162,135,45,156,60,2,0,0,0,0,0,0,0,4,10,18,6,0,0,0,5,3,0,5,5,0,0,26,44,0,12,71,74,67,6,0,0,0,0,1,0,0,10,0,3,0,26,15,2,1,88,25,71,7,14,29,62,0,18,92,26,0,44,29,0,3,128,33,0,79,104,26,78,44,9,46,29,122,6,1,0,0,0,0,11,26,2,0,0,0,0,0,2,47,0,0,21,149,14,0,106,90,8,13,0,0,0,1,0,0,0,0,5,40,12,18,107,4,85,150,9,41,37,20,15,43,37,1,4,36,25,0,11,82,75,79,70,96,99,0,70,76,26,5,94,123,0,118,16,77,41,78,96,88,12,98,16,84,1,6,0,0,0,0,55,112,7,54,9,1,82,23,58,56,3,86,113,2,29,141,98,18,36,141,60,8,86,44,40,42,25,144,85,11,42,12,10,0,25,113,76,8,96,92,0,0,94,85,0,5,74,18,0,32,90,8,1,168,111,86,73,120

B-factor: mean 27.66, std 10.04, range [14.32, 76.67]

Nearest PDB structures (foldseek):
  8qbh-assembly1_A  TM=1.000E+00  e=7.471E-70  Photorhabdus laumondii subsp. laumondii TTO1
  2jbw-assembly2_C  TM=8.332E-01  e=1.459E-21  Paenarthrobacter nicotinovorans
  8qdb-assembly1_A  TM=7.594E-01  e=2.878E-17  Exophiala dermatitidis
  8qd2-assembly1_A  TM=7.978E-01  e=1.994E-15  Aspergillus fumigatus
  7c72-assembly1_A  TM=7.611E-01  e=6.992E-09  Mycobacterium tuberculosis